Protein AF-A0A524ETH9-F1 (afdb_monomer)

Structure (mmCIF, N/CA/C/O backbone):
data_AF-A0A524ETH9-F1
#
_entry.id   AF-A0A524ETH9-F1
#
loop_
_atom_site.group_PDB
_atom_site.id
_atom_site.type_symbol
_atom_site.label_atom_id
_atom_site.label_alt_id
_atom_site.label_comp_id
_atom_site.label_asym_id
_atom_site.label_entity_id
_atom_site.label_seq_id
_atom_site.pdbx_PDB_ins_code
_atom_site.Cartn_x
_atom_site.Cartn_y
_atom_site.Cartn_z
_atom_site.occupancy
_atom_site.B_iso_or_equiv
_atom_site.auth_seq_id
_atom_site.auth_comp_id
_atom_site.auth_asym_id
_atom_site.auth_atom_id
_atom_site.pdbx_PDB_model_num
ATOM 1 N N . MET A 1 1 ? -6.558 -11.335 -9.534 1.00 84.00 1 MET A N 1
ATOM 2 C CA . MET A 1 1 ? -6.820 -11.412 -8.079 1.00 84.00 1 MET A CA 1
ATOM 3 C C . MET A 1 1 ? -8.282 -11.093 -7.809 1.00 84.00 1 MET A C 1
ATOM 5 O O . MET A 1 1 ? -8.926 -11.854 -7.102 1.00 84.00 1 MET A O 1
ATOM 9 N N . ASP A 1 2 ? -8.827 -10.069 -8.469 1.00 87.56 2 ASP A N 1
ATOM 10 C CA . ASP A 1 2 ? -10.233 -9.650 -8.400 1.00 87.56 2 ASP A CA 1
ATOM 11 C C . ASP A 1 2 ? -11.235 -10.782 -8.579 1.00 87.56 2 ASP A C 1
ATOM 13 O O . ASP A 1 2 ? -12.052 -11.016 -7.697 1.00 87.56 2 ASP A O 1
ATOM 17 N N . LYS A 1 3 ? -11.110 -11.564 -9.659 1.00 87.56 3 LYS A N 1
ATOM 18 C CA . LYS A 1 3 ? -12.002 -12.706 -9.906 1.00 87.56 3 LYS A CA 1
ATOM 19 C C . LYS A 1 3 ? -12.009 -13.720 -8.758 1.00 87.56 3 LYS A C 1
ATOM 21 O O . LYS A 1 3 ? -13.032 -14.336 -8.504 1.00 87.56 3 LYS A O 1
ATOM 26 N N . TRP A 1 4 ? -10.887 -13.888 -8.065 1.00 88.06 4 TRP A N 1
ATOM 27 C CA . TRP A 1 4 ? -10.781 -14.828 -6.953 1.00 88.06 4 TRP A CA 1
ATOM 28 C C . TRP A 1 4 ? -11.353 -14.251 -5.648 1.00 88.06 4 TRP A C 1
ATOM 30 O O . TRP A 1 4 ? -12.113 -14.938 -4.979 1.00 88.06 4 TRP A O 1
ATOM 40 N N . VAL A 1 5 ? -11.059 -12.986 -5.313 1.00 88.62 5 VAL A N 1
ATOM 41 C CA . VAL A 1 5 ? -11.592 -12.348 -4.089 1.00 88.62 5 VAL A CA 1
ATOM 42 C C . VAL A 1 5 ? -13.084 -12.013 -4.223 1.00 88.62 5 VAL A C 1
ATOM 44 O O . VAL A 1 5 ? -13.848 -12.187 -3.278 1.00 88.62 5 VAL A O 1
ATOM 47 N N . PHE A 1 6 ? -13.499 -11.514 -5.389 1.00 91.56 6 PHE A N 1
ATOM 48 C CA . PHE A 1 6 ? -14.800 -10.869 -5.609 1.00 91.56 6 PHE A CA 1
ATOM 49 C C . PHE A 1 6 ? -15.677 -11.555 -6.661 1.00 91.56 6 PHE A C 1
ATOM 51 O O . PHE A 1 6 ? -16.819 -11.145 -6.854 1.00 91.56 6 PHE A O 1
ATOM 58 N N . GLY A 1 7 ? -15.168 -12.557 -7.384 1.00 89.56 7 GLY A N 1
ATOM 59 C CA . GLY A 1 7 ? -15.928 -13.247 -8.434 1.00 89.56 7 GLY A CA 1
ATOM 60 C C . GLY A 1 7 ? -16.081 -12.474 -9.750 1.00 89.56 7 GLY A C 1
ATOM 61 O O . GLY A 1 7 ? -16.752 -12.967 -10.653 1.00 89.56 7 GLY A O 1
ATOM 62 N N . LYS A 1 8 ? -15.473 -11.286 -9.893 1.00 87.88 8 LYS A N 1
ATOM 63 C CA . LYS A 1 8 ? -15.593 -10.419 -11.082 1.00 87.88 8 LYS A CA 1
ATOM 64 C C . LYS A 1 8 ? -14.311 -9.638 -11.396 1.00 87.88 8 LYS A C 1
ATOM 66 O O . LYS A 1 8 ? -13.411 -9.568 -10.562 1.00 87.88 8 LYS A O 1
ATOM 71 N N . GLU A 1 9 ? -14.224 -9.081 -12.603 1.00 82.94 9 GLU A N 1
ATOM 72 C CA . GLU A 1 9 ? -13.112 -8.224 -13.050 1.00 82.94 9 GLU A CA 1
ATOM 73 C C . GLU A 1 9 ? -13.216 -6.807 -12.476 1.00 82.94 9 GLU A C 1
ATOM 75 O O . GLU A 1 9 ? -14.303 -6.372 -12.097 1.00 82.94 9 GLU A O 1
ATOM 80 N N . GLN A 1 10 ? -12.083 -6.104 -12.357 1.00 79.69 10 GLN A N 1
ATOM 81 C CA . GLN A 1 10 ? -12.030 -4.740 -11.824 1.00 79.69 10 GLN A CA 1
ATOM 82 C C . GLN A 1 10 ? -12.672 -3.738 -12.785 1.00 79.69 10 GLN A C 1
ATOM 84 O O . GLN A 1 10 ? -12.246 -3.598 -13.923 1.00 79.69 10 GLN A O 1
ATOM 89 N N . ASP A 1 11 ? -13.662 -3.000 -12.287 1.00 74.50 11 ASP A N 1
ATOM 90 C CA . ASP A 1 11 ? -14.417 -1.981 -13.027 1.00 74.50 11 ASP A CA 1
ATOM 91 C C . ASP A 1 11 ? -14.297 -0.578 -12.403 1.00 74.50 11 ASP A C 1
ATOM 93 O O . ASP A 1 11 ? -14.789 0.404 -12.955 1.00 74.50 11 ASP A O 1
ATOM 97 N N . LYS A 1 12 ? -13.660 -0.462 -11.229 1.00 79.81 12 LYS A N 1
ATOM 98 C CA . LYS A 1 12 ? -13.586 0.775 -10.438 1.00 79.81 12 LYS A CA 1
ATOM 99 C C . LYS A 1 12 ? -12.186 1.021 -9.894 1.00 79.81 12 LYS A C 1
ATOM 101 O O . LYS A 1 12 ? -11.528 0.113 -9.388 1.00 79.81 12 LYS A O 1
ATOM 106 N N . ILE A 1 13 ? -11.786 2.293 -9.881 1.00 79.06 13 ILE A N 1
ATOM 107 C CA . ILE A 1 13 ? -10.490 2.733 -9.340 1.00 79.06 13 ILE A CA 1
ATOM 108 C C . ILE A 1 13 ? -10.340 2.500 -7.830 1.00 79.06 13 ILE A C 1
ATOM 110 O O . ILE A 1 13 ? -9.236 2.277 -7.355 1.00 79.06 13 ILE A O 1
ATOM 114 N N . LEU A 1 14 ? -11.446 2.526 -7.079 1.00 86.50 14 LEU A N 1
ATOM 115 C CA . LEU A 1 14 ? -11.473 2.264 -5.632 1.00 86.50 14 LEU A CA 1
ATOM 116 C C . LEU A 1 14 ? -11.448 0.757 -5.296 1.00 86.50 14 LEU A C 1
ATOM 118 O O . LEU A 1 14 ? -11.543 0.362 -4.127 1.00 86.50 14 LEU A O 1
ATOM 122 N N . GLY A 1 15 ? -11.387 -0.082 -6.331 1.00 89.19 15 GLY A N 1
ATOM 123 C CA . GLY A 1 15 ? -11.632 -1.512 -6.253 1.00 89.19 15 GLY A CA 1
ATOM 124 C C . GLY A 1 15 ? -13.098 -1.850 -5.993 1.00 89.19 15 GLY A C 1
ATOM 125 O O . GLY A 1 15 ? -13.986 -0.989 -5.976 1.00 89.19 15 GLY A O 1
ATOM 126 N N . HIS A 1 16 ? -13.350 -3.136 -5.774 1.00 93.62 16 HIS A N 1
ATOM 127 C CA . HIS A 1 16 ? -14.685 -3.654 -5.499 1.00 93.62 16 HIS A CA 1
ATOM 128 C C . HIS A 1 16 ? -15.143 -3.310 -4.084 1.00 93.62 16 HIS A C 1
ATOM 130 O O . HIS A 1 16 ? -14.375 -3.401 -3.121 1.00 93.62 16 HIS A O 1
ATOM 136 N N . TYR A 1 17 ? -16.409 -2.911 -3.963 1.00 96.12 17 TYR A N 1
ATOM 137 C CA . TYR A 1 17 ? -17.057 -2.673 -2.680 1.00 96.12 17 TYR A CA 1
ATOM 138 C C . TYR A 1 17 ? -18.573 -2.876 -2.744 1.00 96.12 17 TYR A C 1
ATOM 140 O O . TYR A 1 17 ? -19.192 -2.724 -3.799 1.00 96.12 17 TYR A O 1
ATOM 148 N N . ILE A 1 18 ? -19.153 -3.191 -1.587 1.00 96.81 18 ILE A N 1
ATOM 149 C CA . ILE A 1 18 ? -20.592 -3.324 -1.336 1.00 96.81 18 ILE A CA 1
ATOM 150 C C . ILE A 1 18 ? -21.156 -2.002 -0.804 1.00 96.81 18 ILE A C 1
ATOM 152 O O . ILE A 1 18 ? -22.182 -1.524 -1.281 1.00 96.81 18 ILE A O 1
ATOM 156 N N . LYS A 1 19 ? -20.490 -1.400 0.192 1.00 96.31 19 LYS A N 1
ATOM 157 C CA . LYS A 1 19 ? -20.955 -0.184 0.879 1.00 96.31 19 LYS A CA 1
ATOM 158 C C . LYS A 1 19 ? -19.767 0.650 1.352 1.00 96.31 19 LYS A C 1
ATOM 160 O O . LYS A 1 19 ? -18.737 0.100 1.733 1.00 96.31 19 LYS A O 1
ATOM 165 N N . ILE A 1 20 ? -19.934 1.970 1.363 1.00 97.62 20 ILE A N 1
ATOM 166 C CA . ILE A 1 20 ? -18.993 2.911 1.975 1.00 97.62 20 ILE A CA 1
ATOM 167 C C . ILE A 1 20 ? -19.756 3.741 2.999 1.00 97.62 20 ILE A C 1
ATOM 169 O O . ILE A 1 20 ? -20.837 4.247 2.701 1.00 97.62 20 ILE A O 1
ATOM 173 N N . VAL A 1 21 ? -19.202 3.863 4.201 1.00 97.75 21 VAL A N 1
ATOM 174 C CA . VAL A 1 21 ? -19.810 4.598 5.316 1.00 97.75 21 VAL A CA 1
ATOM 175 C C . VAL A 1 21 ? -18.761 5.339 6.123 1.00 97.75 21 VAL A C 1
ATOM 177 O O . VAL A 1 21 ? -17.583 4.989 6.112 1.00 97.75 21 VAL A O 1
ATOM 180 N N . SER A 1 22 ? -19.207 6.345 6.863 1.00 97.94 22 SER A N 1
ATOM 181 C CA . SER A 1 22 ? -18.425 6.975 7.919 1.00 97.94 22 SER A CA 1
ATOM 182 C C . SER A 1 22 ? -18.888 6.407 9.259 1.00 97.94 22 SER A C 1
ATOM 184 O O . SER A 1 22 ? -20.087 6.396 9.532 1.00 97.94 22 SER A O 1
ATOM 186 N N . VAL A 1 23 ? -17.968 5.917 10.092 1.00 98.06 23 VAL A N 1
ATOM 187 C CA . VAL A 1 23 ? -18.298 5.335 11.404 1.00 98.06 23 VAL A CA 1
ATOM 188 C C . VAL A 1 23 ? -17.433 5.883 12.527 1.00 98.0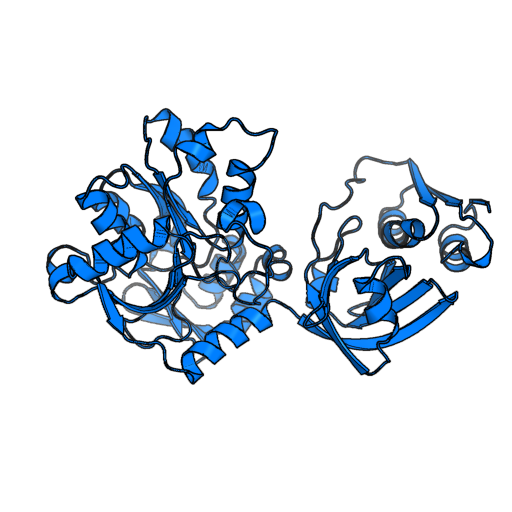6 23 VAL A C 1
ATOM 190 O O . VAL A 1 23 ? -16.265 6.211 12.314 1.00 98.06 23 VAL A O 1
ATOM 193 N N . LYS A 1 24 ? -17.975 5.893 13.742 1.00 97.31 24 LYS A N 1
ATOM 194 C CA . LYS A 1 24 ? -17.207 6.041 14.984 1.00 97.31 24 LYS A CA 1
ATOM 195 C C . LYS A 1 24 ? -17.514 4.885 15.937 1.00 97.31 24 LYS A C 1
ATOM 197 O O . LYS A 1 24 ? -18.518 4.192 15.773 1.00 97.31 24 LYS A O 1
ATOM 202 N N . VAL A 1 25 ? -16.648 4.680 16.928 1.00 97.94 25 VAL A N 1
ATOM 203 C CA . VAL A 1 25 ? -16.966 3.812 18.072 1.00 97.94 25 VAL A CA 1
ATOM 204 C C . VAL A 1 25 ? -18.109 4.465 18.846 1.00 97.94 25 VAL A C 1
ATOM 206 O O . VAL A 1 25 ? -18.059 5.673 19.082 1.00 97.94 25 VAL A O 1
ATOM 209 N N . SER A 1 26 ? -19.145 3.695 19.172 1.00 97.06 26 SER A N 1
ATOM 210 C CA . SER A 1 26 ? -20.317 4.230 19.868 1.00 97.06 26 SER A CA 1
ATOM 211 C C . SER A 1 26 ? -19.989 4.621 21.303 1.00 97.06 26 SER A C 1
ATOM 213 O O . SER A 1 26 ? -19.081 4.056 21.920 1.00 97.06 26 SER A O 1
ATOM 215 N N . ASP A 1 27 ? -20.797 5.513 21.869 1.00 93.56 27 ASP A N 1
ATOM 216 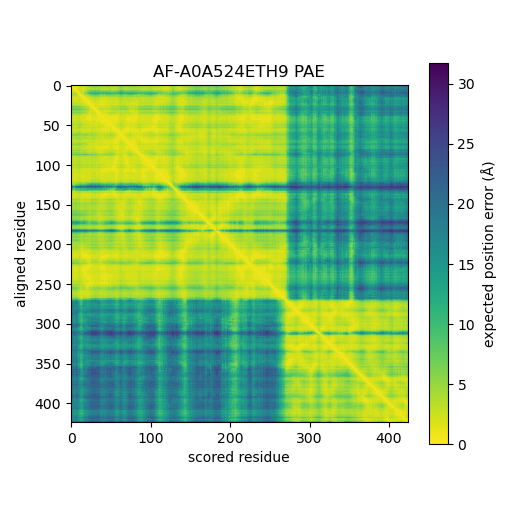C CA . ASP A 1 27 ? -20.623 5.932 23.261 1.00 93.56 27 ASP A CA 1
ATOM 217 C C . ASP A 1 27 ? -20.839 4.746 24.225 1.00 93.56 27 ASP A C 1
ATOM 219 O O . ASP A 1 27 ? -20.091 4.582 25.185 1.00 93.56 27 ASP A O 1
ATOM 223 N N . SER A 1 28 ? -21.773 3.835 23.911 1.00 92.50 28 SER A N 1
ATOM 224 C CA . SER A 1 28 ? -21.997 2.612 24.701 1.00 92.50 28 SER A CA 1
ATOM 225 C C . SER A 1 28 ? -20.819 1.634 24.666 1.00 92.50 28 SER A C 1
ATOM 227 O O . SER A 1 28 ? -20.564 0.928 25.637 1.00 92.50 28 SER A O 1
ATOM 229 N N . ALA A 1 29 ? -20.070 1.584 23.562 1.00 94.62 29 ALA A N 1
ATOM 230 C CA . ALA A 1 29 ? -18.913 0.705 23.452 1.00 94.62 29 ALA A CA 1
ATOM 231 C C . ALA A 1 29 ? -17.692 1.253 24.210 1.00 94.62 29 ALA A C 1
ATOM 233 O O . ALA A 1 29 ? -16.810 0.474 24.577 1.00 94.62 29 ALA A O 1
ATOM 234 N N . ARG A 1 30 ? -17.647 2.563 24.504 1.00 93.94 30 ARG A N 1
ATOM 235 C CA . ARG A 1 30 ? -16.572 3.193 25.297 1.00 93.94 30 ARG A CA 1
ATOM 236 C C . ARG A 1 30 ? -16.507 2.703 26.741 1.00 93.94 30 ARG A C 1
ATOM 238 O O . ARG A 1 30 ? -15.461 2.822 27.363 1.00 93.94 30 ARG A O 1
ATOM 245 N N . GLU A 1 31 ? -17.577 2.110 27.264 1.00 90.75 31 GLU A N 1
ATOM 246 C CA . GLU A 1 31 ? -17.553 1.475 28.588 1.00 90.75 31 GLU A CA 1
ATOM 247 C C . GLU A 1 31 ? -16.633 0.244 28.627 1.00 90.75 31 GLU A C 1
ATOM 249 O O . GLU A 1 31 ? -16.100 -0.103 29.679 1.00 90.75 31 GLU A O 1
ATOM 254 N N . LYS A 1 32 ? -16.438 -0.416 27.477 1.00 92.44 32 LYS A N 1
ATOM 255 C CA . LYS A 1 32 ? -15.643 -1.647 27.345 1.00 92.44 32 LYS A CA 1
ATOM 256 C C . LYS A 1 32 ? -14.343 -1.454 26.560 1.00 92.44 32 LYS A C 1
ATOM 258 O O . LYS A 1 32 ? -13.415 -2.246 26.710 1.00 92.44 32 LYS A O 1
ATOM 263 N N . LEU A 1 33 ? -14.280 -0.437 25.702 1.00 95.19 33 LEU A N 1
ATOM 264 C CA . LEU A 1 33 ? -13.137 -0.144 24.841 1.00 95.19 33 LEU A CA 1
ATOM 265 C C . LEU A 1 33 ? -12.338 1.057 25.361 1.00 95.19 33 LEU A C 1
ATOM 267 O O . LEU A 1 33 ? -12.941 2.050 25.765 1.00 95.19 33 LEU A O 1
ATOM 271 N N . PRO A 1 34 ? -10.995 1.038 25.256 1.00 95.19 34 PRO A N 1
ATOM 272 C CA . PRO A 1 34 ? -10.177 2.216 25.525 1.00 95.19 34 PRO A CA 1
ATOM 273 C C . PRO A 1 34 ? -10.631 3.439 24.716 1.00 95.19 34 PRO A C 1
ATOM 275 O O . PRO A 1 34 ? -11.113 3.315 23.584 1.00 95.19 34 PRO A O 1
ATOM 278 N N . MET A 1 35 ? -10.436 4.637 25.269 1.00 92.00 35 MET A N 1
ATOM 279 C CA . MET A 1 35 ? -10.876 5.888 24.640 1.00 92.00 35 MET A CA 1
ATOM 280 C C . MET A 1 35 ? -10.201 6.119 23.277 1.00 92.00 35 MET A C 1
ATOM 282 O O . MET A 1 35 ? -10.795 6.647 22.339 1.00 92.00 35 MET A O 1
ATOM 286 N N . GLU A 1 36 ? -8.965 5.654 23.130 1.00 91.25 36 GLU A N 1
ATOM 287 C CA . GLU A 1 36 ? -8.159 5.769 21.918 1.00 91.25 36 GLU A CA 1
ATOM 288 C C . GLU A 1 36 ? -8.501 4.698 20.872 1.00 91.25 36 GLU A C 1
ATOM 290 O O . GLU A 1 36 ? -8.003 4.757 19.743 1.00 91.25 36 GLU A O 1
ATOM 295 N N . ALA A 1 37 ? -9.336 3.709 21.218 1.00 95.06 37 ALA A N 1
ATOM 296 C CA . ALA A 1 37 ? -9.733 2.655 20.298 1.00 95.06 37 ALA A CA 1
ATOM 297 C C . ALA A 1 37 ? -10.482 3.252 19.101 1.00 95.06 37 ALA A C 1
ATOM 299 O O . ALA A 1 37 ? -11.439 4.017 19.249 1.00 95.06 37 ALA A O 1
ATOM 300 N N . GLY A 1 38 ? -10.029 2.888 17.902 1.00 95.75 38 GLY A N 1
ATOM 301 C CA . GLY A 1 38 ? -10.683 3.238 16.648 1.00 95.75 38 GLY A CA 1
ATOM 302 C C . GLY A 1 38 ? -11.565 2.104 16.117 1.00 95.75 38 GLY A C 1
ATOM 303 O O . GLY A 1 38 ? -11.621 1.022 16.708 1.00 95.75 38 GLY A O 1
ATOM 304 N N . PRO A 1 39 ? -12.199 2.302 14.948 1.00 97.31 39 PRO A N 1
ATOM 305 C CA . PRO A 1 39 ? -13.106 1.310 14.372 1.00 97.31 39 PRO A CA 1
ATOM 306 C C . PRO A 1 39 ? -12.478 -0.064 14.110 1.00 97.31 39 PRO A C 1
ATOM 308 O O . PRO A 1 39 ? -13.163 -1.066 14.260 1.00 97.31 39 PRO A O 1
ATOM 311 N N . ILE A 1 40 ? -11.181 -0.145 13.780 1.00 98.12 40 ILE A N 1
ATOM 312 C CA . ILE A 1 40 ? -10.486 -1.435 13.589 1.00 98.12 40 ILE A CA 1
ATOM 313 C C . ILE A 1 40 ? -10.493 -2.246 14.887 1.00 98.12 40 ILE A C 1
ATOM 315 O O . ILE A 1 40 ? -10.908 -3.400 14.892 1.00 98.12 40 ILE A O 1
ATOM 319 N N . THR A 1 41 ? -10.071 -1.628 15.993 1.00 98.12 41 THR A N 1
ATOM 320 C CA . THR A 1 41 ? -10.066 -2.262 17.314 1.00 98.12 41 THR A CA 1
ATOM 321 C C . THR A 1 41 ? -11.475 -2.674 17.722 1.00 98.12 41 THR A C 1
ATOM 323 O O . THR A 1 41 ? -11.653 -3.778 18.217 1.00 98.12 41 THR A O 1
ATOM 326 N N . ALA A 1 42 ? -12.479 -1.832 17.469 1.00 98.12 42 ALA A N 1
ATOM 327 C CA . ALA A 1 42 ? -13.869 -2.131 17.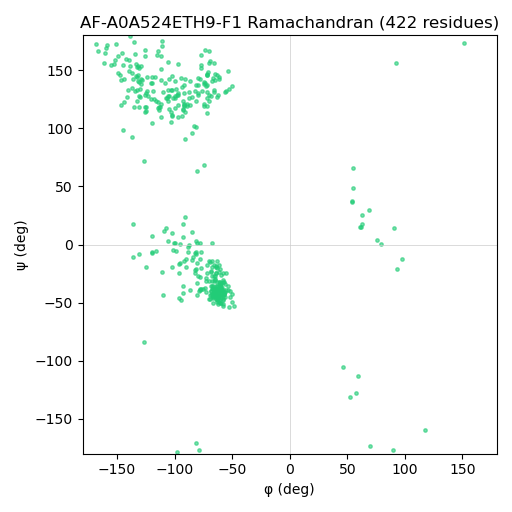801 1.00 98.12 42 ALA A CA 1
ATOM 328 C C . ALA A 1 42 ? -14.442 -3.312 16.989 1.00 98.12 42 ALA A C 1
ATOM 330 O O . ALA A 1 42 ? -15.121 -4.166 17.554 1.00 98.12 42 ALA A O 1
ATOM 331 N N . LEU A 1 43 ? -14.133 -3.398 15.687 1.00 98.50 43 LEU A N 1
ATOM 332 C CA . LEU A 1 43 ? -14.527 -4.525 14.830 1.00 98.50 43 LEU A CA 1
ATOM 333 C C . LEU A 1 43 ? -13.897 -5.839 15.306 1.00 98.50 43 LEU A C 1
ATOM 335 O O . LEU A 1 43 ? -14.602 -6.835 15.439 1.00 98.50 43 LEU A O 1
ATOM 339 N N . LEU A 1 44 ? -12.589 -5.834 15.584 1.00 98.50 44 LEU A N 1
ATOM 340 C CA . LEU A 1 44 ? -11.876 -7.016 16.078 1.00 98.50 44 LEU A CA 1
ATOM 341 C C . LEU A 1 44 ? -12.372 -7.438 17.460 1.00 98.50 44 LEU A C 1
ATOM 343 O O . LEU A 1 44 ? -12.637 -8.612 17.680 1.00 98.50 44 LEU A O 1
ATOM 347 N N . TRP A 1 45 ? -12.557 -6.479 18.366 1.00 98.12 45 TRP A N 1
ATOM 348 C CA . TRP A 1 45 ? -13.074 -6.729 19.707 1.00 98.12 45 TRP A CA 1
ATOM 349 C C . TRP A 1 45 ? -14.471 -7.361 19.665 1.00 98.12 45 TRP A C 1
ATOM 351 O O . TRP A 1 45 ? -14.699 -8.370 20.325 1.00 98.12 45 TRP A O 1
ATOM 361 N N . GLY A 1 46 ? -15.376 -6.822 18.840 1.00 97.06 46 GLY A N 1
ATOM 362 C CA . GLY A 1 46 ? -16.720 -7.376 18.666 1.00 97.06 46 GLY A CA 1
ATOM 363 C C . GLY A 1 46 ? -16.719 -8.757 18.008 1.00 97.06 46 GLY A C 1
ATOM 364 O O . GLY A 1 46 ? -17.499 -9.620 18.395 1.00 97.06 46 GLY A O 1
ATOM 365 N N . ALA A 1 47 ? -15.826 -8.993 17.042 1.00 97.56 47 ALA A N 1
ATOM 366 C CA . ALA A 1 47 ? -15.672 -10.303 16.414 1.00 97.56 47 ALA A CA 1
ATOM 367 C C . ALA A 1 47 ? -15.113 -11.355 17.392 1.00 97.56 47 ALA A C 1
ATOM 369 O O . ALA A 1 47 ? -15.575 -12.494 17.370 1.00 97.56 47 ALA A O 1
ATOM 370 N N . MET A 1 48 ? -14.177 -10.969 18.269 1.00 97.19 48 MET A N 1
ATOM 371 C CA . MET A 1 48 ? -13.666 -11.819 19.351 1.00 97.19 48 MET A CA 1
ATOM 372 C C . MET A 1 48 ? -14.738 -12.106 20.411 1.00 97.19 48 MET A C 1
ATOM 374 O O . MET A 1 48 ? -14.858 -13.242 20.853 1.00 97.19 48 MET A O 1
ATOM 378 N N . GLU A 1 49 ? -15.534 -11.103 20.815 1.00 95.44 49 GLU A N 1
ATOM 379 C CA . GLU A 1 49 ? -16.617 -11.280 21.805 1.00 95.44 49 GLU A CA 1
ATOM 380 C C . GLU A 1 49 ? -17.663 -12.302 21.319 1.00 95.44 49 GLU A C 1
ATOM 382 O O . GLU A 1 49 ? -18.171 -13.085 22.118 1.00 95.44 49 GLU A O 1
ATOM 387 N N . GLU A 1 50 ? -17.920 -12.354 20.008 1.00 96.06 50 GLU A N 1
ATOM 388 C CA . GLU A 1 50 ? -18.829 -13.331 19.394 1.00 96.06 50 GLU A CA 1
ATOM 389 C C . GLU A 1 50 ? -18.176 -14.663 19.001 1.00 96.06 50 GLU A C 1
ATOM 391 O O . GLU A 1 50 ? -18.864 -15.527 18.457 1.00 96.06 50 GLU A O 1
ATOM 396 N N . GLY A 1 51 ? -16.869 -14.832 19.221 1.00 95.94 51 GLY A N 1
ATOM 397 C CA . GLY A 1 51 ? -16.138 -16.031 18.800 1.00 95.94 51 GLY A CA 1
ATOM 398 C C . GLY A 1 51 ? -16.113 -16.243 17.282 1.00 95.94 51 GLY A C 1
ATOM 399 O O . GLY A 1 51 ? -16.013 -17.376 16.829 1.00 95.94 51 GLY A O 1
ATOM 400 N N . ILE A 1 52 ? -16.243 -15.172 16.490 1.00 96.69 52 ILE A N 1
ATOM 401 C CA . ILE A 1 52 ? -16.106 -15.230 15.022 1.00 96.69 52 ILE A CA 1
ATOM 402 C C . ILE A 1 52 ? -14.632 -15.284 14.619 1.00 96.69 52 ILE A C 1
ATOM 404 O O . ILE A 1 52 ? -14.306 -15.787 13.550 1.00 96.69 52 ILE A O 1
ATOM 408 N N . ILE A 1 53 ? -13.765 -14.714 15.456 1.00 97.88 53 ILE A N 1
ATOM 409 C CA . ILE A 1 53 ? -12.315 -14.832 15.346 1.00 97.88 53 ILE A CA 1
ATOM 410 C C . ILE A 1 53 ? -11.750 -15.265 16.695 1.00 97.88 53 ILE A C 1
ATOM 412 O O . ILE A 1 53 ? -12.235 -14.815 17.736 1.00 97.88 53 ILE A O 1
ATOM 416 N N . ASP A 1 54 ? -10.726 -16.111 16.675 1.00 97.44 54 ASP A N 1
ATOM 417 C CA . ASP A 1 54 ? -10.043 -16.612 17.874 1.00 97.44 54 ASP A CA 1
ATOM 418 C C . ASP A 1 54 ? -8.696 -15.914 18.124 1.00 97.44 54 ASP A C 1
ATOM 420 O O . ASP A 1 54 ? -8.226 -15.863 19.259 1.00 97.44 54 ASP A O 1
ATOM 424 N N . ALA A 1 55 ? -8.121 -15.280 17.099 1.00 98.19 55 ALA A N 1
ATOM 425 C CA . ALA A 1 55 ? -6.961 -14.407 17.226 1.00 98.19 55 ALA A CA 1
ATOM 426 C C . ALA A 1 55 ? -6.959 -13.288 16.181 1.00 98.19 55 ALA A C 1
ATOM 428 O O . ALA A 1 55 ? -7.617 -13.345 15.140 1.00 98.19 55 ALA A O 1
ATOM 429 N N . SER A 1 56 ? -6.158 -12.252 16.435 1.00 98.44 56 SER A N 1
ATOM 430 C CA . SER A 1 56 ? -5.872 -11.230 15.426 1.00 98.44 56 SER A CA 1
ATOM 431 C C . SER A 1 56 ? -4.387 -10.915 15.327 1.00 98.44 56 SER A C 1
ATOM 433 O O . SER A 1 56 ? -3.716 -10.683 16.328 1.00 98.44 56 SER A O 1
ATOM 435 N N . ILE A 1 57 ? -3.867 -10.866 14.107 1.00 98.69 57 ILE A N 1
ATOM 436 C CA . ILE A 1 57 ? -2.513 -10.415 13.812 1.00 98.69 57 ILE A CA 1
ATOM 437 C C . ILE A 1 57 ? -2.559 -8.913 13.538 1.00 98.69 57 ILE A C 1
ATOM 439 O O . ILE A 1 57 ? -3.152 -8.451 12.558 1.00 98.69 57 ILE A O 1
ATOM 443 N N . VAL A 1 58 ? -1.923 -8.149 14.421 1.00 98.50 58 VAL A N 1
ATOM 444 C CA . VAL A 1 58 ? -1.995 -6.685 14.483 1.00 98.50 58 VAL A CA 1
ATOM 445 C C . VAL A 1 58 ? -0.607 -6.067 14.681 1.00 98.50 58 VAL A C 1
ATOM 447 O O . VAL A 1 58 ? 0.395 -6.761 14.846 1.00 98.50 58 VAL A O 1
ATOM 450 N N . THR A 1 59 ? -0.522 -4.736 14.638 1.00 98.06 59 THR A N 1
ATOM 451 C CA . THR A 1 59 ? 0.735 -3.998 14.835 1.00 98.06 59 THR A CA 1
ATOM 452 C C . THR A 1 59 ? 0.815 -3.394 16.237 1.00 98.06 59 THR A C 1
ATOM 454 O O . THR A 1 59 ? 0.118 -2.423 16.555 1.00 98.06 59 THR A O 1
ATOM 457 N N . GLY A 1 60 ? 1.710 -3.947 17.055 1.00 96.75 60 GLY A N 1
ATOM 458 C CA . GLY A 1 60 ? 2.141 -3.370 18.326 1.00 96.75 60 GLY A CA 1
ATOM 459 C C . GLY A 1 60 ? 3.207 -2.288 18.136 1.00 96.75 60 GLY A C 1
ATOM 460 O O . GLY A 1 60 ? 3.489 -1.859 17.014 1.00 96.75 60 GLY A O 1
ATOM 461 N N . LYS A 1 61 ? 3.797 -1.833 19.241 1.00 95.12 61 LYS A N 1
ATOM 462 C CA . LYS A 1 61 ? 4.967 -0.944 19.255 1.00 95.12 61 LYS A CA 1
ATOM 463 C C . LYS A 1 61 ? 5.891 -1.301 20.417 1.00 95.12 61 LYS A C 1
ATOM 465 O O . LYS A 1 61 ? 5.389 -1.669 21.478 1.00 95.12 61 LYS A O 1
ATOM 470 N N . ASP A 1 62 ? 7.199 -1.214 20.206 1.00 94.12 62 ASP A N 1
ATOM 471 C CA . ASP A 1 62 ? 8.198 -1.365 21.268 1.00 94.12 62 ASP A CA 1
ATOM 472 C C . ASP A 1 62 ? 8.324 -0.078 22.108 1.00 94.12 62 ASP A C 1
ATOM 474 O O . ASP A 1 62 ? 7.589 0.897 21.905 1.00 94.12 62 ASP A O 1
ATOM 478 N N . GLU A 1 63 ? 9.256 -0.070 23.060 1.00 93.06 63 GLU A N 1
ATOM 479 C CA . GLU A 1 63 ? 9.536 1.084 23.914 1.00 93.06 63 GLU A CA 1
ATOM 480 C C . GLU A 1 63 ? 9.969 2.335 23.135 1.00 93.06 63 GLU A C 1
ATOM 482 O O . GLU A 1 63 ? 9.674 3.438 23.579 1.00 93.06 63 GLU A O 1
ATOM 487 N N . ASN A 1 64 ? 10.560 2.181 21.944 1.00 92.19 64 ASN A N 1
ATOM 488 C CA . ASN A 1 64 ? 10.975 3.270 21.056 1.00 92.19 64 ASN A CA 1
ATOM 489 C C . ASN A 1 64 ? 9.882 3.638 20.033 1.00 92.19 64 ASN A C 1
ATOM 491 O O . ASN A 1 64 ? 10.177 4.237 18.998 1.00 92.19 64 ASN A O 1
ATOM 495 N N . PHE A 1 65 ? 8.628 3.238 20.261 1.00 93.94 65 PHE A N 1
ATOM 496 C CA . PHE A 1 65 ? 7.512 3.427 19.329 1.00 93.94 65 PHE A CA 1
ATOM 497 C C . PHE A 1 65 ? 7.695 2.717 17.970 1.00 93.94 65 PHE A C 1
ATOM 499 O O . PHE A 1 65 ? 6.965 2.997 17.011 1.00 93.94 65 PHE A O 1
ATOM 506 N N . LYS A 1 66 ? 8.636 1.772 17.848 1.00 94.31 66 LYS A N 1
ATOM 507 C CA . LYS A 1 66 ? 8.861 1.046 16.594 1.00 94.31 66 LYS A CA 1
ATOM 508 C C . LYS A 1 66 ? 7.822 -0.055 16.443 1.00 94.31 66 LYS A C 1
ATOM 510 O O . LYS A 1 66 ? 7.614 -0.841 17.366 1.00 94.31 66 LYS A O 1
ATOM 515 N N . PRO A 1 67 ? 7.157 -0.140 15.284 1.00 95.88 67 PRO A N 1
ATOM 516 C CA . PRO A 1 67 ? 6.113 -1.122 15.078 1.00 95.88 67 PRO A CA 1
ATOM 517 C C . PRO A 1 67 ? 6.685 -2.530 14.927 1.00 95.88 67 PRO A C 1
ATOM 519 O O . PRO A 1 67 ? 7.631 -2.749 14.171 1.00 95.88 67 PRO A O 1
ATOM 522 N N . PHE A 1 68 ? 6.046 -3.497 15.582 1.00 96.38 68 PHE A N 1
ATOM 523 C CA . PHE A 1 68 ? 6.322 -4.924 15.421 1.00 96.38 68 PHE A CA 1
ATOM 524 C C . PHE A 1 68 ? 5.003 -5.696 15.252 1.00 96.38 68 PHE A C 1
ATOM 526 O O . PHE A 1 68 ? 3.942 -5.195 15.646 1.00 96.38 68 PHE A O 1
ATOM 533 N N . PRO A 1 69 ? 5.000 -6.848 14.565 1.00 97.94 69 PRO A N 1
ATOM 534 C CA . PRO A 1 69 ? 3.791 -7.641 14.409 1.00 97.94 69 PRO A CA 1
ATOM 535 C C . PRO A 1 69 ? 3.536 -8.408 15.707 1.00 97.94 69 PRO A C 1
ATOM 537 O O . PRO A 1 69 ? 4.478 -8.879 16.334 1.00 97.94 69 PRO A O 1
ATOM 540 N N . MET A 1 70 ? 2.281 -8.546 16.116 1.00 98.06 70 MET A N 1
ATOM 541 C CA . MET A 1 70 ? 1.909 -9.360 17.273 1.00 98.06 70 MET A CA 1
ATOM 542 C C . MET A 1 70 ? 0.625 -10.136 16.999 1.00 98.06 70 MET A C 1
ATOM 544 O O . MET A 1 70 ? -0.240 -9.658 16.263 1.00 98.06 70 MET A O 1
ATOM 548 N N . ILE A 1 71 ? 0.507 -11.310 17.612 1.00 98.62 71 ILE A N 1
ATOM 549 C CA . ILE A 1 71 ? -0.751 -12.050 17.714 1.00 98.62 71 ILE A CA 1
ATOM 550 C C . ILE A 1 71 ? -1.428 -11.555 18.991 1.00 98.62 71 ILE A C 1
ATOM 552 O O . ILE A 1 71 ? -0.830 -11.611 20.061 1.00 98.62 71 ILE A O 1
ATOM 556 N N . ALA A 1 72 ? -2.630 -11.009 18.864 1.00 98.44 72 ALA A N 1
ATOM 557 C CA . ALA A 1 72 ? -3.501 -10.698 19.983 1.00 98.44 72 ALA A CA 1
ATOM 558 C C . ALA A 1 72 ? -4.493 -11.849 20.154 1.00 98.44 72 ALA A C 1
ATOM 560 O O . ALA A 1 72 ? -5.381 -12.030 19.315 1.00 98.44 72 ALA A O 1
ATOM 561 N N . GLU A 1 73 ? -4.312 -12.606 21.233 1.00 97.69 73 GLU A N 1
ATOM 562 C CA . GLU A 1 73 ? -5.094 -13.807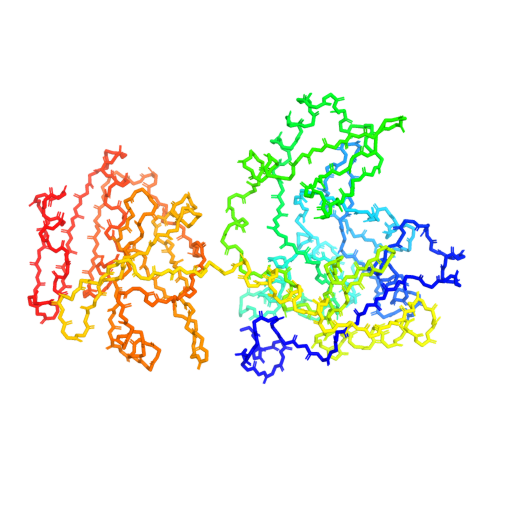 21.570 1.00 97.69 73 GLU A CA 1
ATOM 563 C C . GLU A 1 73 ? -6.322 -13.461 22.429 1.00 97.69 73 GLU A C 1
ATOM 565 O O . GLU A 1 73 ? -7.213 -14.272 22.657 1.00 97.69 73 GLU A O 1
ATOM 570 N N . ASN A 1 74 ? -6.367 -12.230 22.941 1.00 96.50 74 ASN A N 1
ATOM 571 C CA . ASN A 1 74 ? -7.442 -11.716 23.776 1.00 96.50 74 ASN A CA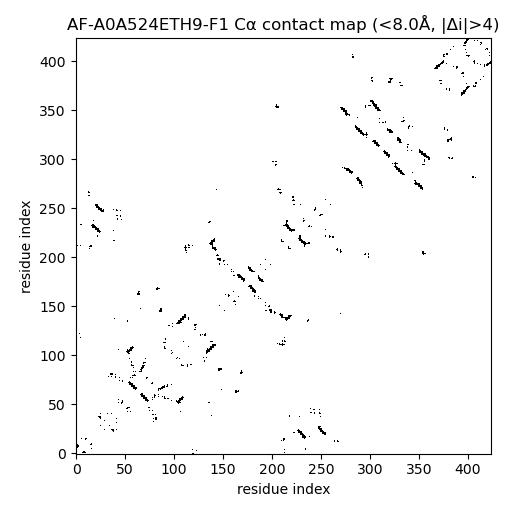 1
ATOM 572 C C . ASN A 1 74 ? -7.597 -10.195 23.612 1.00 96.50 74 ASN A C 1
ATOM 574 O O . ASN A 1 74 ? -6.783 -9.505 22.989 1.00 96.50 74 ASN A O 1
ATOM 578 N N . GLN A 1 75 ? -8.656 -9.659 24.216 1.00 94.19 75 GLN A N 1
ATOM 579 C CA . GLN A 1 75 ? -9.024 -8.247 24.117 1.00 94.19 75 GLN A CA 1
ATOM 580 C C . GLN A 1 75 ? -7.961 -7.316 24.727 1.00 94.19 75 GLN A C 1
ATOM 582 O O . GLN A 1 75 ? -7.671 -6.258 24.170 1.00 94.19 75 GLN A O 1
ATOM 587 N N . GLN A 1 76 ? -7.337 -7.707 25.842 1.00 94.75 76 GLN A N 1
ATOM 588 C CA . GLN A 1 76 ? -6.310 -6.902 26.507 1.00 94.75 76 GLN A CA 1
ATOM 589 C C . GLN A 1 76 ? -5.048 -6.776 25.647 1.00 94.75 76 GLN A C 1
ATOM 591 O O . GLN A 1 76 ? -4.436 -5.709 25.583 1.00 94.75 76 GLN A O 1
ATOM 596 N N . GLU A 1 77 ? -4.658 -7.846 24.957 1.00 97.56 77 GLU A N 1
ATOM 597 C CA . GLU A 1 77 ? -3.559 -7.814 23.994 1.00 97.56 77 GLU A CA 1
ATOM 598 C C . GLU A 1 77 ? -3.899 -6.999 22.753 1.00 97.56 77 GLU A C 1
ATOM 600 O O . GLU A 1 77 ? -3.065 -6.212 22.302 1.00 97.56 77 GLU A O 1
ATOM 605 N N . LEU A 1 78 ? -5.131 -7.110 22.249 1.00 98.00 78 LEU A N 1
ATOM 606 C CA . LEU A 1 78 ? -5.605 -6.310 21.124 1.00 98.00 78 LEU A CA 1
ATOM 607 C C . LEU A 1 78 ? -5.447 -4.809 21.409 1.00 98.00 78 LEU A C 1
ATOM 609 O O . LEU A 1 78 ? -5.021 -4.054 20.532 1.00 98.00 78 LEU A O 1
ATOM 613 N N . PHE A 1 79 ? -5.712 -4.361 22.637 1.00 97.25 79 PHE A N 1
ATOM 614 C CA . PHE A 1 79 ? -5.583 -2.949 23.008 1.00 97.25 79 PHE A CA 1
ATOM 615 C C . PHE A 1 79 ? -4.145 -2.416 22.933 1.00 97.25 79 PHE A C 1
ATOM 617 O O . PHE A 1 79 ? -3.949 -1.231 22.659 1.00 97.25 79 PHE A O 1
ATOM 624 N N . LYS A 1 80 ? -3.123 -3.277 23.043 1.00 96.44 80 LYS A N 1
ATOM 625 C CA . LYS A 1 80 ? -1.712 -2.884 22.849 1.00 96.44 80 LYS A CA 1
ATOM 626 C C . LYS A 1 80 ? -1.414 -2.455 21.405 1.00 96.44 80 LYS A C 1
ATOM 628 O O . LYS A 1 80 ? -0.425 -1.768 21.148 1.00 96.44 80 LYS A O 1
ATOM 633 N N . SER A 1 81 ? -2.284 -2.813 20.458 1.00 96.69 81 SER A N 1
ATOM 634 C CA . SER A 1 81 ? -2.172 -2.438 19.044 1.00 96.69 81 SER A CA 1
ATOM 635 C C . SER A 1 81 ? -2.827 -1.098 18.686 1.00 96.69 81 SER A C 1
ATOM 637 O O . SER A 1 81 ? -2.710 -0.655 17.542 1.00 96.69 81 SER A O 1
ATOM 639 N N . ILE A 1 82 ? -3.468 -0.406 19.635 1.00 96.00 82 ILE A N 1
ATOM 640 C CA . ILE A 1 82 ? -4.156 0.870 19.384 1.00 96.00 82 ILE A CA 1
ATOM 641 C C . ILE A 1 82 ? -3.174 1.965 18.943 1.00 96.00 82 ILE A C 1
ATOM 643 O O . ILE A 1 82 ? -2.018 2.021 19.372 1.00 96.00 82 ILE A O 1
ATOM 647 N N . GLY A 1 83 ? -3.648 2.848 18.063 1.00 93.12 83 GLY A N 1
ATOM 648 C CA . GLY A 1 83 ? -2.915 4.018 17.586 1.00 93.12 83 GLY A CA 1
ATOM 649 C C . GLY A 1 83 ? -2.129 3.767 16.302 1.00 93.12 83 GLY A C 1
ATOM 650 O O . GLY A 1 83 ? -1.771 2.634 15.973 1.00 93.12 83 GLY A O 1
ATOM 651 N N . TYR A 1 84 ? -1.866 4.851 15.576 1.00 93.88 84 TYR A N 1
ATOM 652 C CA . TYR A 1 84 ? -1.126 4.839 14.319 1.00 93.88 84 TYR A CA 1
ATOM 653 C C . TYR A 1 84 ? 0.379 4.673 14.565 1.00 93.88 84 TYR A C 1
ATOM 655 O O . TYR A 1 84 ? 0.962 5.365 15.399 1.00 93.88 84 TYR A O 1
ATOM 663 N N . LYS A 1 85 ? 1.011 3.748 13.829 1.00 94.69 85 LYS A N 1
ATOM 664 C CA . LYS A 1 85 ? 2.467 3.570 13.807 1.00 94.69 85 LYS A CA 1
ATOM 665 C C . LYS A 1 85 ? 2.961 3.878 12.390 1.00 94.69 85 LYS A C 1
ATOM 667 O O . LYS A 1 85 ? 2.485 3.247 11.449 1.00 94.69 85 LYS A O 1
ATOM 672 N N . PRO A 1 86 ? 3.892 4.828 12.216 1.00 91.94 86 PRO A N 1
ATOM 673 C CA . PRO A 1 86 ? 4.225 5.380 10.899 1.00 91.94 86 PRO A CA 1
ATOM 674 C C . PRO A 1 86 ? 5.211 4.518 10.075 1.00 91.94 86 PRO A C 1
ATOM 676 O O . PRO A 1 86 ? 5.446 4.787 8.893 1.00 91.94 86 PRO A O 1
ATOM 679 N N . SER A 1 87 ? 5.769 3.463 10.671 1.00 93.31 87 SER A N 1
ATOM 680 C CA . SER A 1 87 ? 6.732 2.553 10.037 1.00 93.31 87 SER A CA 1
ATOM 681 C C . SER A 1 87 ? 6.141 1.158 9.788 1.00 93.31 87 SER A C 1
ATOM 683 O O . SER A 1 87 ? 5.010 0.855 10.157 1.00 93.31 87 SER A O 1
ATOM 685 N N . GLN A 1 88 ? 6.907 0.288 9.132 1.00 89.75 88 GLN A N 1
ATOM 686 C CA . GLN A 1 88 ? 6.458 -1.054 8.743 1.00 89.75 88 GLN A CA 1
ATOM 687 C C . GLN A 1 88 ? 6.510 -2.062 9.890 1.00 89.75 88 GLN A C 1
ATOM 689 O O . GLN A 1 88 ? 7.523 -2.165 10.574 1.00 89.75 88 GLN A O 1
ATOM 694 N N . SER A 1 89 ? 5.466 -2.881 9.994 1.00 94.56 89 SER A N 1
ATOM 695 C CA . SER A 1 89 ? 5.425 -4.093 10.815 1.00 94.56 89 SER A CA 1
ATOM 696 C C . SER A 1 89 ? 5.032 -5.264 9.915 1.00 94.56 89 SER A C 1
ATOM 698 O O . SER A 1 89 ? 3.957 -5.193 9.326 1.00 94.56 89 SER A O 1
ATOM 700 N N . PRO A 1 90 ? 5.868 -6.302 9.731 1.00 95.69 90 PRO A N 1
ATOM 701 C CA . PRO A 1 90 ? 5.596 -7.405 8.806 1.00 95.69 90 PRO A CA 1
ATOM 702 C C . PRO A 1 90 ? 4.524 -8.374 9.340 1.00 95.69 90 PRO A C 1
ATOM 704 O O . PRO A 1 90 ? 4.822 -9.521 9.631 1.00 95.69 90 PRO A O 1
ATOM 707 N N . THR A 1 91 ? 3.263 -7.944 9.442 1.00 96.75 91 THR A N 1
ATOM 708 C CA . THR A 1 91 ? 2.163 -8.731 10.044 1.00 96.75 91 THR A CA 1
ATOM 709 C C . THR A 1 91 ? 2.029 -10.143 9.477 1.00 96.75 91 THR A C 1
ATOM 711 O O . THR A 1 91 ? 1.891 -11.095 10.237 1.00 96.75 91 THR A O 1
ATOM 714 N N . LEU A 1 92 ? 2.191 -10.325 8.165 1.00 95.56 92 LEU A N 1
ATOM 715 C CA . LEU A 1 92 ? 2.092 -11.650 7.539 1.00 95.56 92 LEU A CA 1
ATOM 716 C C . LEU A 1 92 ? 3.133 -12.669 8.038 1.00 95.56 92 LEU A C 1
ATOM 718 O O . LEU A 1 92 ? 2.929 -13.864 7.844 1.00 95.56 92 LEU A O 1
ATOM 722 N N . SER A 1 93 ? 4.231 -12.239 8.677 1.00 96.12 93 SER A N 1
ATOM 723 C CA . SER A 1 93 ? 5.247 -13.166 9.195 1.00 96.12 93 SER A CA 1
ATOM 724 C C . SER A 1 93 ? 4.741 -14.030 10.349 1.00 96.12 93 SER A C 1
ATOM 726 O O . SER A 1 93 ? 5.347 -15.058 10.627 1.00 96.12 93 SER A O 1
ATOM 728 N N . LEU A 1 94 ? 3.654 -13.627 11.016 1.00 97.06 94 LEU A N 1
ATOM 729 C CA . LEU A 1 94 ? 3.096 -14.345 12.164 1.00 97.06 94 LEU A CA 1
ATOM 730 C C . LEU A 1 94 ? 1.964 -15.308 11.804 1.00 97.06 94 LEU A C 1
ATOM 732 O O . LEU A 1 94 ? 1.442 -15.965 12.697 1.00 97.06 94 LEU A O 1
ATOM 736 N N . ILE A 1 95 ? 1.591 -15.433 10.525 1.00 94.44 95 ILE A N 1
ATOM 737 C CA . ILE A 1 95 ? 0.521 -16.356 10.110 1.00 94.44 95 ILE A CA 1
ATOM 738 C C . ILE A 1 95 ? 0.876 -17.794 10.499 1.00 94.44 95 ILE A C 1
ATOM 740 O O . ILE A 1 95 ? 0.090 -18.454 11.166 1.00 94.44 95 ILE A O 1
ATOM 744 N N . GLY A 1 96 ? 2.083 -18.256 10.154 1.00 92.75 96 GLY A N 1
ATOM 745 C CA . GLY A 1 96 ? 2.518 -19.612 10.502 1.00 92.75 96 GLY A CA 1
ATOM 746 C C . GLY A 1 96 ? 2.614 -19.843 12.013 1.00 92.75 96 GLY A C 1
ATOM 747 O O . GLY A 1 96 ? 2.268 -20.916 12.492 1.00 92.75 96 GLY A O 1
ATOM 748 N N . GLU A 1 97 ? 3.035 -18.835 12.784 1.00 95.44 97 GLU A N 1
ATOM 749 C CA . GLU A 1 97 ? 3.058 -18.934 14.249 1.00 95.44 97 GLU A CA 1
ATOM 750 C C . GLU A 1 97 ? 1.642 -19.030 14.831 1.00 95.44 97 GLU A C 1
ATOM 752 O O . GLU A 1 97 ? 1.401 -19.879 15.684 1.00 95.44 97 GLU A O 1
ATOM 757 N N . ALA A 1 98 ? 0.700 -18.214 14.351 1.00 96.19 98 ALA A N 1
ATOM 758 C CA . ALA A 1 98 ? -0.689 -18.257 14.798 1.00 96.19 98 ALA A CA 1
ATOM 759 C C . ALA A 1 98 ? -1.335 -19.625 14.520 1.00 96.19 98 ALA A C 1
ATOM 761 O O . ALA A 1 98 ? -1.967 -20.196 15.406 1.00 96.19 98 ALA A O 1
ATOM 762 N N . ILE A 1 99 ? -1.097 -20.192 13.336 1.00 94.00 99 ILE A N 1
ATOM 763 C CA . ILE A 1 99 ? -1.578 -21.534 12.976 1.00 94.00 99 ILE A CA 1
ATOM 764 C C . ILE A 1 99 ? -0.955 -22.599 13.892 1.00 94.00 99 ILE A C 1
ATOM 766 O O . ILE A 1 99 ? -1.668 -23.431 14.445 1.00 94.00 99 ILE A O 1
ATOM 770 N N . ASN A 1 100 ? 0.357 -22.534 14.145 1.00 93.75 100 ASN A N 1
ATOM 771 C CA . ASN A 1 100 ? 1.043 -23.472 15.045 1.00 93.75 100 ASN A CA 1
ATOM 772 C C . ASN A 1 100 ? 0.565 -23.385 16.505 1.00 93.75 100 ASN A C 1
ATOM 774 O O . ASN A 1 100 ? 0.687 -24.361 17.246 1.00 93.75 100 ASN A O 1
ATOM 778 N N . LYS A 1 101 ? 0.025 -22.236 16.930 1.00 95.69 101 LYS A N 1
ATOM 779 C CA . LYS A 1 101 ? -0.639 -22.075 18.234 1.00 95.69 101 LYS A CA 1
ATOM 780 C C . LYS A 1 101 ? -2.053 -22.668 18.274 1.00 95.69 101 LYS A C 1
ATOM 782 O O . LYS A 1 101 ? -2.645 -22.725 19.347 1.00 95.69 101 LYS A O 1
ATOM 787 N N . GLY A 1 102 ? -2.574 -23.138 17.141 1.00 95.19 102 GLY A N 1
ATOM 788 C CA . GLY A 1 102 ? -3.884 -23.775 17.026 1.00 95.19 102 GLY A CA 1
ATOM 789 C C . GLY A 1 102 ? -5.033 -22.814 16.726 1.00 95.19 102 GLY A C 1
ATOM 790 O O . GLY A 1 102 ? -6.182 -23.214 16.883 1.00 95.19 102 GLY A O 1
ATOM 791 N N . PHE A 1 103 ? -4.750 -21.573 16.312 1.00 96.75 103 PHE A N 1
ATOM 792 C CA . PHE A 1 103 ? -5.794 -20.640 15.882 1.00 96.75 103 PHE A CA 1
ATOM 793 C C . PHE A 1 103 ? -6.343 -21.021 14.507 1.00 96.75 103 PHE A C 1
ATOM 795 O O . PHE A 1 103 ? -5.593 -21.390 13.600 1.00 96.75 103 PHE A O 1
ATOM 802 N N . THR A 1 104 ? -7.658 -20.904 14.361 1.00 95.00 104 THR A N 1
ATOM 803 C CA . THR A 1 104 ? -8.419 -21.370 13.198 1.00 95.00 104 THR A CA 1
ATOM 804 C C . THR A 1 104 ? -9.272 -20.295 12.540 1.00 95.00 104 THR A C 1
ATOM 806 O O . THR A 1 104 ? -9.596 -20.432 11.365 1.00 95.00 104 THR A O 1
ATOM 809 N N . ASP A 1 105 ? -9.567 -19.202 13.242 1.00 96.88 105 ASP A N 1
ATOM 810 C CA . ASP A 1 105 ? -10.322 -18.064 12.725 1.00 96.88 105 ASP A CA 1
ATOM 811 C C . ASP A 1 105 ? -9.526 -16.773 12.950 1.00 96.88 105 ASP A C 1
ATOM 813 O O . ASP A 1 105 ? -9.834 -15.929 13.793 1.00 96.88 105 ASP A O 1
ATOM 817 N N . ILE A 1 106 ? -8.457 -16.618 12.173 1.00 97.94 106 ILE A N 1
ATOM 818 C CA . ILE A 1 106 ? -7.474 -15.552 12.343 1.00 97.94 106 ILE A CA 1
ATOM 819 C C . ILE A 1 106 ? -7.911 -14.303 11.572 1.00 97.94 106 ILE A C 1
ATOM 821 O O . ILE A 1 106 ? -8.088 -14.322 10.349 1.00 97.94 106 ILE A O 1
ATOM 825 N N . ALA A 1 107 ? -7.982 -13.168 12.266 1.00 98.50 107 ALA A N 1
ATOM 826 C CA . ALA A 1 107 ? -8.044 -11.863 11.619 1.00 98.50 107 ALA A CA 1
ATOM 827 C C . ALA A 1 107 ? -6.643 -11.313 11.322 1.00 98.50 107 ALA A C 1
ATOM 829 O O . ALA A 1 107 ? -5.749 -11.379 12.159 1.00 98.50 107 ALA A O 1
ATOM 830 N N . VAL A 1 108 ? -6.447 -10.677 10.169 1.00 98.56 108 VAL A N 1
ATOM 831 C CA . VAL A 1 108 ? -5.206 -9.964 9.830 1.00 98.56 108 VAL A CA 1
ATOM 832 C C . VAL A 1 108 ? -5.513 -8.499 9.563 1.00 98.56 108 VAL A C 1
ATOM 834 O O . VAL A 1 108 ? -6.321 -8.177 8.690 1.00 98.56 108 VAL A O 1
ATOM 837 N N . VAL A 1 109 ? -4.824 -7.602 10.273 1.00 98.56 109 VAL A N 1
ATOM 838 C CA . VAL A 1 109 ? -4.812 -6.169 9.959 1.00 98.56 109 VAL A CA 1
ATOM 839 C C . VAL A 1 109 ? -3.556 -5.840 9.165 1.00 98.56 109 VAL A C 1
ATOM 841 O O . VAL A 1 109 ? -2.440 -6.167 9.571 1.00 98.56 109 VAL A O 1
ATOM 844 N N . GLY A 1 110 ? -3.720 -5.169 8.028 1.00 97.62 110 GLY A N 1
ATOM 845 C CA . GLY A 1 110 ? -2.595 -4.838 7.164 1.00 97.62 110 GLY A CA 1
ATOM 846 C C . GLY A 1 110 ? -2.793 -3.574 6.343 1.00 97.62 110 GLY A C 1
ATOM 847 O O . GLY A 1 110 ? -3.900 -3.109 6.096 1.00 97.62 110 GLY A O 1
ATOM 848 N N . THR A 1 111 ? -1.681 -3.006 5.904 1.00 97.50 111 THR A N 1
ATOM 849 C CA . THR A 1 111 ? -1.633 -2.013 4.825 1.00 97.50 111 THR A CA 1
ATOM 850 C C . THR A 1 111 ? -1.942 -2.675 3.471 1.00 97.50 111 THR A C 1
ATOM 852 O O . THR A 1 111 ? -1.903 -3.905 3.368 1.00 97.50 111 THR A O 1
ATOM 855 N N . PRO A 1 112 ? -2.217 -1.906 2.403 1.00 96.56 112 PRO A N 1
ATOM 856 C CA . PRO A 1 112 ? -2.625 -2.447 1.107 1.00 96.56 112 PRO A CA 1
ATOM 857 C C . PRO A 1 112 ? -1.692 -3.533 0.553 1.00 96.56 112 PRO A C 1
ATOM 859 O O . PRO A 1 112 ? -2.143 -4.610 0.167 1.00 96.56 112 PRO A O 1
ATOM 862 N N . CYS A 1 113 ? -0.375 -3.315 0.615 1.00 95.44 113 CYS A N 1
ATOM 863 C CA . CYS A 1 113 ? 0.609 -4.294 0.151 1.00 95.44 113 CYS A CA 1
ATOM 864 C C . CYS A 1 113 ? 0.614 -5.593 0.978 1.00 95.44 113 CYS A C 1
ATOM 866 O O . CYS A 1 113 ? 0.887 -6.663 0.436 1.00 95.44 113 CYS A O 1
ATOM 868 N N . GLN A 1 114 ? 0.277 -5.530 2.268 1.00 97.19 114 GLN A N 1
ATOM 869 C CA . GLN A 1 114 ? 0.155 -6.709 3.129 1.00 97.19 114 GLN A CA 1
ATOM 870 C C . GLN A 1 114 ? -1.129 -7.474 2.839 1.00 97.19 114 GLN A C 1
ATOM 872 O O . GLN A 1 114 ? -1.108 -8.696 2.791 1.00 97.19 114 GLN A O 1
ATOM 877 N N . ILE A 1 115 ? -2.232 -6.780 2.570 1.00 97.81 115 ILE A N 1
ATOM 878 C CA . ILE A 1 115 ? -3.476 -7.437 2.161 1.00 97.81 115 ILE A CA 1
ATOM 879 C C . ILE A 1 115 ? -3.307 -8.124 0.799 1.00 97.81 115 ILE A C 1
ATOM 881 O O . ILE A 1 115 ? -3.711 -9.273 0.638 1.00 97.81 115 ILE A O 1
ATOM 885 N N . GLN A 1 116 ? -2.636 -7.481 -0.158 1.00 94.69 116 GLN A N 1
ATOM 886 C CA . GLN A 1 116 ? -2.272 -8.114 -1.431 1.00 94.69 116 GLN A CA 1
ATOM 887 C C . GLN A 1 116 ? -1.361 -9.332 -1.226 1.00 94.69 116 GLN A C 1
ATOM 889 O O . GLN A 1 116 ? -1.574 -10.376 -1.842 1.00 94.69 116 GLN A O 1
ATOM 894 N N . GLY A 1 117 ? -0.369 -9.219 -0.334 1.00 93.62 117 GLY A N 1
ATOM 895 C CA . GLY A 1 117 ? 0.491 -10.332 0.065 1.00 93.62 117 GLY A CA 1
ATOM 896 C C . GLY A 1 117 ? -0.305 -11.499 0.648 1.00 93.62 117 GLY A C 1
ATOM 897 O O . GLY A 1 117 ? -0.128 -12.629 0.201 1.00 93.62 117 GLY A O 1
ATOM 898 N N . LEU A 1 118 ? -1.237 -11.222 1.564 1.00 94.94 118 LEU A N 1
ATOM 899 C CA . LEU A 1 118 ? -2.143 -12.208 2.150 1.00 94.94 118 LEU A CA 1
ATOM 900 C C . LEU A 1 118 ? -2.977 -12.904 1.073 1.00 94.94 118 LEU A C 1
ATOM 902 O O . LEU A 1 118 ? -2.953 -14.126 0.983 1.00 94.94 118 LEU A O 1
ATOM 906 N N . ARG A 1 119 ? -3.666 -12.152 0.206 1.00 93.50 119 ARG A N 1
ATOM 907 C CA . ARG A 1 119 ? -4.489 -12.755 -0.856 1.00 93.50 119 ARG A CA 1
ATOM 908 C C . ARG A 1 119 ? -3.654 -13.565 -1.843 1.00 93.50 119 ARG A C 1
ATOM 910 O O . ARG A 1 119 ? -4.122 -14.576 -2.356 1.00 93.50 119 ARG A O 1
ATOM 917 N N . LYS A 1 120 ? -2.404 -13.163 -2.089 1.00 90.94 120 LYS A N 1
ATOM 918 C CA . LYS A 1 120 ? -1.470 -13.963 -2.882 1.00 90.94 120 LYS A CA 1
ATOM 919 C C . LYS A 1 120 ? -1.101 -15.256 -2.162 1.00 90.94 120 LYS A C 1
ATOM 921 O O . LYS A 1 120 ? -1.137 -16.284 -2.818 1.00 90.94 120 LYS A O 1
ATOM 926 N N . LEU A 1 121 ? -0.798 -15.232 -0.861 1.00 89.44 121 LEU A N 1
ATOM 927 C CA . LEU A 1 121 ? -0.553 -16.450 -0.074 1.00 89.44 121 LEU A CA 1
ATOM 928 C C . LEU A 1 121 ? -1.748 -17.409 -0.153 1.00 89.44 121 LEU A C 1
ATOM 930 O O . LEU A 1 121 ? -1.565 -18.580 -0.451 1.00 89.44 121 LEU A O 1
ATOM 934 N N . GLN A 1 122 ? -2.962 -16.881 0.003 1.00 89.62 122 GLN A N 1
ATOM 935 C CA . GLN A 1 122 ? -4.210 -17.644 -0.029 1.00 89.62 122 GLN A CA 1
ATOM 936 C C . GLN A 1 122 ? -4.573 -18.227 -1.411 1.00 89.62 122 GLN A C 1
ATOM 938 O O . GLN A 1 122 ? -5.339 -19.181 -1.484 1.00 89.62 122 GLN A O 1
ATOM 943 N N . ASN A 1 123 ? -4.060 -17.660 -2.510 1.00 87.12 123 ASN A N 1
ATOM 944 C CA . ASN A 1 123 ? -4.423 -18.051 -3.881 1.00 87.12 123 ASN A CA 1
ATOM 945 C C . ASN A 1 123 ? -3.237 -18.570 -4.719 1.00 87.12 123 ASN A C 1
ATOM 947 O O . ASN A 1 123 ? -3.349 -18.736 -5.935 1.00 87.12 123 ASN A O 1
ATOM 951 N N . HIS A 1 124 ? -2.053 -18.759 -4.134 1.00 83.50 124 HIS A N 1
ATOM 952 C CA . HIS A 1 124 ? -0.900 -19.203 -4.912 1.00 83.50 124 HIS A CA 1
ATOM 953 C C . HIS A 1 124 ? -0.855 -20.735 -4.982 1.00 83.50 124 HIS A C 1
ATOM 955 O O . HIS A 1 124 ? -0.818 -21.381 -3.940 1.00 83.50 124 HIS A O 1
ATOM 961 N N . PRO A 1 125 ? -0.672 -21.342 -6.167 1.00 78.44 125 PRO A N 1
ATOM 962 C CA . PRO A 1 125 ? -0.670 -22.802 -6.337 1.00 78.44 125 PRO A CA 1
ATOM 963 C C . PRO A 1 125 ? 0.520 -23.533 -5.683 1.00 78.44 125 PRO A C 1
ATOM 965 O O . PRO A 1 125 ? 0.667 -24.736 -5.857 1.00 78.44 125 PRO A O 1
ATOM 968 N N . ARG A 1 126 ? 1.418 -22.811 -4.998 1.00 79.62 126 ARG A N 1
ATOM 969 C CA . ARG A 1 126 ? 2.606 -23.373 -4.323 1.00 79.62 126 ARG A CA 1
ATOM 970 C C . ARG A 1 126 ? 2.598 -23.194 -2.804 1.00 79.62 126 ARG A C 1
ATOM 972 O O . ARG A 1 126 ? 3.542 -23.648 -2.171 1.00 79.62 126 ARG A O 1
ATOM 979 N N . PHE A 1 127 ? 1.621 -22.483 -2.244 1.00 71.56 127 PHE A N 1
ATOM 980 C CA . PHE A 1 127 ? 1.493 -22.365 -0.794 1.00 71.56 127 PHE A CA 1
ATOM 981 C C . PHE A 1 127 ? 0.440 -23.358 -0.322 1.00 71.56 127 PHE A C 1
ATOM 983 O O . PHE A 1 127 ? -0.606 -23.485 -0.955 1.00 71.56 127 PHE A O 1
ATOM 990 N N . ASP A 1 128 ? 0.774 -24.086 0.741 1.00 61.88 128 ASP A N 1
ATOM 991 C CA . ASP A 1 128 ? -0.137 -25.027 1.379 1.00 61.88 128 ASP A CA 1
ATOM 992 C C . ASP A 1 128 ? -1.286 -24.254 2.046 1.00 61.88 128 ASP A C 1
ATOM 994 O O . ASP A 1 128 ? -1.095 -23.148 2.564 1.00 61.88 128 ASP A O 1
ATOM 998 N N . PHE A 1 129 ? -2.495 -24.795 1.947 1.00 62.03 129 PHE A N 1
ATOM 999 C CA . PHE A 1 129 ? -3.749 -24.033 1.982 1.00 62.03 129 PHE A CA 1
ATOM 1000 C C . PHE A 1 129 ? -4.195 -23.585 3.378 1.00 62.03 129 PHE A C 1
ATOM 1002 O O . PHE A 1 129 ? -5.213 -22.913 3.504 1.00 62.03 129 PHE A O 1
ATOM 1009 N N . GLU A 1 130 ? -3.440 -23.868 4.436 1.00 70.12 130 GLU A N 1
ATOM 1010 C CA . GLU A 1 130 ? -3.865 -23.529 5.800 1.00 70.12 130 GLU A CA 1
ATOM 1011 C C . GLU A 1 130 ? -4.096 -22.018 5.974 1.00 70.12 130 GLU A C 1
ATOM 1013 O O . GLU A 1 130 ? -5.060 -21.599 6.603 1.00 70.12 130 GLU A O 1
ATOM 1018 N N . ALA A 1 131 ? -3.301 -21.157 5.328 1.00 69.38 131 ALA A N 1
ATOM 1019 C CA . ALA A 1 131 ? -3.556 -19.711 5.354 1.00 69.38 131 ALA A CA 1
ATOM 1020 C C . ALA A 1 131 ? -4.851 -19.301 4.615 1.00 69.38 131 ALA A C 1
ATOM 1022 O O . ALA A 1 131 ? -5.431 -18.252 4.910 1.00 69.38 131 ALA A O 1
ATOM 1023 N N . PHE A 1 132 ? -5.289 -20.083 3.624 1.00 77.69 132 PHE A N 1
ATOM 1024 C CA . PHE A 1 132 ? -6.559 -19.870 2.927 1.00 77.69 132 PHE A CA 1
ATOM 1025 C C . PHE A 1 132 ? -7.743 -20.174 3.843 1.00 77.69 132 PHE A C 1
ATOM 1027 O O . PHE A 1 132 ? -8.653 -19.348 3.933 1.00 77.69 132 PHE A O 1
ATOM 1034 N N . ASP A 1 133 ? -7.688 -21.303 4.547 1.00 81.88 133 ASP A N 1
ATOM 1035 C CA . ASP A 1 133 ? -8.782 -21.768 5.398 1.00 81.88 133 ASP A CA 1
ATOM 1036 C C . ASP A 1 133 ? -8.838 -21.031 6.742 1.00 81.88 133 ASP A C 1
ATOM 1038 O O . ASP A 1 133 ? -9.926 -20.687 7.199 1.00 81.88 133 ASP A O 1
ATOM 1042 N N . LEU A 1 134 ? -7.681 -20.729 7.344 1.00 91.75 134 LEU A N 1
ATOM 1043 C CA . LEU A 1 134 ? -7.603 -20.260 8.732 1.00 91.75 134 LEU A CA 1
ATOM 1044 C C . LEU A 1 134 ? -7.552 -18.732 8.880 1.00 91.75 134 LEU A C 1
ATOM 1046 O O . LEU A 1 134 ? -7.794 -18.209 9.964 1.00 91.75 134 LEU A O 1
ATOM 1050 N N . VAL A 1 135 ? -7.254 -17.972 7.816 1.00 93.75 135 VAL A N 1
ATOM 1051 C CA . VAL A 1 135 ? -7.372 -16.499 7.847 1.00 93.75 135 VAL A CA 1
ATOM 1052 C C . VAL A 1 135 ? -8.769 -16.090 7.388 1.00 93.75 135 VAL A C 1
ATOM 1054 O O . VAL A 1 135 ? -9.031 -15.872 6.196 1.00 93.75 135 VAL A O 1
ATOM 1057 N N . SER A 1 136 ? -9.679 -15.980 8.355 1.00 94.25 136 SER A N 1
ATOM 1058 C CA . SER A 1 136 ? -11.109 -15.776 8.126 1.00 94.25 136 SER A CA 1
ATOM 1059 C C . SER A 1 136 ? -11.490 -14.313 7.861 1.00 94.25 136 SER A C 1
ATOM 1061 O O . SER A 1 136 ? -12.505 -14.066 7.200 1.00 94.25 136 SER A O 1
ATOM 1063 N N . LEU A 1 137 ? -10.665 -13.345 8.289 1.00 97.75 137 LEU A N 1
ATOM 1064 C CA . LEU A 1 137 ? -10.946 -11.910 8.156 1.00 97.75 137 LEU A CA 1
ATOM 1065 C C . LEU A 1 137 ? -9.698 -11.080 7.815 1.00 97.75 137 LEU A C 1
ATOM 1067 O O . LEU A 1 137 ? -8.713 -11.077 8.545 1.00 97.75 137 LEU A O 1
ATOM 1071 N N . ALA A 1 138 ? -9.758 -10.281 6.752 1.00 98.25 138 ALA A N 1
ATOM 1072 C CA . ALA A 1 138 ? -8.717 -9.325 6.383 1.00 98.25 138 ALA A CA 1
ATOM 1073 C C . ALA A 1 138 ? -9.218 -7.877 6.520 1.00 98.25 138 ALA A C 1
ATOM 1075 O O . ALA A 1 138 ? -10.097 -7.441 5.772 1.00 98.25 138 ALA A O 1
ATOM 1076 N N . ILE A 1 139 ? -8.630 -7.099 7.432 1.00 98.75 139 ILE A N 1
ATOM 1077 C CA . ILE A 1 139 ? -8.918 -5.666 7.587 1.00 98.75 139 ILE A CA 1
ATOM 1078 C C . ILE A 1 139 ? -7.759 -4.845 7.014 1.00 98.75 139 ILE A C 1
ATOM 1080 O O . ILE A 1 139 ? -6.630 -4.881 7.502 1.00 98.75 139 ILE A O 1
ATOM 1084 N N . GLY A 1 140 ? -8.048 -4.072 5.974 1.00 98.38 140 GLY A N 1
ATOM 1085 C CA . GLY A 1 140 ? -7.097 -3.192 5.312 1.00 98.38 140 GLY A CA 1
ATOM 1086 C C . GLY A 1 140 ? -7.084 -1.786 5.907 1.00 98.38 140 GLY A C 1
ATOM 1087 O O . GLY A 1 140 ? -8.132 -1.239 6.235 1.00 98.38 140 GLY A O 1
ATOM 1088 N N . THR A 1 141 ? -5.919 -1.152 6.003 1.00 97.44 141 THR A N 1
ATOM 1089 C CA . THR A 1 141 ? -5.801 0.272 6.357 1.00 97.44 141 THR A CA 1
ATOM 1090 C C . THR A 1 141 ? -5.528 1.128 5.128 1.00 97.44 141 THR A C 1
ATOM 1092 O O . THR A 1 141 ? -4.814 0.706 4.219 1.00 97.44 141 THR A O 1
ATOM 1095 N N . PHE A 1 142 ? -6.068 2.348 5.091 1.00 95.44 142 PHE A N 1
ATOM 1096 C CA . PHE A 1 142 ? -5.677 3.309 4.058 1.00 95.44 142 PHE A CA 1
ATOM 1097 C C . PHE A 1 142 ? -4.211 3.704 4.254 1.00 95.44 142 PHE A C 1
ATOM 1099 O O . PHE A 1 142 ? -3.810 4.048 5.367 1.00 95.44 142 PHE A O 1
ATOM 1106 N N . CYS A 1 143 ? -3.412 3.706 3.188 1.00 93.62 143 CYS A N 1
ATOM 1107 C CA . CYS A 1 143 ? -1.971 3.917 3.301 1.00 93.62 143 CYS A CA 1
ATOM 1108 C C . CYS A 1 143 ? -1.402 4.721 2.130 1.00 93.62 143 CYS A C 1
ATOM 1110 O O . CYS A 1 143 ? -1.476 4.311 0.974 1.00 93.62 143 CYS A O 1
ATOM 1112 N N . PHE A 1 144 ? -0.752 5.844 2.442 1.00 86.62 144 PHE A N 1
ATOM 1113 C CA . PHE A 1 144 ? 0.036 6.597 1.462 1.00 86.62 144 PHE A CA 1
ATOM 1114 C C . PHE A 1 144 ? 1.508 6.196 1.411 1.00 86.62 144 PHE A C 1
ATOM 1116 O O . PHE A 1 144 ? 2.209 6.508 0.450 1.00 86.62 144 PHE A O 1
ATOM 1123 N N . GLY A 1 145 ? 1.973 5.457 2.402 1.00 89.00 145 GLY A N 1
ATOM 1124 C CA . GLY A 1 145 ? 3.354 5.050 2.521 1.00 89.00 145 GLY A CA 1
ATOM 1125 C C . GLY A 1 145 ? 3.719 4.860 3.978 1.00 89.00 145 GLY A C 1
ATOM 1126 O O . GLY A 1 145 ? 2.942 5.146 4.885 1.00 89.00 145 GLY A O 1
ATOM 1127 N N . THR A 1 146 ? 4.924 4.359 4.176 1.00 93.38 146 THR A N 1
ATOM 1128 C CA . THR A 1 146 ? 5.500 4.098 5.493 1.00 93.38 146 THR A CA 1
ATOM 1129 C C . THR A 1 146 ? 6.950 4.528 5.485 1.00 93.38 146 THR A C 1
ATOM 1131 O O . THR A 1 146 ? 7.600 4.447 4.433 1.00 93.38 146 THR A O 1
ATOM 1134 N N . PHE A 1 147 ? 7.479 4.876 6.647 1.00 94.56 147 PHE A N 1
ATOM 1135 C CA . PHE A 1 147 ? 8.839 5.379 6.764 1.00 94.56 147 PHE A CA 1
ATOM 1136 C C . PHE A 1 147 ? 9.838 4.284 7.173 1.00 94.56 147 PHE A C 1
ATOM 1138 O O . PHE A 1 147 ? 9.480 3.248 7.741 1.00 94.56 147 PHE A O 1
ATOM 1145 N N . HIS A 1 148 ? 11.109 4.482 6.828 1.00 94.56 148 HIS A N 1
ATOM 1146 C CA . HIS A 1 148 ? 12.223 3.692 7.337 1.00 94.56 148 HIS A CA 1
ATOM 1147 C C . HIS A 1 148 ? 12.466 4.049 8.806 1.00 94.56 148 HIS A C 1
ATOM 1149 O O . HIS A 1 148 ? 12.720 5.209 9.107 1.00 94.56 148 HIS A O 1
ATOM 1155 N N . ASN A 1 149 ? 12.484 3.050 9.698 1.00 92.00 149 ASN A N 1
ATOM 1156 C CA . ASN A 1 149 ? 12.668 3.267 11.142 1.00 92.00 149 ASN A CA 1
ATOM 1157 C C . ASN A 1 149 ? 13.877 4.156 11.469 1.00 92.00 149 ASN A C 1
ATOM 1159 O O . ASN A 1 149 ? 13.735 5.132 12.189 1.00 92.00 149 ASN A O 1
ATOM 1163 N N . LYS A 1 150 ? 15.050 3.864 10.889 1.00 92.81 150 LYS A N 1
ATOM 1164 C CA . LYS A 1 150 ? 16.268 4.644 11.151 1.00 92.81 150 LYS A CA 1
ATOM 1165 C C . LYS A 1 150 ? 16.159 6.097 10.679 1.00 92.81 150 LYS A C 1
ATOM 1167 O O . LYS A 1 150 ? 16.490 6.999 11.430 1.00 92.81 150 LYS A O 1
ATOM 1172 N N . GLN A 1 151 ? 15.681 6.316 9.455 1.00 95.62 151 GLN A N 1
ATOM 1173 C CA . GLN A 1 151 ? 15.552 7.668 8.900 1.00 95.62 151 GLN A CA 1
ATOM 1174 C C . GLN A 1 151 ? 14.488 8.477 9.649 1.00 95.62 151 GLN A C 1
ATOM 1176 O O . GLN A 1 151 ? 14.660 9.672 9.847 1.00 95.62 151 GLN A O 1
ATOM 1181 N N . LEU A 1 152 ? 13.409 7.825 10.092 1.00 95.19 152 LEU A N 1
ATOM 1182 C CA . LEU A 1 152 ? 12.391 8.456 10.920 1.00 95.19 152 LEU A CA 1
ATOM 1183 C C . LEU A 1 152 ? 12.944 8.836 12.303 1.00 95.19 152 LEU A C 1
ATOM 1185 O O . LEU A 1 152 ? 12.727 9.961 12.736 1.00 95.19 152 LEU A O 1
ATOM 1189 N N . ASP A 1 153 ? 13.699 7.943 12.954 1.00 94.25 153 ASP A N 1
ATOM 1190 C CA . ASP A 1 153 ? 14.378 8.232 14.227 1.00 94.25 153 ASP A CA 1
ATOM 1191 C C . ASP A 1 153 ? 15.361 9.409 14.089 1.00 94.25 153 ASP A C 1
ATOM 1193 O O . ASP A 1 153 ? 15.469 10.242 14.989 1.00 94.25 153 ASP A O 1
ATOM 1197 N N . ASP A 1 154 ? 16.084 9.496 12.969 1.00 95.94 154 ASP A N 1
ATOM 1198 C CA . ASP A 1 154 ? 17.006 10.603 12.703 1.00 95.94 154 ASP A CA 1
ATOM 1199 C C . ASP A 1 154 ? 16.244 11.934 12.555 1.00 95.94 154 ASP A C 1
ATOM 1201 O O . ASP A 1 154 ? 16.635 12.929 13.163 1.00 95.94 154 ASP A O 1
ATOM 1205 N N . ILE A 1 155 ? 15.101 11.939 11.857 1.00 96.31 155 ILE A N 1
ATOM 1206 C CA . ILE A 1 155 ? 14.219 13.115 11.768 1.00 96.31 155 ILE A CA 1
ATOM 1207 C C . ILE A 1 155 ? 13.638 13.471 13.143 1.00 96.31 155 ILE A C 1
ATOM 1209 O O . ILE A 1 155 ? 13.603 14.641 13.512 1.00 96.31 155 ILE A O 1
ATOM 1213 N N . PHE A 1 156 ? 13.212 12.496 13.947 1.00 95.38 156 PHE A N 1
ATOM 1214 C CA . PHE A 1 156 ? 12.736 12.769 15.306 1.00 95.38 156 PHE A CA 1
ATOM 1215 C C . PHE A 1 156 ? 13.802 13.486 16.141 1.00 95.38 156 PHE A C 1
ATOM 1217 O O . PHE A 1 156 ? 13.496 14.499 16.770 1.00 95.38 156 PHE A O 1
ATOM 1224 N N . LYS A 1 157 ? 15.068 13.062 16.058 1.00 94.50 157 LYS 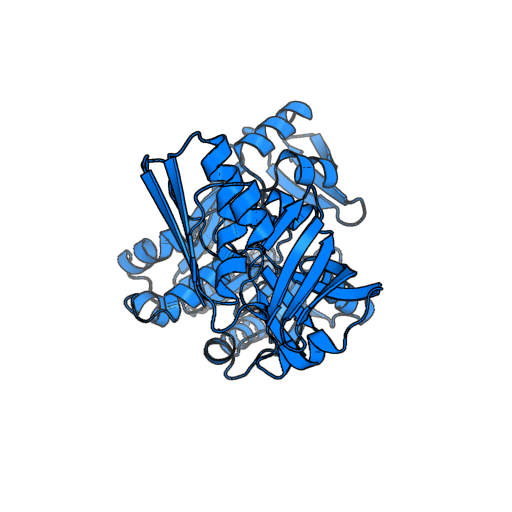A N 1
ATOM 1225 C CA . LYS A 1 157 ? 16.185 13.753 16.724 1.00 94.50 157 LYS A CA 1
ATOM 1226 C C . LYS A 1 157 ? 16.410 15.170 16.196 1.00 94.50 157 LYS A C 1
ATOM 1228 O O . LYS A 1 157 ? 16.647 16.059 17.010 1.00 94.50 157 LYS A O 1
ATOM 1233 N N . GLU A 1 158 ? 16.299 15.402 14.883 1.00 95.62 158 GLU A N 1
ATOM 1234 C CA . GLU A 1 158 ? 16.378 16.755 14.293 1.00 95.62 158 GLU A CA 1
ATOM 1235 C C . GLU A 1 158 ? 15.333 17.708 14.910 1.00 95.62 158 GLU A C 1
ATOM 1237 O O . GLU A 1 158 ? 15.613 18.888 15.114 1.00 95.62 158 GLU A O 1
ATOM 1242 N N . TYR A 1 159 ? 14.158 17.190 15.280 1.00 94.56 159 TYR A N 1
ATOM 1243 C CA . TYR A 1 159 ? 13.075 17.945 15.925 1.00 94.56 159 TYR A CA 1
ATOM 1244 C C . TYR A 1 159 ? 13.109 17.902 17.467 1.00 94.56 159 TYR A C 1
ATOM 1246 O O . TYR A 1 159 ? 12.198 18.421 18.125 1.00 94.56 159 TYR A O 1
ATOM 1254 N N . GLY A 1 160 ? 14.159 17.319 18.059 1.00 93.75 160 GLY A N 1
ATOM 1255 C CA . GLY A 1 160 ? 14.321 17.191 19.509 1.00 93.75 160 GLY A CA 1
ATOM 1256 C C . GLY A 1 160 ? 13.326 16.228 20.161 1.00 93.75 160 GLY A C 1
ATOM 1257 O O . GLY A 1 160 ? 12.929 16.445 21.303 1.00 93.75 160 GLY A O 1
ATOM 1258 N N . ILE A 1 161 ? 12.884 15.202 19.431 1.00 94.62 161 ILE A N 1
ATOM 1259 C CA . ILE A 1 161 ? 11.944 14.176 19.890 1.00 94.62 161 ILE A CA 1
ATOM 1260 C C . ILE A 1 161 ? 12.726 12.911 20.240 1.00 94.62 161 ILE A C 1
ATOM 1262 O O . ILE A 1 161 ? 13.462 12.368 19.415 1.00 94.62 161 ILE A O 1
ATOM 1266 N N . ASN A 1 162 ? 12.530 12.421 21.460 1.00 93.06 162 ASN A N 1
ATOM 1267 C CA . ASN A 1 162 ? 13.036 11.128 21.896 1.00 93.06 162 ASN A CA 1
ATOM 1268 C C . ASN A 1 162 ? 11.972 10.050 21.649 1.00 93.06 162 ASN A C 1
ATOM 1270 O O . ASN A 1 162 ? 10.883 10.128 22.217 1.00 93.06 162 ASN A O 1
ATOM 1274 N N . SER A 1 163 ? 12.278 9.039 20.830 1.00 93.12 163 SER A N 1
ATOM 1275 C CA . SER A 1 163 ? 11.311 7.995 20.459 1.00 93.12 163 SER A CA 1
ATOM 1276 C C . SER A 1 163 ? 10.736 7.243 21.671 1.00 93.12 163 SER A C 1
ATOM 1278 O O . SER A 1 163 ? 9.566 6.868 21.648 1.00 93.12 163 SER A O 1
ATOM 1280 N N . ASN A 1 164 ? 11.510 7.108 22.757 1.00 93.44 164 ASN A N 1
ATOM 1281 C CA . ASN A 1 164 ? 11.077 6.464 24.008 1.00 93.44 164 ASN A CA 1
ATOM 1282 C C . ASN A 1 164 ? 10.025 7.246 24.802 1.00 93.44 164 ASN A C 1
ATOM 1284 O O . ASN A 1 164 ? 9.405 6.716 25.720 1.00 93.44 164 ASN A O 1
ATOM 1288 N N . GLU A 1 165 ? 9.840 8.520 24.479 1.00 94.62 165 GLU A N 1
ATOM 1289 C CA . GLU A 1 165 ? 8.907 9.409 25.169 1.00 94.62 165 GLU A CA 1
ATOM 1290 C C . GLU A 1 165 ? 7.601 9.589 24.387 1.00 94.62 165 GLU A C 1
ATOM 1292 O O . GLU A 1 165 ? 6.670 10.241 24.868 1.00 94.62 165 GLU A O 1
ATOM 1297 N N . ILE A 1 166 ? 7.513 9.019 23.178 1.00 95.44 166 ILE A N 1
ATOM 1298 C CA . ILE A 1 166 ? 6.348 9.154 22.307 1.00 95.44 166 ILE A CA 1
ATOM 1299 C C . ILE A 1 166 ? 5.179 8.346 22.876 1.00 95.44 166 ILE A C 1
ATOM 1301 O O . ILE A 1 166 ? 5.196 7.117 22.959 1.00 95.44 166 ILE A O 1
ATOM 1305 N N . GLN A 1 167 ? 4.094 9.047 23.184 1.00 93.75 167 GLN A N 1
ATOM 1306 C CA . GLN A 1 167 ? 2.847 8.442 23.641 1.00 93.75 167 GLN A CA 1
ATOM 1307 C C . GLN A 1 167 ? 1.903 8.187 22.464 1.00 93.75 167 GLN A C 1
ATOM 1309 O O . GLN A 1 167 ? 1.315 7.103 22.363 1.00 93.75 167 GLN A O 1
ATOM 1314 N N . LYS A 1 168 ? 1.818 9.145 21.531 1.00 94.38 168 LYS A N 1
ATOM 1315 C CA . LYS A 1 168 ? 0.894 9.116 20.393 1.00 94.38 168 LYS A CA 1
ATOM 1316 C C . LYS A 1 168 ? 1.486 9.798 19.160 1.00 94.38 168 LYS A C 1
ATOM 1318 O O . LYS A 1 168 ? 2.192 10.797 19.275 1.00 94.38 168 LYS A O 1
ATOM 1323 N N . ILE A 1 169 ? 1.145 9.270 17.986 1.00 94.50 169 ILE A N 1
ATOM 1324 C CA . ILE A 1 169 ? 1.385 9.909 16.692 1.00 94.50 169 ILE A CA 1
ATOM 1325 C C . ILE A 1 169 ? 0.054 9.990 15.950 1.00 94.50 169 ILE A C 1
ATOM 1327 O O . ILE A 1 169 ? -0.621 8.975 15.781 1.00 94.50 169 ILE A O 1
ATOM 1331 N N . ASP A 1 170 ? -0.282 11.184 15.476 1.00 90.69 170 ASP A N 1
ATOM 1332 C CA . ASP A 1 170 ? -1.448 11.468 14.645 1.00 90.69 170 ASP A CA 1
ATOM 1333 C C . ASP A 1 170 ? -1.034 12.183 13.351 1.00 90.69 170 ASP A C 1
ATOM 1335 O O . ASP A 1 170 ? 0.091 12.663 13.185 1.00 90.69 170 ASP A O 1
ATOM 1339 N N . LEU A 1 171 ? -1.968 12.252 12.404 1.00 85.25 171 LEU A N 1
ATOM 1340 C CA . LEU A 1 171 ? -1.797 12.971 11.147 1.00 85.25 171 LEU A CA 1
ATOM 1341 C C . LEU A 1 171 ? -2.772 14.144 11.094 1.00 85.25 171 LEU A C 1
ATOM 1343 O O . LEU A 1 171 ? -3.986 13.944 11.041 1.00 85.25 171 LEU A O 1
ATOM 1347 N N . ASP A 1 172 ? -2.235 15.359 11.040 1.00 77.25 172 ASP A N 1
ATOM 1348 C CA . ASP A 1 172 ? -2.991 16.548 10.673 1.00 77.25 172 ASP A CA 1
ATOM 1349 C C . ASP A 1 172 ? -3.000 16.667 9.150 1.00 77.25 172 ASP A C 1
ATOM 1351 O O . ASP A 1 172 ? -2.058 17.153 8.520 1.00 77.25 172 ASP A O 1
ATOM 1355 N N . LYS A 1 173 ? -4.076 16.167 8.546 1.00 65.81 173 LYS A N 1
ATOM 1356 C CA . LYS A 1 173 ? -4.235 16.177 7.091 1.00 65.81 173 LYS A CA 1
ATOM 1357 C C . LYS A 1 173 ? -4.538 17.566 6.538 1.00 65.81 173 LYS A C 1
ATOM 1359 O O . LYS A 1 173 ? -4.168 17.821 5.400 1.00 65.81 173 LYS A O 1
ATOM 1364 N N . GLN A 1 174 ? -5.182 18.435 7.320 1.00 63.47 174 GLN A N 1
ATOM 1365 C CA . GLN A 1 174 ? -5.533 19.788 6.878 1.00 63.47 174 GLN A CA 1
ATOM 1366 C C . GLN A 1 174 ? -4.272 20.636 6.711 1.00 63.47 174 GLN A C 1
ATOM 1368 O O . GLN A 1 174 ? -4.135 21.356 5.729 1.00 63.47 174 GLN A O 1
ATOM 1373 N N . ASN A 1 175 ? -3.318 20.480 7.632 1.00 69.38 175 ASN A N 1
ATOM 1374 C CA . ASN A 1 175 ? -2.059 21.223 7.615 1.00 69.38 175 ASN A CA 1
ATOM 1375 C C . ASN A 1 175 ? -0.880 20.431 7.030 1.00 69.38 175 ASN A C 1
ATOM 1377 O O . ASN A 1 175 ? 0.240 20.937 6.994 1.00 69.38 175 ASN A O 1
ATOM 1381 N N . PHE A 1 176 ? -1.119 19.196 6.578 1.00 71.62 176 PHE A N 1
ATOM 1382 C CA . PHE A 1 176 ? -0.114 18.284 6.029 1.00 71.62 176 PHE A CA 1
ATOM 1383 C C . PHE A 1 176 ? 1.077 18.049 6.982 1.00 71.62 176 PHE A C 1
ATOM 1385 O O . PHE A 1 176 ? 2.245 18.137 6.592 1.00 71.62 176 PHE A O 1
ATOM 1392 N N . LYS A 1 177 ? 0.786 17.738 8.253 1.00 84.19 177 LYS A N 1
ATOM 1393 C CA . LYS A 1 177 ? 1.789 17.499 9.308 1.00 84.19 177 LYS A CA 1
ATOM 1394 C C . LYS A 1 177 ? 1.554 16.188 10.057 1.00 84.19 177 LYS A C 1
ATOM 1396 O O . LYS A 1 177 ? 0.432 15.700 10.169 1.00 84.19 177 LYS A O 1
ATOM 1401 N N . MET A 1 178 ? 2.628 15.632 10.604 1.00 92.44 178 MET A N 1
ATOM 1402 C CA . MET A 1 178 ? 2.588 14.591 11.626 1.00 92.44 178 MET A CA 1
ATOM 1403 C C . MET A 1 178 ? 2.647 15.255 13.003 1.00 92.44 178 MET A C 1
ATOM 1405 O O . MET A 1 178 ? 3.583 16.008 13.270 1.00 92.44 178 MET A O 1
ATOM 1409 N N . LYS A 1 179 ? 1.656 14.975 13.853 1.00 94.50 179 LYS A N 1
ATOM 1410 C CA . LYS A 1 179 ? 1.583 15.444 15.242 1.00 94.50 179 LYS A CA 1
ATOM 1411 C C . LYS A 1 179 ? 2.094 14.353 16.165 1.00 94.50 179 LYS A C 1
ATOM 1413 O O . LYS A 1 179 ? 1.661 13.207 16.062 1.00 94.50 179 LYS A O 1
ATOM 1418 N N . ILE A 1 180 ? 3.029 14.702 17.036 1.00 95.50 180 ILE A N 1
ATOM 1419 C CA . ILE A 1 180 ? 3.711 13.765 17.924 1.00 95.50 180 ILE A CA 1
ATOM 1420 C C . ILE A 1 180 ? 3.533 14.276 19.345 1.00 95.50 180 ILE A C 1
ATOM 1422 O O . ILE A 1 180 ? 4.036 15.343 19.697 1.00 95.50 180 ILE A O 1
ATOM 1426 N N . SER A 1 181 ? 2.810 13.507 20.152 1.00 94.75 181 SER A N 1
ATOM 1427 C CA . SER A 1 181 ? 2.635 13.772 21.577 1.00 94.75 181 SER A CA 1
ATOM 1428 C C . SER A 1 181 ? 3.695 12.985 22.341 1.00 94.75 181 SER A C 1
ATOM 1430 O O . SER A 1 181 ? 3.648 11.751 22.376 1.00 94.75 181 SER A O 1
ATOM 1432 N N . ALA A 1 182 ? 4.657 13.696 22.929 1.00 91.19 182 ALA A N 1
ATOM 1433 C CA . ALA A 1 182 ? 5.727 13.119 23.734 1.00 91.19 182 ALA A CA 1
ATOM 1434 C C . ALA A 1 182 ? 5.763 13.790 25.112 1.00 91.19 182 ALA A C 1
ATOM 1436 O O . ALA A 1 182 ? 5.971 15.003 25.213 1.00 91.19 182 ALA A O 1
ATOM 1437 N N . ASN A 1 183 ? 5.548 12.999 26.167 1.00 83.50 183 ASN A N 1
ATOM 1438 C CA . ASN A 1 183 ? 5.409 13.470 27.549 1.00 83.50 183 ASN A CA 1
ATOM 1439 C C . ASN A 1 183 ? 4.473 14.691 27.680 1.00 83.50 183 ASN A C 1
ATOM 1441 O O . ASN A 1 183 ? 3.258 14.549 27.575 1.00 83.50 183 ASN A O 1
ATOM 1445 N N . SER A 1 184 ? 5.041 15.884 27.891 1.00 77.50 184 SER A N 1
ATOM 1446 C CA . SER A 1 184 ? 4.321 17.149 28.111 1.00 77.50 184 SER A CA 1
ATOM 1447 C C . SER A 1 184 ? 4.428 18.125 26.935 1.00 77.50 184 SER A C 1
ATOM 1449 O O . SER A 1 184 ? 4.114 19.305 27.086 1.00 77.50 184 SER A O 1
ATOM 1451 N N . SER A 1 185 ? 4.929 17.676 25.781 1.00 87.25 185 SER A N 1
ATOM 1452 C CA . SER A 1 185 ? 5.094 18.520 24.599 1.00 87.25 185 SER A CA 1
ATOM 1453 C C . SER A 1 185 ? 4.466 17.889 23.365 1.00 87.25 185 SER A C 1
ATOM 1455 O O . SER A 1 185 ? 4.545 16.680 23.143 1.00 87.25 185 SER A O 1
ATOM 1457 N N . GLU A 1 186 ? 3.854 18.735 22.546 1.00 93.00 186 GLU A N 1
ATOM 1458 C CA . GLU A 1 186 ? 3.411 18.373 21.209 1.00 93.00 186 GLU A CA 1
ATOM 1459 C C . GLU A 1 186 ? 4.392 18.960 20.196 1.00 93.00 186 GLU A C 1
ATOM 1461 O O . GLU A 1 186 ? 4.807 20.120 20.294 1.00 93.00 186 GLU A O 1
ATOM 1466 N N . LYS A 1 187 ? 4.803 18.135 19.238 1.00 94.06 187 LYS A N 1
ATOM 1467 C CA . LYS A 1 187 ? 5.688 18.527 18.145 1.00 94.06 187 LYS A CA 1
ATOM 1468 C C . LYS A 1 187 ? 5.013 18.215 16.823 1.00 94.06 187 LYS A C 1
ATOM 1470 O O . LYS A 1 187 ? 4.345 17.193 16.682 1.00 94.06 187 LYS A O 1
ATOM 1475 N N . GLU A 1 188 ? 5.232 19.082 15.844 1.00 94.56 188 GLU A N 1
ATOM 1476 C CA . GLU A 1 188 ? 4.716 18.893 14.495 1.00 94.56 188 GLU A CA 1
ATOM 1477 C C . GLU A 1 188 ? 5.860 18.803 13.493 1.00 94.56 188 GLU A C 1
ATOM 1479 O O . GLU A 1 188 ? 6.749 19.657 13.472 1.00 94.56 188 GLU A O 1
ATOM 1484 N N . ILE A 1 189 ? 5.804 17.794 12.627 1.00 93.38 189 ILE A N 1
ATOM 1485 C CA . ILE A 1 189 ? 6.759 17.614 11.535 1.00 93.38 189 ILE A CA 1
ATOM 1486 C C . ILE A 1 189 ? 6.001 17.702 10.208 1.00 93.38 189 ILE A C 1
ATOM 1488 O O . ILE A 1 189 ? 5.034 16.959 10.015 1.00 93.38 189 ILE A O 1
ATOM 1492 N N . PRO A 1 190 ? 6.403 18.582 9.275 1.00 85.50 190 PRO A N 1
ATOM 1493 C CA . PRO A 1 190 ? 5.810 18.639 7.944 1.00 85.50 190 PRO A CA 1
ATOM 1494 C C . PRO A 1 190 ? 5.896 17.285 7.230 1.00 85.50 190 PRO A C 1
ATOM 1496 O O . PRO A 1 190 ? 6.963 16.669 7.167 1.00 85.50 190 PRO A O 1
ATOM 1499 N N . LEU A 1 191 ? 4.781 16.814 6.665 1.00 80.19 191 LEU A N 1
ATOM 1500 C CA . LEU A 1 191 ? 4.757 15.518 5.990 1.00 80.19 191 LEU A CA 1
ATOM 1501 C C . LEU A 1 191 ? 5.686 15.509 4.778 1.00 80.19 191 LEU A C 1
ATOM 1503 O O . LEU A 1 191 ? 6.400 14.533 4.598 1.00 80.19 191 LEU A O 1
ATOM 1507 N N . ASN A 1 192 ? 5.755 16.581 3.984 1.00 74.56 192 ASN A N 1
ATOM 1508 C CA . ASN A 1 192 ? 6.664 16.662 2.831 1.00 74.56 192 ASN A CA 1
ATOM 1509 C C . ASN A 1 192 ? 8.126 16.359 3.208 1.00 74.56 192 ASN A C 1
ATOM 1511 O O . ASN A 1 192 ? 8.801 15.639 2.478 1.00 74.56 192 ASN A O 1
ATOM 1515 N N . HIS A 1 193 ? 8.585 16.835 4.366 1.00 81.94 193 HIS A N 1
ATOM 1516 C CA . HIS A 1 193 ? 9.921 16.548 4.878 1.00 81.94 193 HIS A CA 1
ATOM 1517 C C . HIS A 1 193 ? 10.101 15.057 5.210 1.00 81.94 193 HIS A C 1
ATOM 1519 O O . HIS A 1 193 ? 11.092 14.443 4.814 1.00 81.94 193 HIS A O 1
ATOM 1525 N N . LEU A 1 194 ? 9.106 14.448 5.863 1.00 85.44 194 LEU A N 1
ATOM 1526 C CA . LEU A 1 194 ? 9.089 13.010 6.152 1.00 85.44 194 LEU A CA 1
ATOM 1527 C C . LEU A 1 194 ? 9.071 12.168 4.866 1.00 85.44 194 LEU A C 1
ATOM 1529 O O . LEU A 1 194 ? 9.828 11.200 4.758 1.00 85.44 194 LEU A O 1
ATOM 1533 N N . TYR A 1 195 ? 8.236 12.542 3.891 1.00 78.19 195 TYR A N 1
ATOM 1534 C CA . TYR A 1 195 ? 8.135 11.879 2.590 1.00 78.19 195 TYR A CA 1
ATOM 1535 C C . TYR A 1 195 ? 9.449 11.969 1.811 1.00 78.19 195 TYR A C 1
ATOM 1537 O O . TYR A 1 195 ? 9.878 10.968 1.253 1.00 78.19 195 TYR A O 1
ATOM 1545 N N . ASP A 1 196 ? 10.118 13.119 1.796 1.00 76.75 196 ASP A N 1
ATOM 1546 C CA . ASP A 1 196 ? 11.372 13.277 1.055 1.00 76.75 196 ASP A CA 1
ATOM 1547 C C . ASP A 1 196 ? 12.524 12.467 1.672 1.00 76.75 196 ASP A C 1
ATOM 1549 O O . ASP A 1 196 ? 13.272 11.783 0.967 1.00 76.75 196 ASP A O 1
ATOM 1553 N N . LYS A 1 197 ? 12.640 12.492 3.006 1.00 87.44 197 LYS A N 1
ATOM 1554 C CA . LYS A 1 197 ? 13.814 11.954 3.705 1.00 87.44 197 LYS A CA 1
ATOM 1555 C C . LYS A 1 197 ? 13.689 10.531 4.230 1.00 87.44 197 LYS A C 1
ATOM 1557 O O . LYS A 1 197 ? 14.716 9.885 4.433 1.00 87.44 197 LYS A O 1
ATOM 1562 N N . SER A 1 198 ? 12.475 10.048 4.495 1.00 93.62 198 SER A N 1
ATOM 1563 C CA . SER A 1 198 ? 12.295 8.789 5.233 1.00 93.62 198 SER A CA 1
ATOM 1564 C C . SER A 1 198 ? 11.330 7.789 4.610 1.00 93.62 198 SER A C 1
ATOM 1566 O O . SER A 1 198 ? 11.261 6.656 5.090 1.00 93.62 198 SER A O 1
ATOM 1568 N N . ILE A 1 199 ? 10.578 8.139 3.557 1.00 88.75 199 ILE A N 1
ATOM 1569 C CA . ILE A 1 199 ? 9.649 7.173 2.960 1.00 88.75 199 ILE A CA 1
ATOM 1570 C C . ILE A 1 199 ? 10.401 6.018 2.303 1.00 88.75 199 ILE A C 1
ATOM 1572 O O . ILE A 1 199 ? 11.445 6.184 1.672 1.00 88.75 199 ILE A O 1
ATOM 1576 N N . ARG A 1 200 ? 9.841 4.814 2.414 1.00 87.94 200 ARG A N 1
ATOM 1577 C CA . ARG A 1 200 ? 10.394 3.648 1.728 1.00 87.94 200 ARG A CA 1
ATOM 1578 C C . ARG A 1 200 ? 10.182 3.765 0.226 1.00 87.94 200 ARG A C 1
ATOM 1580 O O . ARG A 1 200 ? 9.043 3.879 -0.218 1.00 87.94 200 ARG A O 1
ATOM 1587 N N . ASN A 1 201 ? 11.250 3.586 -0.551 1.00 80.12 201 ASN A N 1
ATOM 1588 C CA . ASN A 1 201 ? 11.193 3.668 -2.015 1.00 80.12 201 ASN A CA 1
ATOM 1589 C C . ASN A 1 201 ? 10.125 2.751 -2.639 1.00 80.12 201 ASN A C 1
ATOM 1591 O O . ASN A 1 201 ? 9.459 3.138 -3.589 1.00 80.12 201 ASN A O 1
ATOM 1595 N N . ALA A 1 202 ? 9.894 1.564 -2.068 1.00 83.44 202 ALA A N 1
ATOM 1596 C 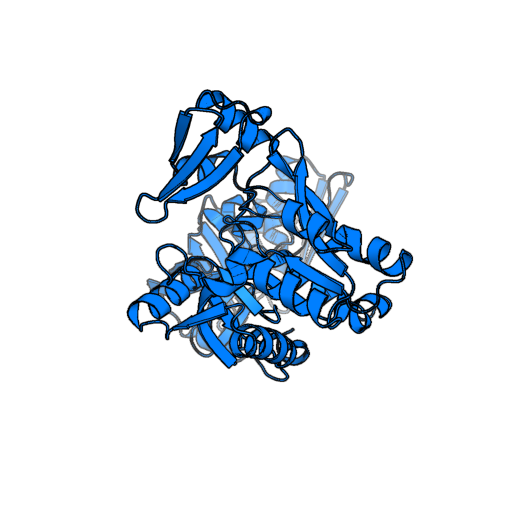CA . ALA A 1 202 ? 8.855 0.647 -2.541 1.00 83.44 202 ALA A CA 1
ATOM 1597 C C . ALA A 1 202 ? 7.424 1.225 -2.451 1.00 83.44 202 ALA A C 1
ATOM 1599 O O . ALA A 1 202 ? 6.544 0.797 -3.191 1.00 83.44 202 ALA A O 1
ATOM 1600 N N . CYS A 1 203 ? 7.171 2.211 -1.578 1.00 85.44 203 CYS A N 1
ATOM 1601 C CA . CYS A 1 203 ? 5.853 2.849 -1.452 1.00 85.44 203 CYS A CA 1
ATOM 1602 C C . CYS A 1 203 ? 5.480 3.681 -2.684 1.00 85.44 203 CYS A C 1
ATOM 1604 O O . CYS A 1 203 ? 4.291 3.897 -2.919 1.00 85.44 203 CYS A O 1
ATOM 1606 N N . PHE A 1 204 ? 6.476 4.127 -3.453 1.00 77.19 204 PHE A N 1
ATOM 1607 C CA . PHE A 1 204 ? 6.281 4.846 -4.708 1.00 77.19 204 PHE A CA 1
ATOM 1608 C C . PHE A 1 204 ? 5.771 3.943 -5.833 1.00 77.19 204 PHE A C 1
ATOM 1610 O O . PHE A 1 204 ? 5.089 4.426 -6.726 1.00 77.19 204 PHE A O 1
ATOM 1617 N N . ALA A 1 205 ? 6.034 2.636 -5.746 1.00 76.50 205 ALA A N 1
ATOM 1618 C CA . ALA A 1 205 ? 5.468 1.647 -6.657 1.00 76.50 205 ALA A CA 1
ATOM 1619 C C . ALA A 1 205 ? 4.071 1.160 -6.246 1.00 76.50 205 ALA A C 1
ATOM 1621 O O . ALA A 1 205 ? 3.385 0.509 -7.031 1.00 76.50 205 ALA A O 1
ATOM 1622 N N . CYS A 1 206 ? 3.634 1.449 -5.016 1.00 82.31 206 CYS A N 1
ATOM 1623 C CA . CYS A 1 206 ? 2.329 1.018 -4.529 1.00 82.31 206 CYS A CA 1
ATOM 1624 C C . CYS A 1 206 ? 1.215 1.858 -5.163 1.00 82.31 206 CYS A C 1
ATOM 1626 O O . CYS A 1 206 ? 1.169 3.070 -4.957 1.00 82.31 206 CYS A O 1
ATOM 1628 N N . SER A 1 207 ? 0.295 1.196 -5.864 1.00 81.06 207 SER A N 1
ATOM 1629 C CA . SER A 1 207 ? -0.855 1.827 -6.526 1.00 81.06 207 SER A CA 1
ATOM 1630 C C . SER A 1 207 ? -2.164 1.728 -5.737 1.00 81.06 207 SER A C 1
ATOM 1632 O O . SER A 1 207 ? -3.165 2.322 -6.127 1.00 81.06 207 SER A O 1
ATOM 1634 N N . ASP A 1 208 ? -2.158 1.007 -4.618 1.00 88.94 208 ASP A N 1
ATOM 1635 C CA . ASP A 1 208 ? -3.344 0.773 -3.804 1.00 88.94 208 ASP A CA 1
ATOM 1636 C C . ASP A 1 208 ? -3.308 1.671 -2.564 1.00 88.94 208 ASP A C 1
ATOM 1638 O O . ASP A 1 208 ? -2.437 1.542 -1.699 1.00 88.94 208 ASP A O 1
ATOM 1642 N N . TYR A 1 209 ? -4.252 2.611 -2.502 1.00 92.00 209 TYR A N 1
ATOM 1643 C CA . TYR A 1 209 ? -4.435 3.489 -1.349 1.00 92.00 209 TYR A CA 1
ATOM 1644 C C . TYR A 1 209 ? -5.343 2.869 -0.287 1.00 92.00 209 TYR A C 1
ATOM 1646 O O . TYR A 1 209 ? -5.092 3.038 0.906 1.00 92.00 209 TYR A O 1
ATOM 1654 N N . THR A 1 210 ? -6.409 2.181 -0.703 1.00 95.56 210 THR A N 1
ATOM 1655 C CA . THR A 1 210 ? -7.539 1.828 0.168 1.00 95.56 210 THR A CA 1
ATOM 1656 C C . THR A 1 210 ? -7.597 0.351 0.528 1.00 95.56 210 THR A C 1
ATOM 1658 O O . THR A 1 210 ? -8.614 -0.097 1.051 1.00 95.56 210 THR A O 1
ATOM 1661 N N . ALA A 1 211 ? -6.525 -0.405 0.289 1.00 97.12 211 ALA A N 1
ATOM 1662 C CA . ALA A 1 211 ? -6.447 -1.842 0.527 1.00 97.12 211 ALA A CA 1
ATOM 1663 C C . ALA A 1 211 ? -7.585 -2.569 -0.199 1.00 97.12 211 ALA A C 1
ATOM 1665 O O . ALA A 1 211 ? -8.506 -3.099 0.424 1.00 97.12 211 ALA A O 1
ATOM 1666 N N . GLU A 1 212 ? -7.549 -2.528 -1.528 1.00 95.44 212 GLU A N 1
ATOM 1667 C CA . GLU A 1 212 ? -8.672 -2.893 -2.393 1.00 95.44 212 GLU A CA 1
ATOM 1668 C C . GLU A 1 212 ? -9.098 -4.363 -2.295 1.00 95.44 212 GLU A C 1
ATOM 1670 O O . GLU A 1 212 ? -10.234 -4.686 -2.619 1.00 95.44 212 GLU A O 1
ATOM 1675 N N . PHE A 1 213 ? -8.227 -5.232 -1.771 1.00 96.62 213 PHE A N 1
ATOM 1676 C CA . PHE A 1 213 ? -8.464 -6.671 -1.604 1.00 96.62 213 PHE A CA 1
ATOM 1677 C C . PHE A 1 213 ? -8.816 -7.104 -0.167 1.00 96.62 213 PHE A C 1
ATOM 1679 O O . PHE A 1 213 ? -8.822 -8.302 0.140 1.00 96.62 213 PHE A O 1
ATOM 1686 N N . ALA A 1 214 ? -9.072 -6.155 0.738 1.00 98.31 214 ALA A N 1
ATOM 1687 C CA . ALA A 1 214 ? -9.493 -6.460 2.108 1.00 98.31 214 ALA A CA 1
ATOM 1688 C C . ALA A 1 214 ? -10.954 -6.938 2.154 1.00 98.31 214 ALA A C 1
ATOM 1690 O O . ALA A 1 214 ? -11.693 -6.783 1.188 1.00 98.31 214 ALA A O 1
ATOM 1691 N N . ASP A 1 215 ? -11.390 -7.496 3.282 1.00 98.44 215 ASP A N 1
ATOM 1692 C CA . ASP A 1 215 ? -12.816 -7.712 3.557 1.00 98.44 215 ASP A CA 1
ATOM 1693 C C . ASP A 1 215 ? -13.489 -6.403 4.003 1.00 98.44 215 ASP A C 1
ATOM 1695 O O . ASP A 1 215 ? -14.597 -6.073 3.567 1.00 98.44 215 ASP A O 1
ATOM 1699 N N . ILE A 1 216 ? -12.777 -5.625 4.824 1.00 98.75 216 ILE A N 1
ATOM 1700 C CA . ILE A 1 216 ? -13.131 -4.262 5.235 1.00 98.75 216 ILE A CA 1
ATOM 1701 C C . ILE A 1 216 ? -11.881 -3.396 5.120 1.00 98.75 216 ILE A C 1
ATOM 1703 O O . ILE A 1 216 ? -10.831 -3.767 5.640 1.00 98.75 216 ILE A O 1
ATOM 1707 N N . SER A 1 217 ? -11.991 -2.222 4.509 1.00 98.69 217 SER A N 1
ATOM 1708 C CA . SER A 1 217 ? -10.924 -1.220 4.533 1.00 98.69 217 SER A CA 1
ATOM 1709 C C . SER A 1 217 ? -11.292 -0.036 5.406 1.00 98.69 217 SER A C 1
ATOM 1711 O O . SER A 1 217 ? -12.423 0.436 5.357 1.00 98.69 217 SER A O 1
ATOM 1713 N N . VAL A 1 218 ? -10.332 0.469 6.177 1.00 98.25 218 VAL A N 1
ATOM 1714 C CA . VAL A 1 218 ? -10.543 1.526 7.166 1.00 98.25 218 VAL A CA 1
ATOM 1715 C C . VAL A 1 218 ? -9.517 2.637 6.996 1.00 98.25 218 VAL A C 1
ATOM 1717 O O . VAL A 1 218 ? -8.311 2.394 6.922 1.00 98.25 218 VAL A O 1
ATOM 1720 N N . GLY A 1 219 ? -9.971 3.886 7.011 1.00 95.19 219 GLY A N 1
ATOM 1721 C CA . GLY A 1 219 ? -9.066 5.025 7.072 1.00 95.19 219 GLY A CA 1
ATOM 1722 C C . GLY A 1 219 ? -9.752 6.337 7.405 1.00 95.19 219 GLY A C 1
ATOM 1723 O O . GLY A 1 219 ? -10.965 6.473 7.351 1.00 95.19 219 GLY A O 1
ATOM 1724 N N . LYS A 1 220 ? -8.955 7.346 7.754 1.00 91.19 220 LYS A N 1
ATOM 1725 C CA . LYS A 1 220 ? -9.469 8.666 8.152 1.00 91.19 220 LYS A CA 1
ATOM 1726 C C . LYS A 1 220 ? -9.907 9.560 6.983 1.00 91.19 220 LYS A C 1
ATOM 1728 O O . LYS A 1 220 ? -10.440 10.628 7.215 1.00 91.19 220 LYS A O 1
ATOM 1733 N N . ALA A 1 221 ? -9.579 9.229 5.732 1.00 88.75 221 ALA A N 1
ATOM 1734 C CA . ALA A 1 221 ? -9.908 10.108 4.600 1.00 88.75 221 ALA A CA 1
ATOM 1735 C C . ALA A 1 221 ? -11.414 10.101 4.311 1.00 88.75 221 ALA A C 1
ATOM 1737 O O . ALA A 1 221 ? -12.010 9.030 4.332 1.00 88.75 221 ALA A O 1
ATOM 1738 N N . GLY A 1 222 ? -12.006 11.269 4.047 1.00 87.00 222 GLY A N 1
ATOM 1739 C CA . GLY A 1 222 ? -13.452 11.438 3.842 1.00 87.00 222 GLY A CA 1
ATOM 1740 C C . GLY A 1 222 ? -14.283 11.476 5.134 1.00 87.00 222 GLY A C 1
ATOM 1741 O O . GLY A 1 222 ? -15.497 11.602 5.075 1.00 87.00 222 GLY A O 1
ATOM 1742 N N . SER A 1 223 ? -13.663 11.359 6.310 1.00 91.38 223 SER A N 1
ATOM 1743 C CA . SER A 1 223 ? -14.363 11.412 7.598 1.00 91.38 223 SER A CA 1
ATOM 1744 C C . SER A 1 223 ? -13.660 12.367 8.557 1.00 91.38 223 SER A C 1
ATOM 1746 O O . SER A 1 223 ? -12.432 12.395 8.621 1.00 91.38 223 SER A O 1
ATOM 1748 N N . GLU A 1 224 ? -14.439 13.122 9.327 1.00 85.06 224 GLU A N 1
ATOM 1749 C CA . GLU A 1 224 ? -13.933 14.146 10.246 1.00 85.06 224 GLU A CA 1
ATOM 1750 C C . GLU A 1 224 ? -13.997 13.719 11.718 1.00 85.06 224 GLU A C 1
ATOM 1752 O O . GLU A 1 224 ? -14.797 12.866 12.117 1.00 85.06 224 GLU A O 1
ATOM 1757 N N . GLY A 1 225 ? -13.152 14.343 12.542 1.00 86.88 225 GLY A N 1
ATOM 1758 C CA . GLY A 1 225 ? -13.104 14.115 13.985 1.00 86.88 225 GLY A CA 1
ATOM 1759 C C . GLY A 1 225 ? -12.845 12.651 14.355 1.00 86.88 225 GLY A C 1
ATOM 1760 O O . GLY A 1 225 ? -11.896 12.006 13.889 1.00 86.88 225 GLY A O 1
ATOM 1761 N N . GLU A 1 226 ? -13.703 12.111 15.219 1.00 89.56 226 GLU A N 1
ATOM 1762 C CA . GLU A 1 226 ? -13.607 10.725 15.687 1.00 89.56 226 GLU A CA 1
ATOM 1763 C C . GLU A 1 226 ? -13.987 9.697 14.615 1.00 89.56 226 GLU A C 1
ATOM 1765 O O . GLU A 1 226 ? -13.580 8.535 14.704 1.00 89.56 226 GLU A O 1
ATOM 1770 N N . TYR A 1 227 ? -14.687 10.118 13.559 1.00 94.69 227 TYR A N 1
ATOM 1771 C CA . TYR A 1 227 ? -15.133 9.209 12.516 1.00 94.69 227 TYR A CA 1
ATOM 1772 C C . TYR A 1 227 ? -13.968 8.684 11.667 1.00 94.69 227 TYR A C 1
ATOM 1774 O O . TYR A 1 227 ? -12.887 9.273 11.577 1.00 94.69 227 TYR A O 1
ATOM 1782 N N . SER A 1 228 ? -14.182 7.530 11.048 1.00 96.25 228 SER A N 1
ATOM 1783 C CA . SER A 1 228 ? -13.327 6.949 10.017 1.00 96.25 228 SER A CA 1
ATOM 1784 C C . SER A 1 228 ? -14.198 6.396 8.898 1.00 96.25 228 SER A C 1
ATOM 1786 O O . SER A 1 228 ? -15.297 5.901 9.137 1.00 96.25 228 SER A O 1
ATOM 1788 N N . THR A 1 229 ? -13.690 6.446 7.679 1.00 97.94 229 THR A N 1
ATOM 1789 C CA . THR A 1 229 ? -14.337 5.862 6.512 1.00 97.94 229 THR A CA 1
ATOM 1790 C C . THR A 1 229 ? -14.073 4.364 6.482 1.00 97.94 229 THR A C 1
ATOM 1792 O O . THR A 1 229 ? -12.923 3.927 6.579 1.00 97.94 229 THR A O 1
ATOM 1795 N N . LEU A 1 230 ? -15.146 3.593 6.335 1.00 98.38 230 LEU A N 1
ATOM 1796 C CA . LEU A 1 230 ? -15.145 2.153 6.120 1.00 98.38 230 LEU A CA 1
ATOM 1797 C C . LEU A 1 230 ? -15.608 1.859 4.698 1.00 98.38 230 LEU A C 1
ATOM 1799 O O . LEU A 1 230 ? -16.646 2.355 4.263 1.00 98.38 230 LEU A O 1
ATOM 1803 N N . ILE A 1 231 ? -14.858 1.012 4.000 1.00 98.38 231 ILE A N 1
ATOM 1804 C CA . ILE A 1 231 ? -15.237 0.434 2.712 1.00 98.38 231 ILE A CA 1
ATOM 1805 C C . ILE A 1 231 ? -15.456 -1.059 2.950 1.00 98.38 231 ILE A C 1
ATOM 1807 O O . ILE A 1 231 ? -14.509 -1.798 3.210 1.00 98.38 231 ILE A O 1
ATOM 1811 N N . ILE A 1 232 ? -16.710 -1.495 2.891 1.00 98.56 232 ILE A N 1
ATOM 1812 C CA . ILE A 1 232 ? -17.110 -2.891 3.058 1.00 98.56 232 ILE A CA 1
ATOM 1813 C C . ILE A 1 232 ? -17.001 -3.557 1.690 1.00 98.56 232 ILE A C 1
ATOM 1815 O O . ILE A 1 232 ? -17.666 -3.115 0.751 1.00 98.56 232 ILE A O 1
ATOM 1819 N N . ARG A 1 233 ? -16.169 -4.597 1.564 1.00 98.00 233 ARG A N 1
ATOM 1820 C CA . ARG A 1 233 ? -15.793 -5.156 0.256 1.00 98.00 233 ARG A CA 1
ATOM 1821 C C . ARG A 1 233 ? -16.356 -6.533 -0.030 1.00 98.00 233 ARG A C 1
ATOM 1823 O O . ARG A 1 233 ? -16.836 -6.767 -1.134 1.00 98.00 233 ARG A O 1
ATOM 1830 N N . THR A 1 234 ? -16.307 -7.422 0.954 1.00 97.12 234 THR A N 1
ATOM 1831 C CA . THR A 1 234 ? -16.756 -8.811 0.817 1.00 97.12 234 THR A CA 1
ATOM 1832 C C . THR A 1 234 ? -17.948 -9.093 1.723 1.00 97.12 234 THR A C 1
ATOM 1834 O O . THR A 1 234 ? -18.190 -8.382 2.700 1.00 97.12 234 THR A O 1
ATOM 1837 N N . GLU A 1 235 ? -18.668 -10.181 1.448 1.00 96.50 235 GLU A N 1
ATOM 1838 C CA . GLU A 1 235 ? -19.736 -10.660 2.333 1.00 96.50 235 GLU A CA 1
ATOM 1839 C C . GLU A 1 235 ? -19.216 -11.022 3.732 1.00 96.50 235 GLU A C 1
ATOM 1841 O O . GLU A 1 235 ? -19.910 -10.800 4.724 1.00 96.50 235 GLU A O 1
ATOM 1846 N N . LYS A 1 236 ? -17.972 -11.514 3.841 1.00 95.25 236 LYS A N 1
ATOM 1847 C CA . LYS A 1 236 ? -17.314 -11.749 5.137 1.00 95.25 236 LYS A CA 1
ATOM 1848 C C . LYS A 1 236 ? -17.184 -10.440 5.918 1.00 95.25 236 LYS A C 1
ATOM 1850 O O . LYS A 1 236 ? -17.639 -10.356 7.056 1.00 95.25 236 LYS A O 1
ATOM 1855 N N . GLY A 1 237 ? -16.653 -9.395 5.281 1.00 97.81 237 GLY A N 1
ATOM 1856 C CA . GLY A 1 237 ? -16.538 -8.069 5.890 1.00 97.81 237 GLY A CA 1
ATOM 1857 C C . GLY A 1 237 ? -17.894 -7.462 6.245 1.00 97.81 237 GLY A C 1
ATOM 1858 O O . GLY A 1 237 ? -18.059 -6.891 7.322 1.00 97.81 237 GLY A O 1
ATOM 1859 N N . LYS A 1 238 ? -18.900 -7.650 5.383 1.00 98.31 238 LYS A N 1
ATOM 1860 C CA . LYS A 1 238 ? -20.267 -7.185 5.632 1.00 98.31 238 LYS A CA 1
ATOM 1861 C C . LYS A 1 238 ? -20.864 -7.802 6.898 1.00 98.31 238 LYS A C 1
ATOM 1863 O O . LYS A 1 238 ? -21.454 -7.071 7.684 1.00 98.31 238 LYS A O 1
ATOM 1868 N N . ARG A 1 239 ? -20.662 -9.103 7.143 1.00 97.88 239 ARG A N 1
ATOM 1869 C CA . ARG A 1 239 ? -21.151 -9.782 8.361 1.00 97.88 239 ARG A CA 1
ATOM 1870 C C . ARG A 1 239 ? -20.579 -9.172 9.643 1.00 97.88 239 ARG A C 1
ATOM 1872 O O . ARG A 1 239 ? -21.339 -8.911 10.571 1.00 97.88 239 ARG A O 1
ATOM 1879 N N . ILE A 1 240 ? -19.270 -8.908 9.682 1.00 98.12 240 ILE A N 1
ATOM 1880 C CA . ILE A 1 240 ? -18.605 -8.288 10.845 1.00 98.12 240 ILE A CA 1
ATOM 1881 C C . ILE A 1 240 ? -19.101 -6.855 11.060 1.00 98.12 240 ILE A C 1
ATOM 1883 O O . ILE A 1 240 ? -19.389 -6.446 12.184 1.00 98.12 240 ILE A O 1
ATOM 1887 N N . TYR A 1 241 ? -19.234 -6.094 9.977 1.00 98.44 241 TYR A N 1
ATOM 1888 C CA . TYR A 1 241 ? -19.754 -4.735 10.028 1.00 98.44 241 TYR A CA 1
ATOM 1889 C C . TYR A 1 241 ? -21.213 -4.682 10.514 1.00 98.44 241 TYR A C 1
ATOM 1891 O O . TYR A 1 241 ? -21.517 -3.942 11.449 1.00 98.44 241 TYR A O 1
ATOM 1899 N N . ASP A 1 242 ? -22.103 -5.495 9.936 1.00 98.44 242 ASP A N 1
ATOM 1900 C CA . ASP A 1 242 ? -23.520 -5.548 10.314 1.00 98.44 242 ASP A CA 1
ATOM 1901 C C . ASP A 1 242 ? -23.682 -5.958 11.785 1.00 98.44 242 ASP A C 1
ATOM 1903 O O . ASP A 1 242 ? -24.515 -5.397 12.498 1.00 98.44 242 ASP A O 1
ATOM 1907 N N . LEU A 1 243 ? -22.864 -6.907 12.259 1.00 98.00 243 LEU A N 1
ATOM 1908 C CA . LEU A 1 243 ? -22.796 -7.282 13.669 1.00 98.00 243 LEU A CA 1
ATOM 1909 C C . LEU A 1 243 ? -22.433 -6.077 14.543 1.00 98.00 243 LEU A C 1
ATOM 1911 O O . LEU A 1 243 ? -23.134 -5.799 15.517 1.00 98.00 243 LEU A O 1
ATOM 1915 N N . ALA A 1 244 ? -21.361 -5.359 14.196 1.00 98.12 244 ALA A N 1
ATOM 1916 C CA . ALA A 1 244 ? -20.885 -4.220 14.970 1.00 98.12 244 ALA A CA 1
ATOM 1917 C C . ALA A 1 244 ? -21.929 -3.095 15.044 1.00 98.12 244 ALA A C 1
ATOM 1919 O O . ALA A 1 244 ? -22.126 -2.512 16.108 1.00 98.12 244 ALA A O 1
ATOM 1920 N N . VAL A 1 245 ? -22.655 -2.824 13.959 1.00 98.06 245 VAL A N 1
ATOM 1921 C CA . VAL A 1 245 ? -23.747 -1.837 13.956 1.00 98.06 245 VAL A CA 1
ATOM 1922 C C . VAL A 1 245 ? -24.945 -2.341 14.769 1.00 98.06 245 VAL A C 1
ATOM 1924 O O . VAL A 1 245 ? -25.451 -1.630 15.636 1.00 98.06 245 VAL A O 1
ATOM 1927 N N . LYS A 1 246 ? -25.374 -3.596 14.566 1.00 97.50 246 LYS A N 1
ATOM 1928 C CA . LYS A 1 246 ? -26.507 -4.207 15.288 1.00 97.50 246 LYS A CA 1
ATOM 1929 C C . LYS A 1 246 ? -26.285 -4.231 16.800 1.00 97.50 246 LYS A C 1
ATOM 1931 O O . LYS A 1 246 ? -27.221 -3.989 17.561 1.00 97.50 246 LYS A O 1
ATOM 1936 N N . LYS A 1 247 ? -25.056 -4.512 17.237 1.00 97.00 247 LYS A N 1
ATOM 1937 C CA . LYS A 1 247 ? -24.660 -4.511 18.652 1.00 97.00 247 LYS A CA 1
ATOM 1938 C C . LYS A 1 247 ? -24.345 -3.124 19.204 1.00 97.00 247 LYS A C 1
ATOM 1940 O O . LYS A 1 247 ? -23.957 -3.023 20.362 1.00 97.00 247 LYS A O 1
ATOM 1945 N N . LYS A 1 248 ? -24.519 -2.065 18.404 1.00 97.31 248 LYS A N 1
ATOM 1946 C CA . LYS A 1 248 ? -24.150 -0.692 18.761 1.00 97.31 248 LYS A CA 1
ATOM 1947 C C . LYS A 1 248 ? -22.689 -0.592 19.201 1.00 97.31 248 LYS A C 1
ATOM 1949 O O . LYS A 1 248 ? -22.375 0.166 20.101 1.00 97.31 248 LYS A O 1
ATOM 1954 N N . ILE A 1 249 ? -21.788 -1.355 18.592 1.00 97.88 249 ILE A N 1
ATOM 1955 C CA . ILE A 1 249 ? -20.336 -1.197 18.756 1.00 97.88 249 ILE A CA 1
ATOM 1956 C C . ILE A 1 249 ? -19.856 -0.007 17.915 1.00 97.88 249 ILE A C 1
ATOM 1958 O O . ILE A 1 249 ? -19.020 0.784 18.353 1.00 97.88 249 ILE A O 1
ATOM 1962 N N . LEU A 1 250 ? -20.426 0.139 16.716 1.00 98.19 250 LEU A N 1
ATOM 1963 C CA . LEU A 1 250 ? -20.188 1.260 15.816 1.00 98.19 250 LEU A CA 1
ATOM 1964 C C . LEU A 1 250 ? -21.474 2.049 15.576 1.00 98.19 250 LEU A C 1
ATOM 1966 O O . LEU A 1 250 ? -22.554 1.475 15.441 1.00 98.19 250 LEU A O 1
ATOM 1970 N N . GLU A 1 251 ? -21.324 3.363 15.460 1.00 97.38 251 GLU A N 1
ATOM 1971 C CA . GLU A 1 251 ? -22.344 4.267 14.932 1.00 97.38 251 GLU A CA 1
ATOM 1972 C C . GLU A 1 251 ? -21.980 4.637 13.497 1.00 97.38 251 GLU A C 1
ATOM 1974 O O . GLU A 1 251 ? -20.828 4.987 13.228 1.00 97.38 251 GLU A O 1
ATOM 1979 N N . GLU A 1 252 ? -22.947 4.564 12.580 1.00 96.56 252 GLU A N 1
ATOM 1980 C CA . GLU A 1 252 ? -22.744 4.869 11.164 1.00 96.56 252 GLU A CA 1
ATOM 1981 C C . GLU A 1 252 ? -23.474 6.133 10.722 1.00 96.56 252 GLU A C 1
ATOM 1983 O O . GLU A 1 252 ? -24.559 6.461 11.202 1.00 96.56 252 GLU A O 1
ATOM 1988 N N . LYS A 1 253 ? -22.898 6.793 9.722 1.00 96.44 253 LYS A N 1
ATOM 1989 C CA . LYS A 1 253 ? -23.571 7.789 8.897 1.00 96.44 253 LYS A CA 1
ATOM 1990 C C . LYS A 1 253 ? -23.157 7.632 7.437 1.00 96.44 253 LYS A C 1
ATOM 1992 O O . LYS A 1 253 ? -22.100 7.074 7.118 1.00 96.44 253 LYS A O 1
ATOM 1997 N N . SER A 1 254 ? -23.994 8.148 6.544 1.00 95.00 254 SER A N 1
ATOM 1998 C CA . SER A 1 254 ? -23.684 8.209 5.117 1.00 95.00 254 SER A CA 1
ATOM 1999 C C . SER A 1 254 ? -22.446 9.067 4.865 1.00 95.00 254 SER A C 1
ATOM 2001 O O . SER A 1 254 ? -22.239 10.088 5.522 1.00 95.00 254 SER A O 1
ATOM 2003 N N . LEU A 1 255 ? -21.629 8.651 3.899 1.00 91.38 255 LEU A N 1
ATOM 2004 C CA . LEU A 1 255 ? -20.529 9.465 3.400 1.00 91.38 255 LEU A CA 1
ATOM 2005 C C . LEU A 1 255 ? -21.086 10.473 2.387 1.00 91.38 255 LEU A C 1
ATOM 2007 O O . LEU A 1 255 ? -21.736 10.080 1.419 1.00 91.38 255 LEU A O 1
ATOM 2011 N N . GLU A 1 256 ? -20.861 11.764 2.617 1.00 89.69 256 GLU A N 1
ATOM 2012 C CA . GLU A 1 256 ? -21.273 12.814 1.679 1.00 89.69 256 GLU A CA 1
ATOM 2013 C C . GLU A 1 256 ? -20.505 12.711 0.354 1.00 89.69 256 GLU A C 1
ATOM 2015 O O . GLU A 1 256 ? -19.394 12.180 0.306 1.00 89.69 256 GLU A O 1
ATOM 2020 N N . LYS A 1 257 ? -21.086 13.240 -0.730 1.00 87.31 257 LYS A N 1
ATOM 2021 C CA . LYS A 1 257 ? -20.517 13.116 -2.080 1.00 87.31 257 LYS A CA 1
ATOM 2022 C C . LYS A 1 257 ? -19.103 13.698 -2.179 1.00 87.31 257 LYS A C 1
ATOM 2024 O O . LYS A 1 257 ? -18.221 13.025 -2.700 1.00 87.31 257 LYS A O 1
ATOM 2029 N N . ASP A 1 258 ? -18.871 14.886 -1.629 1.00 80.12 258 ASP A N 1
ATOM 2030 C CA . ASP A 1 258 ? -17.557 15.545 -1.684 1.00 80.12 258 ASP A CA 1
ATOM 2031 C C . ASP A 1 258 ? -16.503 14.766 -0.879 1.00 80.12 258 ASP A C 1
ATOM 2033 O O . ASP A 1 258 ? -15.356 14.615 -1.295 1.00 80.12 258 ASP A O 1
ATOM 2037 N N . ASN A 1 259 ? -16.920 14.171 0.241 1.00 88.56 259 ASN A N 1
ATOM 2038 C CA . ASN A 1 259 ? -16.081 13.301 1.060 1.00 88.56 259 ASN A CA 1
ATOM 2039 C C . ASN A 1 259 ? -15.746 11.975 0.361 1.00 88.56 259 ASN A C 1
ATOM 2041 O O . ASN A 1 259 ? -14.642 11.451 0.520 1.00 88.56 259 ASN A O 1
ATOM 2045 N N . TYR A 1 260 ? -16.682 11.432 -0.418 1.00 88.88 260 TYR A N 1
ATOM 2046 C CA . TYR A 1 260 ? -16.439 10.282 -1.283 1.00 88.88 260 TYR A CA 1
ATOM 2047 C C . TYR A 1 260 ? -15.457 10.620 -2.415 1.00 88.88 260 TYR A C 1
ATOM 2049 O O . TYR A 1 260 ? -14.499 9.872 -2.620 1.00 88.88 260 TYR A O 1
ATOM 2057 N N . GLU A 1 261 ? -15.637 11.757 -3.096 1.00 83.38 261 GLU A N 1
ATOM 2058 C CA . GLU A 1 261 ? -14.709 12.214 -4.141 1.00 83.38 261 GLU A CA 1
ATOM 2059 C C . GLU A 1 261 ? -13.298 12.434 -3.587 1.00 83.38 261 GLU A C 1
ATOM 2061 O O . GLU A 1 261 ? -12.335 11.993 -4.204 1.00 83.38 261 GLU A O 1
ATOM 2066 N N . LEU A 1 262 ? -13.151 12.964 -2.368 1.00 82.69 262 LEU A N 1
ATOM 2067 C CA . LEU A 1 262 ? -11.841 13.061 -1.719 1.00 82.69 262 LEU A CA 1
ATOM 2068 C C . LEU A 1 262 ? -11.150 11.692 -1.586 1.00 82.69 262 LEU A C 1
ATOM 2070 O O . LEU A 1 262 ? -9.949 11.568 -1.825 1.00 82.69 262 LEU A O 1
ATOM 2074 N N . VAL A 1 263 ? -11.880 10.641 -1.200 1.00 87.62 263 VAL A N 1
ATOM 2075 C CA . VAL A 1 263 ? -11.310 9.283 -1.107 1.00 87.62 263 VAL A CA 1
ATOM 2076 C C . VAL A 1 263 ? -10.918 8.761 -2.493 1.00 87.62 263 VAL A C 1
ATOM 2078 O O . VAL A 1 263 ? -9.866 8.125 -2.633 1.00 87.62 263 VAL A O 1
ATOM 2081 N N . LEU A 1 264 ? -11.722 9.048 -3.521 1.00 86.12 264 LEU A N 1
ATOM 2082 C CA . LEU A 1 264 ? -11.390 8.717 -4.907 1.00 86.12 264 LEU A CA 1
ATOM 2083 C C . LEU A 1 264 ? -10.143 9.454 -5.391 1.00 86.12 264 LEU A C 1
ATOM 2085 O O . LEU A 1 264 ? -9.273 8.817 -5.975 1.00 86.12 264 LEU A O 1
ATOM 2089 N N . ASP A 1 265 ? -10.012 10.747 -5.117 1.00 78.25 265 ASP A N 1
ATOM 2090 C CA . ASP A 1 265 ? -8.872 11.563 -5.538 1.00 78.25 265 ASP A CA 1
ATOM 2091 C C . ASP A 1 265 ? -7.575 11.128 -4.859 1.00 78.25 265 ASP A C 1
ATOM 2093 O O . ASP A 1 265 ? -6.533 10.991 -5.501 1.00 78.25 265 ASP A O 1
ATOM 2097 N N . LEU A 1 266 ? -7.644 10.791 -3.572 1.00 81.75 266 LEU A N 1
ATOM 2098 C CA . LEU A 1 266 ? -6.519 10.196 -2.857 1.00 81.75 266 LEU A CA 1
ATOM 2099 C C . LEU A 1 266 ? -6.137 8.829 -3.440 1.00 81.75 266 LEU A C 1
ATOM 2101 O O . LEU A 1 266 ? -4.951 8.540 -3.592 1.00 81.75 266 LEU A O 1
ATOM 2105 N N . THR A 1 267 ? -7.114 8.020 -3.849 1.00 84.75 267 THR A N 1
ATOM 2106 C CA . THR A 1 267 ? -6.846 6.764 -4.566 1.00 84.75 267 THR A CA 1
ATOM 2107 C C . THR A 1 267 ? -6.215 7.023 -5.937 1.00 84.75 267 THR A C 1
ATOM 2109 O O . THR A 1 267 ? -5.220 6.389 -6.285 1.00 84.75 267 THR A O 1
ATOM 2112 N N . ARG A 1 268 ? -6.723 8.006 -6.691 1.00 79.00 268 ARG A N 1
ATOM 2113 C CA . ARG A 1 268 ? -6.171 8.439 -7.983 1.00 79.00 268 ARG A CA 1
ATOM 2114 C C . ARG A 1 268 ? -4.733 8.905 -7.849 1.00 79.00 268 ARG A C 1
ATOM 2116 O O . ARG A 1 268 ? -3.932 8.531 -8.685 1.00 79.00 268 ARG A O 1
ATOM 2123 N N . SER A 1 269 ? -4.371 9.616 -6.781 1.00 75.62 269 SER A N 1
ATOM 2124 C CA . SER A 1 269 ? -2.998 10.107 -6.567 1.00 75.62 269 SER A CA 1
ATOM 2125 C C . SER A 1 269 ? -1.934 9.007 -6.412 1.00 75.62 269 SER A C 1
ATOM 2127 O O . SER A 1 269 ? -0.742 9.287 -6.513 1.00 75.62 269 SER A O 1
ATOM 2129 N N . LYS A 1 270 ? -2.339 7.745 -6.199 1.00 76.62 270 LYS A N 1
ATOM 2130 C CA . LYS A 1 270 ? -1.444 6.576 -6.259 1.00 76.62 270 LYS A CA 1
ATOM 2131 C C . LYS A 1 270 ? -1.184 6.071 -7.682 1.00 76.62 270 LYS A C 1
ATOM 2133 O O . LYS A 1 270 ? -0.360 5.182 -7.881 1.00 76.62 270 LYS A O 1
ATOM 2138 N N . THR A 1 271 ? -1.880 6.633 -8.662 1.00 74.75 271 THR A N 1
ATOM 2139 C CA . THR A 1 271 ? -1.653 6.461 -10.094 1.00 74.75 271 THR A CA 1
ATOM 2140 C C . THR A 1 271 ? -1.178 7.799 -10.644 1.00 74.75 271 THR A C 1
ATOM 2142 O O . THR A 1 271 ? -1.890 8.795 -10.564 1.00 74.75 271 THR A O 1
ATOM 2145 N N . GLU A 1 272 ? 0.029 7.853 -11.192 1.00 80.56 272 GLU A N 1
ATOM 2146 C CA . GLU A 1 272 ? 0.510 9.103 -11.772 1.00 80.56 272 GLU A CA 1
ATOM 2147 C C . GLU A 1 272 ? -0.210 9.316 -13.106 1.00 80.56 272 GLU A C 1
ATOM 2149 O O . GLU A 1 272 ? -0.136 8.463 -13.987 1.00 80.56 272 GLU A O 1
ATOM 2154 N N . ILE A 1 273 ? -0.958 10.410 -13.242 1.00 84.56 273 ILE A N 1
ATOM 2155 C CA . ILE A 1 273 ? -1.560 10.795 -14.520 1.00 84.56 273 ILE A CA 1
ATOM 2156 C C . ILE A 1 273 ? -0.588 11.742 -15.205 1.00 84.56 273 ILE A C 1
ATOM 2158 O O . ILE A 1 273 ? -0.301 12.824 -14.695 1.00 84.56 273 ILE A O 1
ATOM 2162 N N . VAL A 1 274 ? -0.072 11.316 -16.348 1.00 89.69 274 VAL A N 1
ATOM 2163 C CA . VAL A 1 274 ? 1.055 11.955 -17.024 1.00 89.69 274 VAL A CA 1
ATOM 2164 C C . VAL A 1 274 ? 0.712 12.208 -18.487 1.00 89.69 274 VAL A C 1
ATOM 2166 O O . VAL A 1 274 ? 0.100 11.343 -19.122 1.00 89.69 274 VAL A O 1
ATOM 2169 N N . PRO A 1 275 ? 1.070 13.380 -19.039 1.00 94.94 275 PRO A N 1
ATOM 2170 C CA . PRO A 1 275 ? 0.950 13.615 -20.467 1.00 94.94 275 PRO A CA 1
ATOM 2171 C C . PRO A 1 275 ? 2.012 12.815 -21.224 1.00 94.94 275 PRO A C 1
ATOM 2173 O O . PRO A 1 275 ? 3.143 12.642 -20.759 1.00 94.94 275 PRO A O 1
ATOM 2176 N N . ILE A 1 276 ? 1.661 12.368 -22.425 1.00 96.81 276 ILE A N 1
ATOM 2177 C CA . ILE A 1 276 ? 2.629 11.857 -2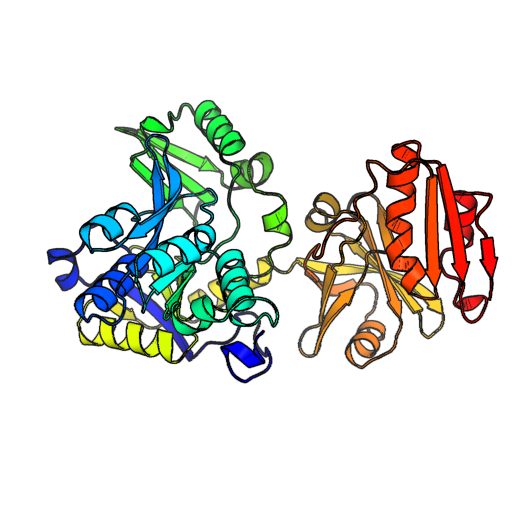3.392 1.00 96.81 276 ILE A CA 1
ATOM 2178 C C . ILE A 1 276 ? 3.426 13.054 -23.920 1.00 96.81 276 ILE A C 1
ATOM 2180 O O . ILE A 1 276 ? 2.872 13.914 -24.603 1.00 96.81 276 ILE A O 1
ATOM 2184 N N . GLU A 1 277 ? 4.719 13.125 -23.604 1.00 97.62 277 GLU A N 1
ATOM 2185 C CA . GLU A 1 277 ? 5.578 14.241 -24.025 1.00 97.62 277 GLU A CA 1
ATOM 2186 C C . GLU A 1 277 ? 6.063 14.088 -25.467 1.00 97.62 277 GLU A C 1
ATOM 2188 O O . GLU A 1 277 ? 6.246 15.080 -26.168 1.00 97.62 277 GLU A O 1
ATOM 2193 N N . ASN A 1 278 ? 6.288 12.852 -25.913 1.00 98.12 278 ASN A N 1
ATOM 2194 C CA . ASN A 1 278 ? 6.706 12.565 -27.279 1.00 98.12 278 ASN A CA 1
ATOM 2195 C C . ASN A 1 278 ? 6.306 11.144 -27.693 1.00 98.12 278 ASN A C 1
ATOM 2197 O O . ASN A 1 278 ? 6.185 10.252 -26.849 1.00 98.12 278 ASN A O 1
ATOM 2201 N N . ILE A 1 279 ? 6.150 10.935 -28.999 1.00 97.81 279 ILE A N 1
ATOM 2202 C CA . ILE A 1 279 ? 5.913 9.630 -29.615 1.00 97.81 279 ILE A CA 1
ATOM 2203 C C . ILE A 1 279 ? 6.910 9.469 -30.761 1.00 97.81 279 ILE A C 1
ATOM 2205 O O . ILE A 1 279 ? 6.986 10.320 -31.643 1.00 97.81 279 ILE A O 1
ATOM 2209 N N . VAL A 1 280 ? 7.660 8.371 -30.759 1.00 95.31 280 VAL A N 1
ATOM 2210 C CA . VAL A 1 280 ? 8.534 7.975 -31.870 1.00 95.31 280 VAL A CA 1
ATOM 2211 C C . VAL A 1 280 ? 7.957 6.722 -32.506 1.00 95.31 280 VAL A C 1
ATOM 2213 O O . VAL A 1 280 ? 7.782 5.706 -31.835 1.00 95.31 280 VAL A O 1
ATOM 2216 N N . GLU A 1 281 ? 7.646 6.798 -33.794 1.00 93.12 281 GLU A N 1
ATOM 2217 C CA . GLU A 1 281 ? 7.192 5.650 -34.574 1.00 93.12 281 GLU A CA 1
ATOM 2218 C C . GLU A 1 281 ? 8.390 4.930 -35.189 1.00 93.12 281 GLU A C 1
ATOM 2220 O O . GLU A 1 281 ? 9.137 5.515 -35.967 1.00 93.12 281 GLU A O 1
ATOM 2225 N N . HIS A 1 282 ? 8.568 3.660 -34.817 1.00 88.06 282 HIS A N 1
ATOM 2226 C CA . HIS A 1 282 ? 9.604 2.789 -35.382 1.00 88.06 282 HIS A CA 1
ATOM 2227 C C . HIS A 1 282 ? 9.050 1.989 -36.564 1.00 88.06 282 HIS A C 1
ATOM 2229 O O . HIS A 1 282 ? 9.747 1.743 -37.541 1.00 88.06 282 HIS A O 1
ATOM 2235 N N . SER A 1 283 ? 7.779 1.587 -36.477 1.00 87.62 283 SER A N 1
ATOM 2236 C CA . SER A 1 283 ? 7.013 0.951 -37.554 1.00 87.62 283 SER A CA 1
ATOM 2237 C C . SER A 1 283 ? 5.503 1.102 -37.290 1.00 87.62 283 SER A C 1
ATOM 2239 O O . SER A 1 283 ? 5.126 1.483 -36.176 1.00 87.62 283 SER A O 1
ATOM 2241 N N . PRO A 1 284 ? 4.612 0.739 -38.238 1.00 88.19 284 PRO A N 1
ATOM 2242 C CA . PRO A 1 284 ? 3.160 0.802 -38.025 1.00 88.19 284 PRO A CA 1
ATOM 2243 C C . PRO A 1 284 ? 2.656 0.029 -36.796 1.00 88.19 284 PRO A C 1
ATOM 2245 O O . PRO A 1 284 ? 1.613 0.362 -36.235 1.00 88.19 284 PRO A O 1
ATOM 2248 N N . GLU A 1 285 ? 3.408 -0.985 -36.358 1.00 90.06 285 GLU A N 1
ATOM 2249 C CA . GLU A 1 285 ? 3.065 -1.839 -35.220 1.00 90.06 285 GLU A CA 1
ATOM 2250 C C . GLU A 1 285 ? 3.906 -1.537 -33.969 1.00 90.06 285 GLU A C 1
ATOM 2252 O O . GLU A 1 285 ? 3.778 -2.249 -32.974 1.00 90.06 285 GLU A O 1
ATOM 2257 N N . LEU A 1 286 ? 4.789 -0.525 -33.988 1.00 91.19 286 LEU A N 1
ATOM 2258 C CA . LEU A 1 286 ? 5.762 -0.296 -32.916 1.00 91.19 286 LEU A CA 1
ATOM 2259 C C . LEU A 1 286 ? 6.065 1.191 -32.687 1.00 91.19 286 LEU A C 1
ATOM 2261 O O . LEU A 1 286 ? 6.603 1.875 -33.559 1.00 91.19 286 LEU A O 1
ATOM 2265 N N . ARG A 1 287 ? 5.786 1.676 -31.472 1.00 94.62 287 ARG A N 1
ATOM 2266 C CA . ARG A 1 287 ? 6.030 3.069 -31.061 1.00 94.62 287 ARG A CA 1
ATOM 2267 C C . ARG A 1 287 ? 6.719 3.144 -29.702 1.00 94.62 287 ARG A C 1
ATOM 2269 O O . ARG A 1 287 ? 6.417 2.348 -28.817 1.00 94.62 287 ARG A O 1
ATOM 2276 N N . SER A 1 288 ? 7.607 4.118 -29.526 1.00 95.75 288 SER A N 1
ATOM 2277 C CA . SER A 1 288 ? 8.111 4.545 -28.216 1.00 95.75 288 SER A CA 1
ATOM 2278 C C . SER A 1 288 ? 7.328 5.762 -27.733 1.00 95.75 288 SER A C 1
ATOM 2280 O O . SER A 1 288 ? 7.206 6.749 -28.454 1.00 95.75 288 SER A O 1
ATOM 2282 N N . TYR A 1 289 ? 6.844 5.707 -26.497 1.00 97.44 289 TYR A N 1
ATOM 2283 C CA . TYR A 1 289 ? 6.198 6.816 -25.801 1.00 97.44 289 TYR A CA 1
ATOM 2284 C C . TYR A 1 289 ? 7.158 7.369 -24.752 1.00 97.44 289 TYR A C 1
ATOM 2286 O O . TYR A 1 289 ? 7.749 6.606 -23.984 1.00 97.44 289 TYR A O 1
ATOM 2294 N N . TYR A 1 290 ? 7.297 8.691 -24.712 1.00 97.81 290 TYR A N 1
ATOM 2295 C CA . TYR A 1 290 ? 8.134 9.389 -23.744 1.00 97.81 290 TYR A CA 1
ATOM 2296 C C . TYR A 1 290 ? 7.264 10.068 -22.705 1.00 97.81 290 TYR A C 1
ATOM 2298 O O . TYR A 1 290 ? 6.381 10.861 -23.035 1.00 97.81 290 TYR A O 1
ATOM 2306 N N . ILE A 1 291 ? 7.512 9.731 -21.447 1.00 96.50 291 ILE A N 1
ATOM 2307 C CA . ILE A 1 291 ? 6.654 10.105 -20.331 1.00 96.50 291 ILE A CA 1
ATOM 2308 C C . ILE A 1 291 ? 7.523 10.479 -19.148 1.00 96.50 291 ILE A C 1
ATOM 2310 O O . ILE A 1 291 ? 8.455 9.758 -18.793 1.00 96.50 291 ILE A O 1
ATOM 2314 N N . ARG A 1 292 ? 7.217 11.600 -18.505 1.00 95.62 292 ARG A N 1
ATOM 2315 C CA . ARG A 1 292 ? 7.973 12.053 -17.344 1.00 95.62 292 ARG A CA 1
ATOM 2316 C C . ARG A 1 292 ? 7.354 11.530 -16.060 1.00 95.62 292 ARG A C 1
ATOM 2318 O O . ARG A 1 292 ? 6.212 11.840 -15.765 1.00 95.62 292 ARG A O 1
ATOM 2325 N N . SER A 1 293 ? 8.142 10.782 -15.294 1.00 91.62 293 SER A N 1
ATOM 2326 C CA . SER A 1 293 ? 7.795 10.349 -13.940 1.00 91.62 293 SER A CA 1
ATOM 2327 C C . SER A 1 293 ? 9.056 10.323 -13.069 1.00 91.62 293 SER A C 1
ATOM 2329 O O . SER A 1 293 ? 9.833 9.361 -13.111 1.00 91.62 293 SER A O 1
ATOM 2331 N N . PRO A 1 294 ? 9.297 11.374 -12.260 1.00 86.31 294 PRO A N 1
ATOM 2332 C CA . PRO A 1 294 ? 10.428 11.415 -11.330 1.00 86.31 294 PRO A CA 1
ATOM 2333 C C . PRO A 1 294 ? 10.387 10.268 -10.316 1.00 86.31 294 PRO A C 1
ATOM 2335 O O . PRO A 1 294 ? 11.414 9.701 -9.939 1.00 86.31 294 PRO A O 1
ATOM 2338 N N . THR A 1 295 ? 9.176 9.918 -9.891 1.00 80.56 295 THR A N 1
ATOM 2339 C CA . THR A 1 295 ? 8.901 8.904 -8.879 1.00 80.56 295 THR A CA 1
ATOM 2340 C C . THR A 1 295 ? 9.296 7.512 -9.368 1.00 80.56 295 THR A C 1
ATOM 2342 O O . THR A 1 295 ? 10.060 6.812 -8.696 1.00 80.56 295 THR A O 1
ATOM 2345 N N . ILE A 1 296 ? 8.845 7.133 -10.568 1.00 87.44 296 ILE A N 1
ATOM 2346 C CA . ILE A 1 296 ? 9.171 5.836 -11.166 1.00 87.44 296 ILE A CA 1
ATOM 2347 C C . ILE A 1 296 ? 10.646 5.784 -11.551 1.00 87.44 296 ILE A C 1
ATOM 2349 O O . ILE A 1 296 ? 11.311 4.797 -11.238 1.00 87.44 296 ILE A O 1
ATOM 2353 N N . ALA A 1 297 ? 11.186 6.851 -12.151 1.00 89.94 297 ALA A N 1
ATOM 2354 C CA . ALA A 1 297 ? 12.593 6.912 -12.539 1.00 89.94 297 ALA A CA 1
ATOM 2355 C C . ALA A 1 297 ? 13.540 6.681 -11.348 1.00 89.94 297 ALA A C 1
ATOM 2357 O O . ALA A 1 297 ? 14.497 5.913 -11.450 1.00 89.94 297 ALA A O 1
ATOM 2358 N N . LYS A 1 298 ? 13.241 7.277 -10.185 1.00 84.62 298 LYS A N 1
ATOM 2359 C CA . LYS A 1 298 ? 14.021 7.090 -8.948 1.00 84.62 298 LYS A CA 1
ATOM 2360 C C . LYS A 1 298 ? 13.954 5.646 -8.426 1.00 84.62 298 LYS A C 1
ATOM 2362 O O . LYS A 1 298 ? 14.955 5.104 -7.939 1.00 84.62 298 LYS A O 1
ATOM 2367 N N . ALA A 1 299 ? 12.777 5.025 -8.500 1.00 82.56 299 ALA A N 1
ATOM 2368 C CA . ALA A 1 299 ? 12.530 3.689 -7.962 1.00 82.56 299 ALA A CA 1
ATOM 2369 C C . ALA A 1 299 ? 12.980 2.547 -8.895 1.00 82.56 299 ALA A C 1
ATOM 2371 O O . ALA A 1 299 ? 13.278 1.458 -8.406 1.00 82.56 299 ALA A O 1
ATOM 2372 N N . TYR A 1 300 ? 13.061 2.781 -10.207 1.00 88.56 300 TYR A N 1
ATOM 2373 C CA . TYR A 1 300 ? 13.259 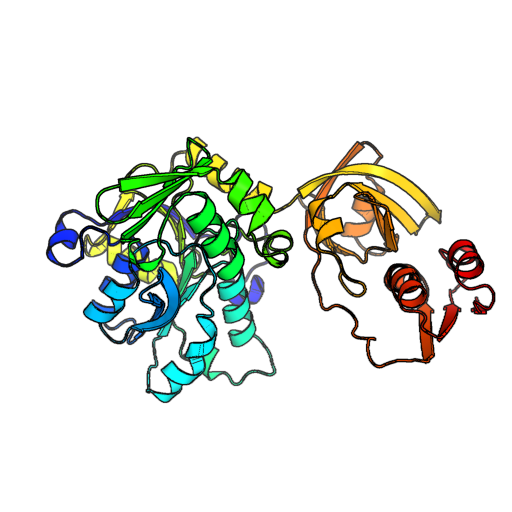1.735 -11.213 1.00 88.56 300 TYR A CA 1
ATOM 2374 C C . TYR A 1 300 ? 14.604 1.024 -11.104 1.00 88.56 300 TYR A C 1
ATOM 2376 O O . TYR A 1 300 ? 15.647 1.640 -10.867 1.00 88.56 300 TYR A O 1
ATOM 2384 N N . ARG A 1 301 ? 14.588 -0.291 -11.328 1.00 88.81 301 ARG A N 1
ATOM 2385 C CA . ARG A 1 301 ? 15.774 -1.128 -11.521 1.00 88.81 301 ARG A CA 1
ATOM 2386 C C . ARG A 1 301 ? 15.584 -2.017 -12.763 1.00 88.81 301 ARG A C 1
ATOM 2388 O O . ARG A 1 301 ? 14.455 -2.440 -13.012 1.00 88.81 301 ARG A O 1
ATOM 2395 N N . PRO A 1 302 ? 16.649 -2.330 -13.531 1.00 90.44 302 PRO A N 1
ATOM 2396 C CA . PRO A 1 302 ? 16.543 -3.212 -14.697 1.00 90.44 302 PRO A CA 1
ATOM 2397 C C . PRO A 1 302 ? 15.875 -4.549 -14.356 1.00 90.44 302 PRO A C 1
ATOM 2399 O O . PRO A 1 302 ? 16.219 -5.172 -13.350 1.00 90.44 302 PRO A O 1
ATOM 2402 N N . GLY A 1 303 ? 14.923 -4.973 -15.188 1.00 86.38 303 GLY A N 1
ATOM 2403 C CA . GLY A 1 303 ? 14.054 -6.133 -14.946 1.00 86.38 303 GLY A CA 1
ATOM 2404 C C . GLY A 1 303 ? 12.684 -5.768 -14.366 1.00 86.38 303 GLY A C 1
ATOM 2405 O O . GLY A 1 303 ? 11.767 -6.590 -14.370 1.00 86.38 303 GLY A O 1
ATOM 2406 N N . ASN A 1 304 ? 12.505 -4.525 -13.910 1.00 90.56 304 ASN A N 1
ATOM 2407 C CA . ASN A 1 304 ? 11.190 -4.014 -13.552 1.00 90.56 304 ASN A CA 1
ATOM 2408 C C . ASN A 1 304 ? 10.355 -3.635 -14.786 1.00 90.56 304 ASN A C 1
ATOM 2410 O O . ASN A 1 304 ? 10.867 -3.426 -15.884 1.00 90.56 304 ASN A O 1
ATOM 2414 N N . PHE A 1 305 ? 9.050 -3.500 -14.579 1.00 91.06 305 PHE A N 1
ATOM 2415 C CA . PHE A 1 305 ? 8.088 -3.022 -15.569 1.00 91.06 305 PHE A CA 1
ATOM 2416 C C . PHE A 1 305 ? 7.145 -1.992 -14.938 1.00 91.06 305 PHE A C 1
ATOM 2418 O O . PHE A 1 305 ? 7.052 -1.884 -13.718 1.00 91.06 305 PHE A O 1
ATOM 2425 N N . VAL A 1 306 ? 6.435 -1.226 -15.753 1.00 90.81 306 VAL A N 1
ATOM 2426 C CA . VAL A 1 306 ? 5.366 -0.315 -15.324 1.00 90.81 306 VAL A CA 1
ATOM 2427 C C . VAL A 1 306 ? 4.029 -0.827 -15.821 1.00 90.81 306 VAL A C 1
ATOM 2429 O O . VAL A 1 306 ? 3.972 -1.651 -16.722 1.00 90.81 306 VAL A O 1
ATOM 2432 N N . VAL A 1 307 ? 2.941 -0.352 -15.237 1.00 85.75 307 VAL A N 1
ATOM 2433 C CA . VAL A 1 307 ? 1.595 -0.620 -15.734 1.00 85.75 307 VAL A CA 1
ATOM 2434 C C . VAL A 1 307 ? 1.012 0.695 -16.216 1.00 85.75 307 VAL A C 1
ATOM 2436 O O . VAL A 1 307 ? 0.864 1.630 -15.428 1.00 85.75 307 VAL A O 1
ATOM 2439 N N . LEU A 1 308 ? 0.694 0.764 -17.504 1.00 88.69 308 LEU A N 1
ATOM 2440 C CA . LEU A 1 308 ? -0.053 1.872 -18.078 1.00 88.69 308 LEU A CA 1
ATOM 2441 C C . LEU A 1 308 ? -1.540 1.651 -17.825 1.00 88.69 308 LEU A C 1
ATOM 2443 O O . LEU A 1 308 ? -2.041 0.544 -17.983 1.00 88.69 308 LEU A O 1
ATOM 2447 N N . TRP A 1 309 ? -2.247 2.701 -17.441 1.00 81.62 309 TRP A N 1
ATOM 2448 C CA . TRP A 1 309 ? -3.689 2.696 -17.281 1.00 81.62 309 TRP A CA 1
ATOM 2449 C C . TRP A 1 309 ? -4.306 3.632 -18.305 1.00 81.62 309 TRP A C 1
ATOM 2451 O O . TRP A 1 309 ? -3.997 4.825 -18.344 1.00 81.62 309 TRP A O 1
ATOM 2461 N N . LEU A 1 310 ? -5.199 3.082 -19.118 1.00 77.62 310 LEU A N 1
ATOM 2462 C CA . LEU A 1 310 ? -6.059 3.866 -19.984 1.00 77.62 310 LEU A CA 1
ATOM 2463 C C . LEU A 1 310 ? -7.482 3.826 -19.410 1.00 77.62 310 LEU A C 1
ATOM 2465 O O . LEU A 1 310 ? -7.990 2.723 -19.180 1.00 77.62 310 LEU A O 1
ATOM 2469 N N . PRO A 1 311 ? -8.126 4.986 -19.171 1.00 63.12 311 PRO A N 1
ATOM 2470 C CA . PRO A 1 311 ? -9.511 5.028 -18.714 1.00 63.12 311 PRO A CA 1
ATOM 2471 C C . PRO A 1 311 ? -10.421 4.153 -19.587 1.00 63.12 311 PRO A C 1
ATOM 2473 O O . PRO A 1 311 ? -10.294 4.168 -20.810 1.00 63.12 311 PRO A O 1
ATOM 2476 N N . ASP A 1 312 ? -11.311 3.392 -18.944 1.00 59.12 312 ASP A N 1
ATOM 2477 C CA . ASP A 1 312 ? -12.343 2.549 -19.575 1.00 59.12 312 ASP A CA 1
ATOM 2478 C C . ASP A 1 312 ? -11.834 1.405 -20.474 1.00 59.12 312 ASP A C 1
ATOM 2480 O O . ASP A 1 312 ? -12.576 0.883 -21.311 1.00 59.12 312 ASP A O 1
ATOM 2484 N N . ILE A 1 313 ? -10.559 1.023 -20.342 1.00 66.31 313 ILE A N 1
ATOM 2485 C CA . ILE A 1 313 ? -9.945 -0.008 -21.186 1.00 66.31 313 ILE A CA 1
ATOM 2486 C C . ILE A 1 313 ? -9.296 -1.086 -20.326 1.00 66.31 313 ILE A C 1
ATOM 2488 O O . ILE A 1 313 ? -9.914 -2.122 -20.109 1.00 66.31 313 ILE A O 1
ATOM 2492 N N . ASP A 1 314 ? -8.055 -0.871 -19.878 1.00 60.53 314 ASP A N 1
ATOM 2493 C CA . ASP A 1 314 ? -7.260 -1.918 -19.232 1.00 60.53 314 ASP A CA 1
ATOM 2494 C C . ASP A 1 314 ? -5.992 -1.364 -18.549 1.00 60.53 314 ASP A C 1
ATOM 2496 O O . ASP A 1 314 ? -5.615 -0.193 -18.707 1.00 60.53 314 ASP A O 1
ATOM 2500 N N . PHE A 1 315 ? -5.319 -2.246 -17.814 1.00 74.12 315 PHE A N 1
ATOM 2501 C CA . PHE A 1 315 ? -3.991 -2.089 -17.240 1.00 74.12 315 PHE A CA 1
ATOM 2502 C C . PHE A 1 315 ? -2.956 -2.850 -18.075 1.00 74.12 315 PHE A C 1
ATOM 2504 O O . PHE A 1 315 ? -2.910 -4.077 -18.084 1.00 74.12 315 PHE A O 1
ATOM 2511 N N . LEU A 1 316 ? -2.075 -2.117 -18.751 1.00 84.56 316 LEU A N 1
ATOM 2512 C CA . LEU A 1 316 ? -1.112 -2.663 -19.700 1.00 84.56 316 LEU A CA 1
ATOM 2513 C C . LEU A 1 316 ? 0.290 -2.724 -19.076 1.00 84.56 316 LEU A C 1
ATOM 2515 O O . LEU A 1 316 ? 0.931 -1.678 -18.931 1.00 84.56 316 LEU A O 1
ATOM 2519 N N . PRO A 1 317 ? 0.798 -3.911 -18.692 1.00 86.75 317 PRO A N 1
ATOM 2520 C CA . PRO A 1 317 ? 2.169 -4.045 -18.221 1.00 86.75 317 PRO A CA 1
ATOM 2521 C C . PRO A 1 317 ? 3.146 -3.810 -19.377 1.00 86.75 317 PRO A C 1
ATOM 2523 O O . PRO A 1 317 ? 3.041 -4.441 -20.425 1.00 86.75 317 PRO A O 1
ATOM 2526 N N . MET A 1 318 ? 4.104 -2.912 -19.174 1.00 92.19 318 MET A N 1
ATOM 2527 C CA . MET A 1 318 ? 5.071 -2.483 -20.178 1.00 92.19 318 MET A CA 1
ATOM 2528 C C . MET A 1 318 ? 6.466 -2.378 -19.574 1.00 92.19 318 MET A C 1
ATOM 2530 O O . MET A 1 318 ? 6.660 -1.822 -18.491 1.00 92.19 318 MET A O 1
ATOM 2534 N N . SER A 1 319 ? 7.461 -2.895 -20.284 1.00 91.88 319 SER A N 1
ATOM 2535 C CA . SER A 1 319 ? 8.859 -2.674 -19.923 1.00 91.88 319 SER A CA 1
ATOM 2536 C C . SER A 1 319 ? 9.271 -1.236 -20.229 1.00 91.88 319 SER A C 1
ATOM 2538 O O . SER A 1 319 ? 8.827 -0.643 -21.211 1.00 91.88 319 SER A O 1
ATOM 2540 N N . ILE A 1 320 ? 10.153 -0.686 -19.397 1.00 94.44 320 ILE A N 1
ATOM 2541 C CA . ILE A 1 320 ? 10.806 0.589 -19.688 1.00 94.44 320 ILE A CA 1
ATOM 2542 C C . ILE A 1 320 ? 12.024 0.298 -20.568 1.00 94.44 320 ILE A C 1
ATOM 2544 O O . ILE A 1 320 ? 12.856 -0.531 -20.201 1.00 94.44 320 ILE A O 1
ATOM 2548 N N . SER A 1 321 ? 12.132 0.974 -21.710 1.00 94.50 321 SER A N 1
ATOM 2549 C CA . SER A 1 321 ? 13.214 0.800 -22.687 1.00 94.50 321 SER A CA 1
ATOM 2550 C C . SER A 1 321 ? 14.352 1.803 -22.541 1.00 94.50 321 SER A C 1
ATOM 2552 O O . SER A 1 321 ? 15.473 1.581 -23.025 1.00 94.50 321 SER A O 1
ATOM 2554 N N . ASN A 1 322 ? 14.115 2.896 -21.824 1.00 94.06 322 ASN A N 1
ATOM 2555 C CA . ASN A 1 322 ? 15.154 3.830 -21.422 1.00 94.06 322 ASN A CA 1
ATOM 2556 C C . ASN A 1 322 ? 14.705 4.709 -20.254 1.00 94.06 322 ASN A C 1
ATOM 2558 O O . ASN A 1 322 ? 13.514 4.958 -20.077 1.00 94.06 322 ASN A O 1
ATOM 2562 N N . ILE A 1 323 ? 15.672 5.226 -19.497 1.00 93.00 323 ILE A N 1
ATOM 2563 C CA . ILE A 1 323 ? 15.440 6.267 -18.494 1.00 93.00 323 ILE A CA 1
ATOM 2564 C C . ILE A 1 323 ? 16.535 7.316 -18.629 1.00 93.00 323 ILE A C 1
ATOM 2566 O O . ILE A 1 323 ? 17.708 7.025 -18.405 1.00 93.00 323 ILE A O 1
ATOM 2570 N N . ASN A 1 324 ? 16.144 8.550 -18.947 1.00 92.69 324 ASN A N 1
ATOM 2571 C CA . ASN A 1 324 ? 17.042 9.699 -18.953 1.00 92.69 324 ASN A CA 1
ATOM 2572 C C . ASN A 1 324 ? 16.548 10.759 -17.960 1.00 92.69 324 ASN A C 1
ATOM 2574 O O . ASN A 1 324 ? 15.562 11.461 -18.201 1.00 92.69 324 ASN A O 1
ATOM 2578 N N . GLY A 1 325 ? 17.219 10.854 -16.810 1.00 93.25 325 GLY A N 1
ATOM 2579 C CA . GLY A 1 325 ? 16.745 11.661 -15.688 1.00 93.25 325 GLY A CA 1
ATOM 2580 C C . GLY A 1 325 ? 15.373 11.173 -15.225 1.00 93.25 325 GLY A C 1
ATOM 2581 O O . GLY A 1 325 ? 15.250 10.052 -14.749 1.00 93.25 325 GLY A O 1
ATOM 2582 N N . ASN A 1 326 ? 14.345 12.005 -15.404 1.00 94.00 326 ASN A N 1
ATOM 2583 C CA . ASN A 1 326 ? 12.956 11.677 -15.058 1.00 94.00 326 ASN A CA 1
ATOM 2584 C C . ASN A 1 326 ? 12.109 11.261 -16.273 1.00 94.00 326 ASN A C 1
ATOM 2586 O O . ASN A 1 326 ? 10.909 11.050 -16.120 1.00 94.00 326 ASN A O 1
ATOM 2590 N N . LEU A 1 327 ? 12.697 11.219 -17.474 1.00 97.06 327 LEU A N 1
ATOM 2591 C CA . LEU A 1 327 ? 12.003 10.869 -18.710 1.00 97.06 327 LEU A CA 1
ATOM 2592 C C . LEU A 1 327 ? 12.137 9.366 -18.964 1.00 97.06 327 LEU A C 1
ATOM 2594 O O . LEU A 1 327 ? 13.243 8.858 -19.157 1.00 97.06 327 LEU A O 1
ATOM 2598 N N . LEU A 1 328 ? 11.005 8.676 -18.946 1.00 96.81 328 LEU A N 1
ATOM 2599 C CA . LEU A 1 328 ? 10.874 7.261 -19.250 1.00 96.81 328 LEU A CA 1
ATOM 2600 C C . LEU A 1 328 ? 10.576 7.095 -20.738 1.00 96.81 328 LEU A C 1
ATOM 2602 O O . LEU A 1 328 ? 9.735 7.810 -21.280 1.00 96.81 328 LEU A O 1
ATOM 2606 N N . GLU A 1 329 ? 11.223 6.125 -21.370 1.00 97.31 329 GLU A N 1
ATOM 2607 C CA . GLU A 1 329 ? 10.858 5.633 -22.695 1.00 97.31 329 GLU A CA 1
ATOM 2608 C C . GLU A 1 329 ? 10.176 4.271 -22.546 1.00 97.31 329 GLU A C 1
ATOM 2610 O O . GLU A 1 329 ? 10.706 3.376 -21.883 1.00 97.31 329 GLU A O 1
ATOM 2615 N N . ILE A 1 330 ? 8.994 4.117 -23.140 1.00 96.31 330 ILE A N 1
ATOM 2616 C CA . ILE A 1 330 ? 8.211 2.880 -23.107 1.00 96.31 330 ILE A CA 1
ATOM 2617 C C . ILE A 1 330 ? 7.891 2.484 -24.543 1.00 96.31 330 ILE A C 1
ATOM 2619 O O . ILE A 1 330 ? 7.158 3.187 -25.238 1.00 96.31 330 ILE A O 1
ATOM 2623 N N . THR A 1 331 ? 8.439 1.357 -24.989 1.00 94.75 331 THR A N 1
ATOM 2624 C CA . THR A 1 331 ? 8.271 0.867 -26.362 1.00 94.75 331 THR A CA 1
ATOM 2625 C C . THR A 1 331 ? 7.197 -0.205 -26.408 1.00 94.75 331 THR A C 1
ATOM 2627 O O . THR A 1 331 ? 7.250 -1.177 -25.658 1.00 94.75 331 THR A O 1
ATOM 2630 N N . ILE A 1 332 ? 6.212 -0.014 -27.281 1.00 93.25 332 ILE A N 1
ATOM 2631 C CA . ILE A 1 332 ? 4.956 -0.760 -27.259 1.00 93.25 332 ILE A CA 1
ATOM 2632 C C . ILE A 1 332 ? 4.657 -1.288 -28.646 1.00 93.25 332 ILE A C 1
ATOM 2634 O O . ILE A 1 332 ? 4.634 -0.529 -29.617 1.00 93.25 332 ILE A O 1
ATOM 2638 N N . GLN A 1 333 ? 4.398 -2.592 -28.704 1.00 92.38 333 GLN A N 1
ATOM 2639 C CA . GLN A 1 333 ? 3.941 -3.271 -29.903 1.00 92.38 333 GLN A CA 1
ATOM 2640 C C . GLN A 1 333 ? 2.411 -3.337 -29.922 1.00 92.38 333 GLN A C 1
ATOM 2642 O O . GLN A 1 333 ? 1.787 -3.662 -28.910 1.00 92.38 333 GLN A O 1
ATOM 2647 N N . LYS A 1 334 ? 1.802 -3.050 -31.070 1.00 92.31 334 LYS A N 1
ATOM 2648 C CA . LYS A 1 334 ? 0.353 -3.112 -31.272 1.00 92.31 334 LYS A CA 1
ATOM 2649 C C . LYS A 1 334 ? -0.074 -4.558 -31.545 1.00 92.31 334 LYS A C 1
ATOM 2651 O O . LYS A 1 334 ? 0.117 -5.078 -32.634 1.00 92.31 334 LYS A O 1
ATOM 2656 N N . ILE A 1 335 ? -0.612 -5.233 -30.528 1.00 89.12 335 ILE A N 1
ATOM 2657 C CA . ILE A 1 335 ? -0.953 -6.672 -30.602 1.00 89.12 335 ILE A CA 1
ATOM 2658 C C . ILE A 1 335 ? -2.321 -7.038 -30.011 1.00 89.12 335 ILE A C 1
ATOM 2660 O O . ILE A 1 335 ? -2.781 -8.160 -30.192 1.00 89.12 335 ILE A O 1
ATOM 2664 N N . GLY A 1 336 ? -2.984 -6.118 -29.310 1.00 84.88 336 GLY A N 1
ATOM 2665 C CA . GLY A 1 336 ? -4.299 -6.354 -28.706 1.00 84.88 336 GLY A CA 1
ATOM 2666 C C . GLY A 1 336 ? -5.053 -5.063 -28.405 1.00 84.88 336 GLY A C 1
ATOM 2667 O O . GLY A 1 336 ? -4.469 -3.977 -28.459 1.00 84.88 336 GLY A O 1
ATOM 2668 N N . ASP A 1 337 ? -6.335 -5.185 -28.062 1.00 82.06 337 ASP A N 1
ATOM 2669 C CA . ASP A 1 337 ? -7.291 -4.071 -27.960 1.00 82.06 337 ASP A CA 1
ATOM 2670 C C . ASP A 1 337 ? -6.780 -2.893 -27.121 1.00 82.06 337 ASP A C 1
ATOM 2672 O O . ASP A 1 337 ? -6.889 -1.736 -27.530 1.00 82.06 337 ASP A O 1
ATOM 2676 N N . GLY A 1 338 ? -6.140 -3.173 -25.981 1.00 83.88 338 GLY A N 1
ATOM 2677 C CA . GLY A 1 338 ? -5.554 -2.131 -25.139 1.00 83.88 338 GLY A CA 1
ATOM 2678 C C . GLY A 1 338 ? -4.421 -1.360 -25.826 1.00 83.88 338 GLY A C 1
ATOM 2679 O O . GLY A 1 338 ? -4.405 -0.130 -25.814 1.00 83.88 338 GLY A O 1
ATOM 2680 N N . THR A 1 339 ? -3.497 -2.064 -26.486 1.00 90.31 339 THR A N 1
ATOM 2681 C CA . THR A 1 339 ? -2.402 -1.430 -27.245 1.00 90.31 339 THR A CA 1
ATOM 2682 C C . THR A 1 339 ? -2.896 -0.720 -28.505 1.00 90.31 339 THR A C 1
ATOM 2684 O O . THR A 1 339 ? -2.338 0.310 -28.867 1.00 90.31 339 THR A O 1
ATOM 2687 N N . VAL A 1 340 ? -3.971 -1.202 -29.142 1.00 91.56 340 VAL A N 1
ATOM 2688 C CA . VAL A 1 340 ? -4.593 -0.531 -30.296 1.00 91.56 340 VAL A CA 1
ATOM 2689 C C . VAL A 1 340 ? -5.102 0.848 -29.893 1.00 91.56 340 VAL A C 1
ATOM 2691 O O . VAL A 1 340 ? -4.759 1.829 -30.545 1.00 91.56 340 VAL A O 1
ATOM 2694 N N . LYS A 1 341 ? -5.826 0.941 -28.775 1.00 88.25 341 LYS A N 1
ATOM 2695 C CA . LYS A 1 341 ? -6.316 2.225 -28.258 1.00 88.25 341 LYS A CA 1
ATOM 2696 C C . LYS A 1 341 ? -5.192 3.136 -27.776 1.00 88.25 341 LYS A C 1
ATOM 2698 O O . LYS A 1 341 ? -5.282 4.352 -27.904 1.00 88.25 341 LYS A O 1
ATOM 2703 N N . LEU A 1 342 ? -4.098 2.573 -27.261 1.00 90.06 342 LEU A N 1
ATOM 2704 C CA . LEU A 1 342 ? -2.920 3.376 -26.940 1.00 90.06 342 LEU A CA 1
ATOM 2705 C C . LEU A 1 342 ? -2.309 4.021 -28.195 1.00 90.06 342 LEU A C 1
ATOM 2707 O O . LEU A 1 342 ? -1.867 5.159 -28.132 1.00 90.06 342 LEU A O 1
ATOM 2711 N N . PHE A 1 343 ? -2.339 3.333 -29.340 1.00 94.12 343 PHE A N 1
ATOM 2712 C CA . PHE A 1 343 ? -1.876 3.872 -30.625 1.00 94.12 343 PHE A CA 1
ATOM 2713 C C . PHE A 1 343 ? -2.784 4.970 -31.200 1.00 94.12 343 PHE A C 1
ATOM 2715 O O . PHE A 1 343 ? -2.365 5.684 -32.113 1.00 94.12 343 PHE A O 1
ATOM 2722 N N . GLU A 1 344 ? -3.999 5.133 -30.680 1.00 92.69 344 GLU A N 1
ATOM 2723 C CA . GLU A 1 344 ? -4.883 6.255 -31.017 1.00 92.69 344 GLU A CA 1
ATOM 2724 C C . GLU A 1 344 ? -4.512 7.529 -30.242 1.00 92.69 344 GLU A C 1
ATOM 2726 O O . GLU A 1 344 ? -4.931 8.620 -30.629 1.00 92.69 344 GLU A O 1
ATOM 2731 N N . LYS A 1 345 ? -3.714 7.406 -29.169 1.00 92.38 345 LYS A N 1
ATOM 2732 C CA . LYS A 1 345 ? -3.267 8.541 -28.359 1.00 92.38 345 LYS A CA 1
ATOM 2733 C C . LYS A 1 345 ? -2.239 9.394 -29.088 1.00 92.38 345 LYS A C 1
ATOM 2735 O O . LYS A 1 345 ? -1.387 8.895 -29.826 1.00 92.38 345 LYS A O 1
ATOM 2740 N N . GLN A 1 346 ? -2.303 10.691 -28.824 1.00 95.81 346 GLN A N 1
ATOM 2741 C CA . GLN A 1 346 ? -1.417 11.699 -29.388 1.00 95.81 346 GLN A CA 1
ATOM 2742 C C . GLN A 1 346 ? -0.545 12.343 -28.308 1.00 95.81 346 GLN A C 1
ATOM 2744 O O . GLN A 1 346 ? -0.781 12.202 -27.108 1.00 95.81 346 GLN A O 1
ATOM 2749 N N . ILE A 1 347 ? 0.488 13.065 -28.744 1.00 97.81 347 ILE A N 1
ATOM 2750 C CA . ILE A 1 347 ? 1.291 13.907 -27.852 1.00 97.81 347 ILE A CA 1
ATOM 2751 C C . ILE A 1 347 ? 0.355 14.889 -27.133 1.00 97.81 347 ILE A C 1
ATOM 2753 O O . ILE A 1 347 ? -0.485 15.528 -27.762 1.00 97.81 347 ILE A O 1
ATOM 2757 N N . GLY A 1 348 ? 0.511 15.001 -25.815 1.00 95.25 348 GLY A N 1
ATOM 2758 C CA . GLY A 1 348 ? -0.344 15.807 -24.944 1.00 95.25 348 GLY A CA 1
ATOM 2759 C C . GLY A 1 348 ? -1.510 15.046 -24.307 1.00 95.25 348 GLY A C 1
ATOM 2760 O O . GLY A 1 348 ? -1.982 15.477 -23.254 1.00 95.25 348 GLY A O 1
ATOM 2761 N N . ASP A 1 349 ? -1.931 13.902 -24.859 1.00 93.00 349 ASP A N 1
ATOM 2762 C CA . ASP A 1 349 ? -2.927 13.058 -24.196 1.00 93.00 349 ASP A CA 1
ATOM 2763 C C . ASP A 1 349 ? -2.376 12.505 -22.881 1.00 93.00 349 ASP A C 1
ATOM 2765 O O . ASP A 1 349 ? -1.184 12.205 -22.757 1.00 93.00 349 ASP A O 1
ATOM 2769 N N . THR A 1 350 ? -3.256 12.330 -21.897 1.00 89.12 350 THR A N 1
ATOM 2770 C CA . THR A 1 350 ? -2.877 11.767 -20.604 1.00 89.12 350 THR A CA 1
ATOM 2771 C C . THR A 1 350 ? -3.110 10.267 -20.535 1.00 89.12 350 THR A C 1
ATOM 2773 O O . THR A 1 350 ? -4.095 9.728 -21.052 1.00 89.12 350 THR A O 1
ATOM 2776 N N . ILE A 1 351 ? -2.195 9.593 -19.844 1.00 89.88 351 ILE A N 1
ATOM 2777 C CA . ILE A 1 351 ? -2.331 8.195 -19.451 1.00 89.88 351 ILE A CA 1
ATOM 2778 C C . ILE A 1 351 ? -1.994 8.054 -17.969 1.00 89.88 351 ILE A C 1
ATOM 2780 O O . ILE A 1 351 ? -1.239 8.853 -17.414 1.00 89.88 351 ILE A O 1
ATOM 2784 N N . GLY A 1 352 ? -2.553 7.043 -17.312 1.00 86.75 352 GLY A N 1
ATOM 2785 C CA . GLY A 1 352 ? -2.077 6.650 -15.994 1.00 86.75 352 GLY A CA 1
ATOM 2786 C C . GLY A 1 352 ? -0.823 5.796 -16.112 1.00 86.75 352 GLY A C 1
ATOM 2787 O O . GLY A 1 352 ? -0.719 4.960 -17.007 1.00 86.75 352 GLY A O 1
ATOM 2788 N N . ILE A 1 353 ? 0.117 5.960 -15.192 1.00 88.12 353 ILE A N 1
ATOM 2789 C CA . ILE A 1 353 ? 1.281 5.092 -15.053 1.00 88.12 353 ILE A CA 1
ATOM 2790 C C . ILE A 1 353 ? 1.443 4.665 -13.592 1.00 88.12 353 ILE A C 1
ATOM 2792 O O . ILE A 1 353 ? 1.214 5.429 -12.650 1.00 88.12 353 ILE A O 1
ATOM 2796 N N . ARG A 1 354 ? 1.795 3.393 -13.405 1.00 80.94 354 ARG A N 1
ATOM 2797 C CA . ARG A 1 354 ? 2.017 2.750 -12.106 1.00 80.94 354 ARG A CA 1
ATOM 2798 C C . ARG A 1 354 ? 3.306 1.936 -12.134 1.00 80.94 354 ARG A C 1
ATOM 2800 O O . ARG A 1 354 ? 3.701 1.430 -13.181 1.00 80.94 354 ARG A O 1
ATOM 2807 N N . GLY A 1 355 ? 3.904 1.726 -10.967 1.00 79.44 355 GLY A N 1
ATOM 2808 C CA . GLY A 1 355 ? 5.112 0.921 -10.792 1.00 79.44 355 GLY A CA 1
ATOM 2809 C C . GLY A 1 355 ? 6.274 1.762 -10.268 1.00 79.44 355 GLY A C 1
ATOM 2810 O O . GLY A 1 355 ? 6.039 2.817 -9.685 1.00 79.44 355 GLY A O 1
ATOM 2811 N N . PRO A 1 356 ? 7.525 1.317 -10.432 1.00 86.94 356 PRO A N 1
ATOM 2812 C CA . PRO A 1 356 ? 7.939 0.109 -11.139 1.00 86.94 356 PRO A CA 1
ATOM 2813 C C . PRO A 1 356 ? 7.644 -1.164 -10.326 1.00 86.94 356 PRO A C 1
ATOM 2815 O O . PRO A 1 356 ? 7.821 -1.202 -9.112 1.00 86.94 356 PRO A O 1
ATOM 2818 N N . PHE A 1 357 ? 7.181 -2.210 -11.004 1.00 73.75 357 PHE A N 1
ATOM 2819 C CA . PHE A 1 357 ? 6.851 -3.529 -10.464 1.00 73.75 357 PHE A CA 1
ATOM 2820 C C . PHE A 1 357 ? 7.835 -4.596 -10.955 1.00 73.75 357 PHE A C 1
ATOM 2822 O O . PHE A 1 357 ? 8.612 -4.370 -11.878 1.00 73.75 357 PHE A O 1
ATOM 2829 N N . GLY A 1 358 ? 7.756 -5.796 -10.380 1.00 77.50 358 GLY A N 1
ATOM 2830 C CA . GLY A 1 358 ? 8.608 -6.925 -10.752 1.00 77.50 358 GLY A CA 1
ATOM 2831 C C . GLY A 1 358 ? 9.913 -6.981 -9.958 1.00 77.50 358 GLY A C 1
ATOM 2832 O O . GLY A 1 358 ? 10.146 -6.191 -9.045 1.00 77.50 358 GLY A O 1
ATOM 2833 N N . ASN A 1 359 ? 10.756 -7.954 -10.296 1.00 75.62 359 ASN A N 1
ATOM 2834 C CA . ASN A 1 359 ? 12.042 -8.167 -9.636 1.00 75.62 359 ASN A CA 1
ATOM 2835 C C . ASN A 1 359 ? 13.163 -7.570 -10.479 1.00 75.62 359 ASN A C 1
ATOM 2837 O O . ASN A 1 359 ? 13.155 -7.697 -11.701 1.00 75.62 359 ASN A O 1
ATOM 2841 N N . ALA A 1 360 ? 14.135 -6.947 -9.820 1.00 85.06 360 ALA A N 1
ATOM 2842 C CA . ALA A 1 360 ? 15.355 -6.537 -10.493 1.00 85.06 360 ALA A CA 1
ATOM 2843 C C . ALA A 1 360 ? 16.202 -7.766 -10.847 1.00 85.06 360 ALA A C 1
ATOM 2845 O O . ALA A 1 360 ? 16.205 -8.760 -10.113 1.00 85.06 360 ALA A O 1
ATOM 2846 N N . TRP A 1 361 ? 16.952 -7.690 -11.942 1.00 86.12 361 TRP A N 1
ATOM 2847 C CA . TRP A 1 361 ? 17.951 -8.707 -12.254 1.00 86.12 361 TRP A CA 1
ATOM 2848 C C . TRP A 1 361 ? 19.148 -8.592 -11.307 1.00 86.12 361 TRP A C 1
ATOM 2850 O O . TRP A 1 361 ? 19.700 -7.507 -11.132 1.00 86.12 361 TRP A O 1
ATOM 2860 N N . ASN A 1 362 ? 19.566 -9.715 -10.718 1.00 83.88 362 ASN A N 1
ATOM 2861 C CA . ASN A 1 362 ? 20.807 -9.794 -9.953 1.00 83.88 362 ASN A CA 1
ATOM 2862 C C . ASN A 1 362 ? 21.952 -10.222 -10.881 1.00 83.88 362 ASN A C 1
ATOM 2864 O O . ASN A 1 362 ? 21.907 -11.298 -11.474 1.00 83.88 362 ASN A O 1
ATOM 2868 N N . TYR A 1 363 ? 22.966 -9.370 -10.999 1.00 86.88 363 TYR A N 1
ATOM 2869 C CA . TYR A 1 363 ? 24.157 -9.585 -11.823 1.00 86.88 363 TYR A CA 1
ATOM 2870 C C . TYR A 1 363 ? 25.449 -9.188 -11.088 1.00 86.88 363 TYR A C 1
ATOM 2872 O O . TYR A 1 363 ? 26.486 -8.967 -11.720 1.00 86.88 363 TYR A O 1
ATOM 2880 N N . GLU A 1 364 ? 25.404 -9.059 -9.758 1.00 85.19 364 GLU A N 1
ATOM 2881 C CA . GLU A 1 364 ? 26.541 -8.565 -8.970 1.00 85.19 364 GLU A CA 1
ATOM 2882 C C . GLU A 1 364 ? 27.746 -9.508 -9.050 1.00 85.19 364 GLU A C 1
ATOM 2884 O O . GLU A 1 364 ? 28.859 -9.048 -9.318 1.00 85.19 364 GLU A O 1
ATOM 2889 N N . ASP A 1 365 ? 27.514 -10.818 -8.965 1.00 89.81 365 ASP A N 1
ATOM 2890 C CA . ASP A 1 365 ? 28.573 -11.838 -8.970 1.00 89.81 365 ASP A CA 1
ATOM 2891 C C . ASP A 1 365 ? 29.038 -12.239 -10.380 1.00 89.81 365 ASP A C 1
ATOM 2893 O O . ASP A 1 365 ? 30.050 -12.919 -10.549 1.00 89.81 365 ASP A O 1
ATOM 2897 N N . ALA A 1 366 ? 28.324 -11.811 -11.424 1.00 90.06 366 ALA A N 1
ATOM 2898 C CA . ALA A 1 366 ? 28.665 -12.151 -12.800 1.00 90.06 366 ALA A CA 1
ATOM 2899 C C . ALA A 1 366 ? 29.763 -11.223 -13.337 1.00 90.06 366 ALA A C 1
ATOM 2901 O O . ALA A 1 366 ? 29.662 -10.002 -13.224 1.00 90.06 366 ALA A O 1
ATOM 2902 N N . THR A 1 367 ? 30.809 -11.775 -13.956 1.00 90.69 367 THR A N 1
ATOM 2903 C CA . THR A 1 367 ? 31.848 -10.983 -14.647 1.00 90.69 367 THR A CA 1
ATOM 2904 C C . THR A 1 367 ? 31.580 -10.879 -16.144 1.00 90.69 367 THR A C 1
ATOM 2906 O O . THR A 1 367 ? 31.663 -9.787 -16.700 1.00 90.69 367 THR A O 1
ATOM 2909 N N . ASN A 1 368 ? 31.240 -12.002 -16.781 1.00 94.31 368 ASN A N 1
ATOM 2910 C CA . ASN A 1 368 ? 30.923 -12.088 -18.204 1.00 94.31 368 ASN A CA 1
ATOM 2911 C C . ASN A 1 368 ? 29.417 -12.269 -18.366 1.00 94.31 368 ASN A C 1
ATOM 2913 O O . ASN A 1 368 ? 28.840 -13.171 -17.759 1.00 94.31 368 ASN A O 1
ATOM 2917 N N . ILE A 1 369 ? 28.786 -11.405 -19.154 1.00 94.88 369 ILE A N 1
ATOM 2918 C CA . ILE A 1 369 ? 27.333 -11.347 -19.296 1.00 94.88 369 ILE A CA 1
ATOM 2919 C C . ILE A 1 369 ? 26.995 -11.288 -20.782 1.00 94.88 369 ILE A C 1
ATOM 2921 O O . ILE A 1 369 ? 27.445 -10.388 -21.487 1.00 94.88 369 ILE A O 1
ATOM 2925 N N . LEU A 1 370 ? 26.179 -12.235 -21.242 1.00 94.25 370 LEU A N 1
ATOM 2926 C CA . LEU A 1 370 ? 25.549 -12.192 -22.556 1.00 94.25 370 LEU A CA 1
ATOM 2927 C C . LEU A 1 370 ? 24.110 -11.698 -22.387 1.00 94.25 370 LEU A C 1
ATOM 2929 O O . LEU A 1 370 ? 23.297 -12.349 -21.734 1.00 94.25 370 LEU A O 1
ATOM 2933 N N . VAL A 1 371 ? 23.803 -10.554 -22.985 1.00 94.00 371 VAL A N 1
ATOM 2934 C CA . VAL A 1 371 ? 22.456 -9.993 -23.040 1.00 94.00 371 VAL A CA 1
ATOM 2935 C C . VAL A 1 371 ? 21.846 -10.373 -24.384 1.00 94.00 371 VAL A C 1
ATOM 2937 O O . VAL A 1 371 ? 22.385 -10.021 -25.432 1.00 94.00 371 VAL A O 1
ATOM 2940 N N . THR A 1 372 ? 20.730 -11.102 -24.353 1.00 93.75 372 THR A N 1
ATOM 2941 C CA . THR A 1 372 ? 20.018 -11.523 -25.566 1.00 93.75 372 THR A CA 1
ATOM 2942 C C . THR A 1 372 ? 18.599 -10.978 -25.585 1.00 93.75 372 THR A C 1
ATOM 2944 O O . THR A 1 372 ? 17.936 -10.951 -24.548 1.00 93.75 372 THR A O 1
ATOM 2947 N N . GLY A 1 373 ? 18.137 -10.519 -26.748 1.00 91.56 373 GLY A N 1
ATOM 2948 C CA . GLY A 1 373 ? 16.793 -9.965 -26.915 1.00 91.56 373 GLY A CA 1
ATOM 2949 C C . GLY A 1 373 ? 16.213 -10.265 -28.291 1.00 91.56 373 GLY A C 1
ATOM 2950 O O . GLY A 1 373 ? 16.929 -10.239 -29.288 1.00 91.56 373 GLY A O 1
ATOM 2951 N N . GLY A 1 374 ? 14.912 -10.553 -28.330 1.00 91.38 374 GLY A N 1
ATOM 2952 C CA . GLY A 1 374 ? 14.173 -10.870 -29.551 1.00 91.38 374 GLY A CA 1
ATOM 2953 C C . GLY A 1 374 ? 12.989 -9.926 -29.767 1.00 91.38 374 GLY A C 1
ATOM 2954 O O . GLY A 1 374 ? 12.170 -9.776 -28.857 1.00 91.38 374 GLY A O 1
ATOM 2955 N N . GLY A 1 375 ? 12.872 -9.312 -30.947 1.00 88.06 375 GLY A N 1
ATOM 2956 C CA . GLY A 1 375 ? 11.758 -8.422 -31.308 1.00 88.06 375 GLY A CA 1
ATOM 2957 C C . GLY A 1 375 ? 11.529 -7.308 -30.277 1.00 88.06 375 GLY A C 1
ATOM 2958 O O . GLY A 1 375 ? 12.477 -6.677 -29.815 1.00 88.06 375 GLY A O 1
ATOM 2959 N N . VAL A 1 376 ? 10.281 -7.098 -29.834 1.00 87.62 376 VAL A N 1
ATOM 2960 C CA . VAL A 1 376 ? 9.977 -6.092 -28.792 1.00 87.62 376 VAL A CA 1
ATOM 2961 C C . VAL A 1 376 ? 10.642 -6.405 -27.443 1.00 87.62 376 VAL A C 1
ATOM 2963 O O . VAL A 1 376 ? 10.874 -5.501 -26.646 1.00 87.62 376 VAL A O 1
ATOM 2966 N N . GLY A 1 377 ? 11.037 -7.659 -27.196 1.00 86.88 377 GLY A N 1
ATOM 2967 C CA . GLY A 1 377 ? 11.793 -8.043 -26.003 1.00 86.88 377 GLY A CA 1
ATOM 2968 C C . GLY A 1 377 ? 13.149 -7.338 -25.888 1.00 86.88 377 GLY A C 1
ATOM 2969 O O . GLY A 1 377 ? 13.663 -7.193 -24.779 1.00 86.88 377 GLY A O 1
ATOM 2970 N N . ILE A 1 378 ? 13.697 -6.825 -26.999 1.00 90.88 378 ILE A N 1
ATOM 2971 C CA . ILE A 1 378 ? 14.902 -5.983 -26.996 1.00 90.88 378 ILE A CA 1
ATOM 2972 C C . ILE A 1 378 ? 14.684 -4.736 -26.122 1.00 90.88 378 ILE A C 1
ATOM 2974 O O . ILE A 1 378 ? 15.569 -4.356 -25.359 1.00 90.88 378 ILE A O 1
ATOM 2978 N N . ALA A 1 379 ? 13.485 -4.146 -26.142 1.00 88.12 379 ALA A N 1
ATOM 2979 C CA . ALA A 1 379 ? 13.149 -2.982 -25.328 1.00 88.12 379 ALA A CA 1
ATOM 2980 C C . ALA A 1 379 ? 13.298 -3.242 -23.821 1.00 88.12 379 ALA A C 1
ATOM 2982 O O . ALA A 1 379 ? 13.677 -2.347 -23.081 1.00 88.12 379 ALA A O 1
ATOM 2983 N N . ALA A 1 380 ? 13.042 -4.461 -23.341 1.00 85.25 380 ALA A N 1
ATOM 2984 C CA . ALA A 1 380 ? 13.152 -4.764 -21.915 1.00 85.25 380 ALA A CA 1
ATOM 2985 C C . ALA A 1 380 ? 14.611 -4.831 -21.428 1.00 85.25 380 ALA A C 1
ATOM 2987 O O . ALA A 1 380 ? 14.900 -4.508 -20.274 1.00 85.25 380 ALA A O 1
ATOM 2988 N N . ILE A 1 381 ? 15.537 -5.251 -22.296 1.00 88.62 381 ILE A N 1
ATOM 2989 C CA . ILE A 1 381 ? 16.937 -5.515 -21.929 1.00 88.62 381 ILE A CA 1
ATOM 2990 C C . ILE A 1 381 ? 17.847 -4.293 -22.075 1.00 88.62 381 ILE A C 1
ATOM 2992 O O . ILE A 1 381 ? 18.912 -4.246 -21.462 1.00 88.62 381 ILE A O 1
ATOM 2996 N N . THR A 1 382 ? 17.448 -3.282 -22.846 1.00 88.81 382 THR A N 1
ATOM 2997 C CA . THR A 1 382 ? 18.285 -2.102 -23.118 1.00 88.81 382 THR A CA 1
ATOM 2998 C C . THR A 1 382 ? 18.649 -1.328 -21.849 1.00 88.81 382 THR A C 1
ATOM 3000 O O . THR A 1 382 ? 19.770 -0.835 -21.730 1.00 88.81 382 THR A O 1
ATOM 3003 N N . THR A 1 383 ? 17.748 -1.265 -20.861 1.00 91.00 383 THR A N 1
ATOM 3004 C CA . THR A 1 383 ? 17.998 -0.579 -19.577 1.00 91.00 383 THR A CA 1
ATOM 3005 C C . THR A 1 383 ? 19.061 -1.253 -18.708 1.00 91.00 383 THR A C 1
ATOM 3007 O O . THR A 1 383 ? 19.559 -0.639 -17.766 1.00 91.00 383 THR A O 1
ATOM 3010 N N . LEU A 1 384 ? 19.439 -2.498 -19.014 1.00 91.44 384 LEU A N 1
ATOM 3011 C CA . LEU A 1 384 ? 20.490 -3.221 -18.303 1.00 91.44 384 LEU A CA 1
ATOM 3012 C C . LEU A 1 384 ? 21.899 -2.802 -18.756 1.00 91.44 384 LEU A C 1
ATOM 3014 O O . LEU A 1 384 ? 22.836 -2.871 -17.963 1.00 91.44 384 LEU A O 1
ATOM 3018 N N . ILE A 1 385 ? 22.060 -2.333 -19.997 1.00 90.88 385 ILE A N 1
ATOM 3019 C CA . ILE A 1 385 ? 23.378 -2.101 -20.610 1.00 90.88 385 ILE A CA 1
ATOM 3020 C C . ILE A 1 385 ? 24.196 -1.052 -19.845 1.00 90.88 385 ILE A C 1
ATOM 3022 O O . ILE A 1 385 ? 25.345 -1.316 -19.480 1.00 90.88 385 ILE A O 1
ATOM 3026 N N . ASP A 1 386 ? 23.610 0.106 -19.537 1.00 87.12 386 ASP A N 1
ATOM 3027 C CA . ASP A 1 386 ? 24.323 1.186 -18.842 1.00 87.12 386 ASP A CA 1
ATOM 3028 C C . ASP A 1 386 ? 24.779 0.788 -17.424 1.00 87.12 386 ASP A C 1
ATOM 3030 O O . ASP A 1 386 ? 25.959 0.978 -17.100 1.00 87.12 386 ASP A O 1
ATOM 3034 N N . PRO A 1 387 ? 23.926 0.177 -16.572 1.00 88.69 387 PRO A N 1
ATOM 3035 C CA . PRO A 1 387 ? 24.362 -0.374 -15.291 1.00 88.69 387 PRO A CA 1
ATOM 3036 C C . PRO A 1 387 ? 25.487 -1.406 -15.403 1.00 88.69 387 PRO A C 1
ATOM 3038 O O . PRO A 1 387 ? 26.412 -1.374 -14.587 1.00 88.69 387 PRO A O 1
ATOM 3041 N N . LEU A 1 388 ? 25.453 -2.309 -16.389 1.00 91.69 388 LEU A N 1
ATOM 3042 C CA . LEU A 1 388 ? 26.517 -3.302 -16.568 1.00 91.69 388 LEU A CA 1
ATOM 3043 C C . LEU A 1 388 ? 27.852 -2.648 -16.948 1.00 91.69 388 LEU A C 1
ATOM 3045 O O . LEU A 1 388 ? 28.886 -2.981 -16.362 1.00 91.69 388 LEU A O 1
ATOM 3049 N N . LYS A 1 389 ? 27.830 -1.663 -17.856 1.00 86.81 389 LYS A N 1
ATOM 3050 C CA . LYS A 1 389 ? 29.020 -0.882 -18.232 1.00 86.81 389 LYS A CA 1
ATOM 3051 C C . LYS A 1 389 ? 29.585 -0.106 -17.046 1.00 86.81 389 LYS A C 1
ATOM 3053 O O . LYS A 1 389 ? 30.789 -0.150 -16.797 1.00 86.81 389 LYS A O 1
ATOM 3058 N N . LYS A 1 390 ? 28.726 0.571 -16.275 1.00 87.06 390 LYS A N 1
ATOM 3059 C CA . LYS A 1 390 ? 29.138 1.338 -15.087 1.00 87.06 390 LYS A CA 1
ATOM 3060 C C . LYS A 1 390 ? 29.811 0.452 -14.034 1.00 87.06 390 LYS A C 1
ATOM 3062 O O . LYS A 1 390 ? 30.770 0.883 -13.399 1.00 87.06 390 LYS A O 1
ATOM 3067 N N . ASN A 1 391 ? 29.353 -0.792 -13.898 1.00 87.19 391 ASN A N 1
ATOM 3068 C CA . ASN A 1 391 ? 29.945 -1.800 -13.016 1.00 87.19 391 ASN A CA 1
ATOM 3069 C C . ASN A 1 391 ? 31.123 -2.567 -13.648 1.00 87.19 391 ASN A C 1
ATOM 3071 O O . ASN A 1 391 ? 31.569 -3.562 -13.078 1.00 87.19 391 ASN A O 1
ATOM 3075 N N . LYS A 1 392 ? 31.635 -2.114 -14.803 1.00 88.69 392 LYS A N 1
ATOM 3076 C CA . LYS A 1 392 ? 32.796 -2.684 -15.508 1.00 88.69 392 LYS A CA 1
ATOM 3077 C C . LYS A 1 392 ? 32.665 -4.190 -15.779 1.00 88.69 392 LYS A C 1
ATOM 3079 O O . LYS A 1 392 ? 33.641 -4.928 -15.670 1.00 88.69 392 LYS A O 1
ATOM 3084 N N . LYS A 1 393 ? 31.452 -4.653 -16.097 1.00 90.75 393 LYS A N 1
ATOM 3085 C CA . LYS A 1 393 ? 31.203 -6.040 -16.511 1.00 90.75 393 LYS A CA 1
ATOM 3086 C C . LYS A 1 393 ? 31.639 -6.245 -17.968 1.00 90.75 393 LYS A C 1
ATOM 3088 O O . LYS A 1 393 ? 31.583 -5.309 -18.764 1.00 90.75 393 LYS A O 1
ATOM 3093 N N . ASN A 1 394 ? 32.022 -7.467 -18.327 1.00 92.75 394 ASN A N 1
ATOM 3094 C CA . ASN A 1 394 ? 32.283 -7.850 -19.714 1.00 92.75 394 ASN A CA 1
ATOM 3095 C C . ASN A 1 394 ? 30.951 -8.204 -20.382 1.00 92.75 394 ASN A C 1
ATOM 3097 O O . ASN A 1 394 ? 30.399 -9.276 -20.131 1.00 92.75 394 ASN A O 1
ATOM 3101 N N . VAL A 1 395 ? 30.419 -7.287 -21.189 1.00 94.56 395 VAL A N 1
ATOM 3102 C CA . VAL A 1 395 ? 29.078 -7.403 -21.776 1.00 94.56 395 VAL A CA 1
ATOM 3103 C C . VAL A 1 395 ? 29.167 -7.760 -23.254 1.00 94.56 395 VAL A C 1
ATOM 3105 O O . VAL A 1 395 ? 29.818 -7.060 -24.026 1.00 94.56 395 VAL A O 1
ATOM 3108 N N . PHE A 1 396 ? 28.456 -8.812 -23.641 1.00 95.06 396 PHE A N 1
ATOM 3109 C CA . PHE A 1 396 ? 28.171 -9.166 -25.026 1.00 95.06 396 PHE A CA 1
ATOM 3110 C C . PHE A 1 396 ? 26.680 -8.981 -25.274 1.00 95.06 396 PHE A C 1
ATOM 3112 O O . PHE A 1 396 ? 25.868 -9.292 -24.403 1.00 95.06 396 PHE A O 1
ATOM 3119 N N . VAL A 1 397 ? 26.316 -8.483 -26.451 1.00 96.38 397 VAL A N 1
ATOM 3120 C CA . VAL A 1 397 ? 24.917 -8.262 -26.823 1.00 96.38 397 VAL A CA 1
ATOM 3121 C C . VAL A 1 397 ? 24.640 -9.003 -28.120 1.00 96.38 397 VAL A C 1
ATOM 3123 O O . VAL A 1 397 ? 25.396 -8.870 -29.080 1.00 96.38 397 VAL A O 1
ATOM 3126 N N . ALA A 1 398 ? 23.562 -9.782 -28.139 1.00 96.25 398 ALA A N 1
ATOM 3127 C CA . ALA A 1 398 ? 23.051 -10.422 -29.342 1.00 96.25 398 ALA A CA 1
ATOM 3128 C C . ALA A 1 398 ? 21.547 -10.165 -29.453 1.00 96.25 398 ALA A C 1
ATOM 3130 O O . ALA A 1 398 ? 20.776 -10.563 -28.579 1.00 96.25 398 ALA A O 1
ATOM 3131 N N . ILE A 1 399 ? 21.127 -9.492 -30.518 1.00 96.19 399 ILE A N 1
ATOM 3132 C CA . ILE A 1 399 ? 19.725 -9.168 -30.767 1.00 96.19 399 ILE A CA 1
ATOM 3133 C C . ILE A 1 399 ? 19.241 -9.780 -32.075 1.00 96.19 399 ILE A C 1
ATOM 3135 O O . ILE A 1 399 ? 19.984 -9.870 -33.053 1.00 96.19 399 ILE A O 1
ATOM 3139 N N . GLY A 1 400 ? 17.982 -10.207 -32.070 1.00 95.12 400 GLY A N 1
ATOM 3140 C CA . GLY A 1 400 ? 17.312 -10.780 -33.228 1.00 95.12 400 GLY A CA 1
ATOM 3141 C C . GLY A 1 400 ? 15.921 -10.194 -33.420 1.00 95.12 400 GLY A C 1
ATOM 3142 O O . GLY A 1 400 ? 15.219 -9.919 -32.447 1.00 95.12 400 GLY A O 1
ATOM 3143 N N . ALA A 1 401 ? 15.485 -10.032 -34.659 1.00 91.50 401 ALA A N 1
ATOM 3144 C CA . ALA A 1 401 ? 14.104 -9.686 -34.979 1.00 91.50 401 ALA A CA 1
ATOM 3145 C C . ALA A 1 401 ? 13.627 -10.487 -36.195 1.00 91.50 401 ALA A C 1
ATOM 3147 O O . ALA A 1 401 ? 14.371 -11.309 -36.698 1.00 91.50 401 ALA A O 1
ATOM 3148 N N . LYS A 1 402 ? 12.372 -10.303 -36.619 1.00 88.56 402 LYS A N 1
ATOM 3149 C CA . LYS A 1 402 ? 11.807 -10.984 -37.803 1.00 88.56 402 LYS A CA 1
ATOM 3150 C C . LYS A 1 402 ? 12.172 -10.310 -39.135 1.00 88.56 402 LYS A C 1
ATOM 3152 O O . LYS A 1 402 ? 11.983 -10.891 -40.196 1.00 88.56 402 LYS A O 1
ATOM 3157 N N . ASP A 1 403 ? 12.543 -9.036 -39.064 1.00 87.38 403 ASP A N 1
ATOM 3158 C CA . ASP A 1 403 ? 12.875 -8.149 -40.171 1.00 87.38 403 ASP A CA 1
ATOM 3159 C C . ASP A 1 403 ? 13.690 -6.969 -39.616 1.00 87.38 403 ASP A C 1
ATOM 3161 O O . ASP A 1 403 ? 13.726 -6.737 -38.403 1.00 87.38 403 ASP A O 1
ATOM 3165 N N . GLU A 1 404 ? 14.351 -6.231 -40.506 1.00 85.88 404 GLU A N 1
ATOM 3166 C CA . GLU A 1 404 ? 15.204 -5.090 -40.153 1.00 85.88 404 GLU A CA 1
ATOM 3167 C C . GLU A 1 404 ? 14.425 -3.989 -39.415 1.00 85.88 404 GLU A C 1
ATOM 3169 O O . GLU A 1 404 ? 14.906 -3.443 -38.425 1.00 85.88 404 GLU A O 1
ATOM 3174 N N . ALA A 1 405 ? 13.176 -3.731 -39.818 1.00 80.31 405 ALA A N 1
ATOM 3175 C CA . ALA A 1 405 ? 12.315 -2.727 -39.190 1.00 80.31 405 ALA A CA 1
ATOM 3176 C C . ALA A 1 405 ? 11.947 -3.067 -37.732 1.00 80.31 405 ALA A C 1
ATOM 3178 O O . ALA A 1 405 ? 11.682 -2.178 -36.923 1.00 80.31 405 ALA A O 1
ATOM 3179 N N . SER A 1 406 ? 11.926 -4.353 -37.380 1.00 83.31 406 SER A N 1
ATOM 3180 C CA . SER A 1 406 ? 11.635 -4.835 -36.028 1.00 83.31 406 SER A CA 1
ATOM 3181 C C . SER A 1 406 ? 12.885 -4.926 -35.143 1.00 83.31 406 SER A C 1
ATOM 3183 O O . SER A 1 406 ? 12.756 -5.210 -33.947 1.00 83.31 406 SER A O 1
ATOM 3185 N N . LEU A 1 407 ? 14.085 -4.700 -35.693 1.00 88.88 407 LEU A N 1
ATOM 3186 C CA . LEU A 1 407 ? 15.356 -4.734 -34.968 1.00 88.88 407 LEU A CA 1
ATOM 3187 C C . LEU A 1 407 ? 15.603 -3.416 -34.212 1.00 88.88 407 LEU A C 1
ATOM 3189 O O . LEU A 1 407 ? 16.542 -2.663 -34.470 1.00 88.88 407 LEU A O 1
ATOM 3193 N N . ILE A 1 408 ? 14.721 -3.125 -33.259 1.00 89.75 408 ILE A N 1
ATOM 3194 C CA . ILE A 1 408 ? 14.747 -1.871 -32.504 1.00 89.75 408 ILE A CA 1
ATOM 3195 C C . ILE A 1 408 ? 16.034 -1.675 -31.707 1.00 89.75 408 ILE A C 1
ATOM 3197 O O . ILE A 1 408 ? 16.582 -2.606 -31.121 1.00 89.75 408 ILE A O 1
ATOM 3201 N N . PHE A 1 409 ? 16.467 -0.416 -31.629 1.00 91.94 409 PHE A N 1
ATOM 3202 C CA . PHE A 1 409 ? 17.625 0.026 -30.849 1.00 91.94 409 PHE A CA 1
ATOM 3203 C C . PHE A 1 409 ? 18.972 -0.584 -31.257 1.00 91.94 409 PHE A C 1
ATOM 3205 O O . PHE A 1 409 ? 19.925 -0.444 -30.492 1.00 91.94 409 PHE A O 1
ATOM 3212 N N . ALA A 1 410 ? 19.080 -1.207 -32.436 1.00 92.00 410 ALA A N 1
ATOM 3213 C CA . ALA A 1 410 ? 20.336 -1.766 -32.934 1.00 92.00 410 ALA A CA 1
ATOM 3214 C C . ALA A 1 410 ? 21.475 -0.736 -32.907 1.00 92.00 410 ALA A C 1
ATOM 3216 O O . ALA A 1 410 ? 22.477 -0.973 -32.238 1.00 92.00 410 ALA A O 1
ATOM 3217 N N . ASP A 1 411 ? 21.278 0.435 -33.517 1.00 91.56 411 ASP A N 1
ATOM 3218 C CA . ASP A 1 411 ? 22.291 1.501 -33.557 1.00 91.56 411 ASP A CA 1
ATOM 3219 C C . ASP A 1 411 ? 22.706 1.947 -32.150 1.00 91.56 411 ASP A C 1
ATOM 3221 O O . ASP A 1 411 ? 23.885 1.952 -31.810 1.00 91.56 411 ASP A O 1
ATOM 3225 N N . ARG A 1 412 ? 21.727 2.202 -31.272 1.00 91.00 412 ARG A N 1
ATOM 3226 C CA . ARG A 1 412 ? 21.971 2.554 -29.863 1.00 91.00 412 ARG A CA 1
ATOM 3227 C C . ARG A 1 412 ? 22.785 1.478 -29.136 1.00 91.00 412 ARG A C 1
ATOM 3229 O O . ARG A 1 412 ? 23.630 1.804 -28.305 1.00 91.00 412 ARG A O 1
ATOM 3236 N N . LEU A 1 413 ? 22.502 0.199 -29.380 1.00 92.50 413 LEU A N 1
ATOM 3237 C CA . LEU A 1 413 ? 23.210 -0.911 -28.743 1.00 92.50 413 LEU A CA 1
ATOM 3238 C C . LEU A 1 413 ? 24.617 -1.090 -29.316 1.00 92.50 413 LEU A C 1
ATOM 3240 O O . LEU A 1 413 ? 25.531 -1.337 -28.534 1.00 92.50 413 LEU A O 1
ATOM 3244 N N . ILE A 1 414 ? 24.810 -0.902 -30.622 1.00 94.06 414 ILE A N 1
ATOM 3245 C CA . ILE A 1 414 ? 26.124 -0.898 -31.278 1.00 94.06 414 ILE A CA 1
ATOM 3246 C C . ILE A 1 414 ? 26.976 0.260 -30.743 1.00 94.06 414 ILE A C 1
ATOM 3248 O O . ILE A 1 414 ? 28.121 0.048 -30.351 1.00 94.06 414 ILE A O 1
ATOM 3252 N N . ASP A 1 415 ? 26.408 1.456 -30.608 1.00 92.44 415 ASP A N 1
ATOM 3253 C CA . ASP A 1 415 ? 27.103 2.611 -30.030 1.00 92.44 415 ASP A CA 1
ATOM 3254 C C . ASP A 1 415 ? 27.539 2.351 -28.579 1.00 92.44 415 ASP A C 1
ATOM 3256 O O . ASP A 1 415 ? 28.634 2.727 -28.148 1.00 92.44 415 ASP A O 1
ATOM 3260 N N . LEU A 1 416 ? 26.690 1.680 -27.793 1.00 89.56 416 LEU A N 1
ATOM 3261 C CA . LEU A 1 416 ? 27.002 1.343 -26.407 1.00 89.56 416 LEU A CA 1
ATOM 3262 C C . LEU A 1 416 ? 27.975 0.162 -26.291 1.00 89.56 416 LEU A C 1
ATOM 3264 O O . LEU A 1 416 ? 28.822 0.178 -25.392 1.00 89.56 416 LEU A O 1
ATOM 3268 N N . ILE A 1 417 ? 27.846 -0.844 -27.152 1.00 92.94 417 ILE A N 1
ATOM 3269 C CA . ILE A 1 417 ? 28.610 -2.093 -27.190 1.00 92.94 417 ILE A CA 1
ATOM 3270 C C . ILE A 1 417 ? 28.958 -2.380 -28.667 1.00 92.94 417 ILE A C 1
ATOM 3272 O O . ILE A 1 417 ? 28.183 -3.042 -29.358 1.00 92.94 417 ILE A O 1
ATOM 3276 N N . PRO A 1 418 ? 30.134 -1.940 -29.162 1.00 92.31 418 PRO A N 1
ATOM 3277 C CA . PRO A 1 418 ? 30.489 -2.018 -30.589 1.00 92.31 418 PRO A CA 1
ATOM 3278 C C . PRO A 1 418 ? 30.467 -3.420 -31.205 1.00 92.31 418 PRO A C 1
ATOM 3280 O O . PRO A 1 418 ? 30.263 -3.567 -32.404 1.00 92.31 418 PRO A O 1
ATOM 3283 N N . ASN A 1 419 ? 30.638 -4.459 -30.386 1.00 91.19 419 ASN A N 1
ATOM 3284 C CA . ASN A 1 419 ? 30.593 -5.858 -30.818 1.00 91.19 419 ASN A CA 1
ATOM 3285 C C . ASN A 1 419 ? 29.180 -6.469 -30.710 1.00 91.19 419 ASN A C 1
ATOM 3287 O O . ASN A 1 419 ? 29.051 -7.682 -30.542 1.00 91.19 419 ASN A O 1
ATOM 3291 N N . THR A 1 420 ? 28.127 -5.646 -30.729 1.00 95.00 420 THR A N 1
ATOM 3292 C CA . THR A 1 420 ? 26.739 -6.126 -30.717 1.00 95.00 420 THR A CA 1
ATOM 3293 C C . THR A 1 420 ? 26.457 -6.932 -31.981 1.00 95.00 420 THR A C 1
ATOM 3295 O O . THR A 1 420 ? 26.684 -6.465 -33.095 1.00 95.00 420 THR A O 1
ATOM 3298 N N . MET A 1 421 ? 25.955 -8.152 -31.806 1.00 96.12 421 MET A N 1
ATOM 3299 C CA . MET A 1 421 ? 25.557 -9.030 -32.901 1.00 96.12 421 MET A CA 1
ATOM 3300 C C . MET A 1 421 ? 24.076 -8.827 -33.223 1.00 96.12 421 MET A C 1
ATOM 3302 O O . MET A 1 421 ? 23.233 -8.899 -32.331 1.00 96.12 421 MET A O 1
ATOM 3306 N N . CYS A 1 422 ? 23.768 -8.627 -34.501 1.00 95.44 422 CYS A N 1
ATOM 3307 C CA . CYS A 1 422 ? 22.416 -8.395 -35.001 1.00 95.44 422 CYS A CA 1
ATOM 3308 C C . CYS A 1 422 ? 22.032 -9.472 -36.020 1.00 95.44 422 CYS A C 1
ATOM 3310 O O . CYS A 1 422 ? 22.849 -9.846 -36.863 1.00 95.44 422 CYS A O 1
ATOM 3312 N N . THR A 1 423 ? 20.794 -9.960 -35.961 1.00 95.12 423 THR A N 1
ATOM 3313 C CA . THR A 1 423 ? 20.243 -10.904 -36.943 1.00 95.12 423 THR A CA 1
ATOM 3314 C C . THR A 1 423 ? 18.755 -10.636 -37.192 1.00 95.12 423 THR A C 1
ATOM 3316 O O . THR A 1 423 ? 18.071 -10.071 -36.337 1.00 95.12 423 THR A O 1
ATOM 3319 N N . THR A 1 424 ? 18.264 -11.011 -38.371 1.00 89.44 424 THR A N 1
ATOM 3320 C CA . THR A 1 424 ? 16.877 -10.835 -38.835 1.00 89.44 424 THR A CA 1
ATOM 3321 C C . THR A 1 424 ? 16.349 -12.123 -39.432 1.00 89.44 424 THR A C 1
ATOM 3323 O O . THR A 1 424 ? 17.179 -12.812 -40.074 1.00 89.44 424 THR A O 1
#

Radius of gyration: 24.38 Å; Cα contacts (8 Å, |Δi|>4): 881; chains: 1; bounding box: 59×46×69 Å

pLDDT: mean 90.88, std 7.35, range [59.12, 98.75]

Mean predicted aligned error: 9.16 Å

Sequence (424 aa):
MDKWVFGKEQDKILGHYIKIVSVKVSDSAREKLPMEAGPITALLWGAMEEGIIDASIVTGKDENFKPFPMIAENQQELFKSIGYKPSQSPTLSLIGEAINKGFTDIAVVGTPCQIQGLRKLQNHPRFDFEAFDLVSLAIGTFCFGTFHNKQLDDIFKEYGINSNEIQKIDLDKQNFKMKISANSSEKEIPLNHLYDKSIRNACFACSDYTAEFADISVGKAGSEGEYSTLIIRTEKGKRIYDLAVKKKILEEKSLEKDNYELVLDLTRSKTEIVPIENIVEHSPELRSYYIRSPTIAKAYRPGNFVVLWLPDIDFLPMSISNINGNLLEITIQKIGDGTVKLFEKQIGDTIGIRGPFGNAWNYEDATNILVTGGGVGIAAITTLIDPLKKNKKNVFVAIGAKDEASLIFADRLIDLIPNTMCTT

Nearest PDB structures (foldseek):
  8riu-assembly1_E  TM=9.384E-01  e=4.371E-28  Candidatus Methanoperedenaceae archaeon GB50
  4omf-assembly1_B-2  TM=9.194E-01  e=2.925E-26  Methanothermobacter marburgensis str. Marburg
  6qgr-assembly1_B  TM=9.097E-01  e=3.101E-26  Methanosarcina barkeri MS
  6qii-assembly1_B  TM=9.102E-01  e=6.247E-26  Methanosarcina barkeri MS
  8rja-assembly2_E  TM=8.831E-01  e=3.508E-24  Candidatus Methanoperedenaceae archaeon GB50

Solvent-accessible surface area (backbone atoms only — not comparable to full-atom values): 22499 Å² total; per-residue (Å²): 108,45,48,76,80,71,71,42,79,86,88,48,93,76,40,66,64,78,49,68,34,26,31,27,61,22,78,75,33,50,81,81,39,63,88,76,50,46,59,68,56,49,49,51,47,53,32,42,77,70,64,69,25,60,33,34,32,34,48,33,56,49,75,56,53,47,37,36,51,40,77,20,74,45,69,76,51,45,58,60,32,58,67,66,58,70,38,70,40,70,32,77,74,46,52,65,56,45,45,75,73,67,49,56,25,26,30,38,50,30,44,23,72,50,33,50,48,50,54,45,54,50,68,35,97,83,48,77,60,61,63,44,70,23,48,66,40,40,39,13,29,51,41,87,60,39,32,37,68,69,47,45,51,51,52,33,47,76,72,74,44,59,49,67,46,50,76,47,48,51,74,41,74,91,79,45,26,37,39,38,39,31,85,94,46,78,48,76,44,55,39,69,59,46,54,75,70,17,45,40,64,70,40,65,31,45,52,54,28,52,10,50,74,22,20,29,15,39,31,57,64,54,30,65,87,83,28,25,23,37,40,29,36,34,73,68,25,41,53,54,50,52,48,29,44,74,70,42,40,33,43,79,45,80,55,52,70,71,30,48,48,48,42,49,51,58,33,46,68,35,37,46,75,33,46,29,74,39,74,46,79,67,45,102,50,29,36,34,40,31,34,68,38,60,64,36,49,72,59,52,49,46,58,31,28,31,34,37,34,47,90,98,72,48,76,45,79,40,41,47,35,37,74,59,79,35,36,34,31,36,58,47,65,55,81,48,75,63,41,49,57,55,69,70,57,52,71,65,42,73,38,31,41,38,23,47,36,80,58,60,69,86,60,84,89,54,55,72,42,80,48,75,28,50,36,75,49,30,37,46,54,50,46,42,52,62,61,39,54,77,68,69,38,49,75,42,41,39,39,34,19,88,37,76,75,45,42,66,63,49,67,63,44,29,74,75,39,78,80,46,43,79,50,90

Secondary structure (DSSP, 8-state):
-HHHHHSS----TT---SEEEEEEE-TGGGGTS-TT--HHHHHHHHHHHTTS-SEEEEEEE-TTS-EEEEEE-SHHHHHTT-S---B---GGGGHHHHHHTT-SSEEEEE-HHHHHHHHHHHH-TTS-THHHHH--EEEEEP-S--B-HHHHHHHHHHTT--GGGEEEEEEETTTTEEEEEETTEEEEEEHHHHHHHHB-GGGGT---SS-TTSSEEEESTT--TT-EEEEE-SHHHHHHHHHHHHTTSEEEEEPPHHHHHHHHHHHHTTSEEEEEEEEEEEETTEEEEEEE-HHHHHH--TT-EEEEEETTTEEEEEEEEEEETTEEEEEEE--SHHHHHHTT--TT-EEEEEEEESPPPP-SS-SEEEEEEETTHHHHHHHHHHHHHHTT-EEEEEEE-SSGGG-TTHHHHHHHSTT-EEE-

Foldseek 3Di:
DCCVLPVDDFDDLQAFFDDKWKKFFFPVLCVPAPPLDGPVLLLVQLCCVVVLFQWEWAWAADLLLATEIDIGRHSVSSNNRGADRQADYQSVVCLVVCVVVVTQAYEYEEELVNLVVLVCLCPPPPHDNSSVRRDLFYEYEFDLFGWDPVQVCVVCVVQVHRSSQWPHWDAPPVQQWIWTDGPPDIDIDHNVVRCVGTTDLQSLQDLHRQSNSGQKTWYQQLHDDSIIMIGHGDPSSVVSVVSCVVVSRMDIDHRDPVSVVRVVVSSCVSWDKWFFQDWDDLDPFKIKTKTFDQSQLVSDAQFWWKWKADPPDDTRTFAFLDDDNRITITMGGRDDDVSVVVVVDDGGDIIIMHDRDDDHDDCLPPQEDEAEAEFCRNSSRNHVLVVCVVVVHRYEYEYEYPDPSRRPCPVVVCVSPVNYHYYD